Protein AF-A0A2H0DC55-F1 (afdb_monomer)

Mean predicted aligned error: 11.1 Å

Secondary structure (DSSP, 8-state):
------SSSSSTTSGGGSTT----------SS-STHHHHHHHHHHHHHHHHHHTS--HHHHTT---SSGGGT-SSTTSS--HHHHHHHHHH--TTT--BTTB----S--SHHHHHHHHHT-S--GGGTTGGG---GGG-TTPPEEEEEEEESSTTTTSPEEEEEEEE--HHHHHHHHHT-TT-S-EEE--SSS-EEEEEE-TTS-EEEEEESS-EEEE-S-HHHHHHH-EEEEEEEE-TTS-EE-TTT-TT-SEEEE--HHHHHHHHHHHHHHHHHHHHHTTSHHHHHT--EESSTTSEE-HHHHHTTSS----HHHHIIIIIS---GGGSSSHHHHHHHHHHHHHHTS--SS---S---S---SS--HHHHHHHHHTTGGGG-S-------

pLDDT: mean 76.42, std 20.93, range [23.09, 98.19]

Solvent-accessible surface area (backbone atoms only — not comparable to full-atom values): 21789 Å² total; per-residue (Å²): 133,82,87,86,91,82,84,83,77,73,72,76,70,66,67,78,74,63,62,33,66,71,69,85,80,86,89,91,84,92,74,93,82,52,63,50,52,45,9,43,51,53,47,26,53,51,48,25,51,27,66,66,72,74,50,79,55,78,85,48,66,86,27,37,69,41,64,55,78,78,32,51,49,97,52,68,63,68,68,33,11,20,13,18,14,15,40,41,36,52,63,42,25,69,72,84,57,19,21,58,92,33,69,72,73,56,86,62,72,64,74,63,37,59,51,47,51,63,49,52,54,82,79,38,67,55,45,16,44,64,38,43,26,41,50,56,54,70,20,77,86,46,61,44,78,46,77,48,76,34,45,79,40,92,63,93,82,41,68,70,49,76,46,66,32,66,40,62,18,22,65,49,50,44,42,41,60,50,54,23,67,55,70,44,60,48,74,42,48,89,85,56,73,66,48,75,47,80,34,32,32,89,87,69,50,77,48,75,49,75,31,20,53,34,42,26,37,29,38,46,29,47,65,52,26,67,75,64,15,43,32,27,45,44,34,26,21,42,92,84,70,46,78,42,28,44,93,76,36,78,74,33,66,34,66,32,34,47,52,70,74,58,34,43,22,50,48,29,19,51,52,9,30,42,47,32,50,47,55,35,19,57,34,26,35,27,14,30,53,22,69,58,34,93,48,93,93,37,41,67,38,62,62,60,72,46,61,60,76,70,59,71,88,40,23,67,30,38,23,13,42,78,49,54,70,84,72,40,79,76,36,100,49,36,66,58,41,51,41,50,53,37,19,52,63,14,21,26,42,56,62,100,42,64,77,70,42,87,40,42,92,73,92,43,55,69,74,50,73,53,45,54,51,51,52,62,71,68,43,59,73,76,82,44,76,50,40,67,80,74,90,124

Foldseek 3Di:
DDDDDPPDPPPVPPVLPFLAADDDWDDDDDDDDFLLQLLQVQLQLQVLVCVVVVHHPVVQVVASAHRDPLLCDPDALQNLHLSNLLSCLLAALQQQGWHLQRADCLVDDDPVVVLQSVQSNPDCSCRSVLQLADQPQQAQFAWDKDWDWGASDPDPPHDIDITIDTHHHLSVSLCCLFFVQQNGWDWDFPQAFWDWDWFAAPVRDIDIDIATGTWIKGDGGLVCCLPFVWIWGAWHQDPVRDTDGCVNPVCPRGITRDDPSSSSSSSRSSSSSSSNSLVSLLALCRNQVQDEDPDPPHNHPCCSVCAVVTGDDGSSRNCSHVNGDDDLVLDPDSSCLSNQLSNLLSLLEDDPDDRNHHRQNDRHYDDDPSSVVVSVVVVSCVVDHRDDPPPD

Structure (mmCIF, N/CA/C/O backbone):
data_AF-A0A2H0DC55-F1
#
_entry.id   AF-A0A2H0DC55-F1
#
loop_
_atom_site.group_PDB
_atom_site.id
_atom_site.type_symbol
_atom_site.label_atom_id
_atom_site.label_alt_id
_atom_site.label_comp_id
_atom_site.label_asym_id
_atom_site.label_entity_id
_atom_site.label_seq_id
_atom_site.pdbx_PDB_ins_code
_atom_site.Cartn_x
_atom_site.Cartn_y
_atom_site.Cartn_z
_atom_site.occupancy
_atom_site.B_iso_or_equiv
_atom_site.auth_seq_id
_atom_site.auth_comp_id
_atom_site.auth_asym_id
_atom_site.auth_atom_id
_atom_site.pdbx_PDB_model_num
ATOM 1 N N . MET A 1 1 ? 21.732 -53.221 17.002 1.00 36.47 1 MET A N 1
ATOM 2 C CA . MET A 1 1 ? 20.808 -53.731 15.971 1.00 36.47 1 MET A CA 1
ATOM 3 C C . MET A 1 1 ? 19.546 -52.889 16.093 1.00 36.47 1 MET A C 1
ATOM 5 O O . MET A 1 1 ? 18.604 -53.310 16.738 1.00 36.47 1 MET A O 1
ATOM 9 N N . GLU A 1 2 ? 19.526 -51.593 15.791 1.00 40.09 2 GLU A N 1
ATOM 10 C CA . GLU A 1 2 ? 20.033 -50.832 14.635 1.00 40.09 2 GLU A CA 1
ATOM 11 C C . GLU A 1 2 ? 19.690 -51.426 13.267 1.00 40.09 2 GLU A C 1
ATOM 13 O O . GLU A 1 2 ? 19.992 -52.593 13.020 1.00 40.09 2 GLU A O 1
ATOM 18 N N . LEU A 1 3 ? 19.151 -50.529 12.425 1.00 32.97 3 LEU A N 1
ATOM 19 C CA . LEU A 1 3 ? 18.613 -50.643 11.061 1.00 32.97 3 LEU A CA 1
ATOM 20 C C . LEU A 1 3 ? 17.127 -51.051 11.037 1.00 32.97 3 LEU A C 1
ATOM 22 O O . LEU A 1 3 ? 16.751 -52.071 11.592 1.00 32.97 3 LEU A O 1
ATOM 26 N N . ASP A 1 4 ? 16.207 -50.272 10.464 1.00 34.56 4 ASP A N 1
ATOM 27 C CA . ASP A 1 4 ? 16.322 -49.568 9.184 1.00 34.56 4 ASP A CA 1
ATOM 28 C C . ASP A 1 4 ? 15.333 -48.376 9.115 1.00 34.56 4 ASP A C 1
ATOM 30 O O . ASP A 1 4 ? 14.125 -48.557 9.256 1.00 34.56 4 ASP A O 1
ATOM 34 N N . LEU A 1 5 ? 15.836 -47.145 8.936 1.00 34.25 5 LEU A N 1
ATOM 35 C CA . LEU A 1 5 ? 15.017 -45.917 8.845 1.00 34.25 5 LEU A CA 1
ATOM 36 C C . LEU A 1 5 ? 15.630 -44.852 7.906 1.00 34.25 5 LEU A C 1
ATOM 38 O O . LEU A 1 5 ? 15.424 -43.657 8.095 1.00 34.25 5 LEU A O 1
ATOM 42 N N . GLN A 1 6 ? 16.398 -45.257 6.881 1.00 41.84 6 GLN A N 1
ATOM 43 C CA . GLN A 1 6 ? 17.171 -44.319 6.038 1.00 41.84 6 GLN A CA 1
ATOM 44 C C . GLN A 1 6 ? 16.816 -44.250 4.537 1.00 41.84 6 GLN A C 1
ATOM 46 O O . GLN A 1 6 ? 17.567 -43.645 3.772 1.00 41.84 6 GLN A O 1
ATOM 51 N N . LYS A 1 7 ? 15.685 -44.787 4.056 1.00 33.69 7 LYS A N 1
ATOM 52 C CA . LYS A 1 7 ? 15.426 -44.846 2.594 1.00 33.69 7 LYS A CA 1
ATOM 53 C C . LYS A 1 7 ? 14.426 -43.861 1.979 1.00 33.69 7 LYS A C 1
ATOM 55 O O . LYS A 1 7 ? 14.266 -43.887 0.762 1.00 33.69 7 LYS A O 1
ATOM 60 N N . THR A 1 8 ? 13.830 -42.934 2.725 1.00 36.28 8 THR A N 1
ATOM 61 C CA . THR A 1 8 ? 12.761 -42.066 2.177 1.00 36.28 8 THR A CA 1
ATOM 62 C C . THR A 1 8 ? 13.160 -40.637 1.787 1.00 36.28 8 THR A C 1
ATOM 64 O O . THR A 1 8 ? 12.321 -39.913 1.268 1.00 36.28 8 THR A O 1
ATOM 67 N N . THR A 1 9 ? 14.417 -40.206 1.935 1.00 40.12 9 THR A N 1
ATOM 68 C CA . THR A 1 9 ? 14.765 -38.769 1.823 1.00 40.12 9 THR A CA 1
ATOM 69 C C . THR A 1 9 ? 15.423 -38.303 0.514 1.00 40.12 9 THR A C 1
ATOM 71 O O . THR A 1 9 ? 15.611 -37.104 0.345 1.00 40.12 9 THR A O 1
ATOM 74 N N . LYS A 1 10 ? 15.752 -39.176 -0.455 1.00 37.09 10 LYS A N 1
ATOM 75 C CA . LYS A 1 10 ? 16.544 -38.767 -1.647 1.00 37.09 10 LYS A CA 1
ATOM 76 C C . LYS A 1 10 ? 15.786 -38.541 -2.966 1.00 37.09 10 LYS A C 1
ATOM 78 O O . LYS A 1 10 ? 16.356 -37.929 -3.862 1.00 37.09 10 LYS A O 1
ATOM 83 N N . LYS A 1 11 ? 14.532 -38.991 -3.121 1.00 34.34 11 LYS A N 1
ATOM 84 C CA . LYS A 1 11 ? 13.804 -38.898 -4.411 1.00 34.34 11 LYS A CA 1
ATOM 85 C C . LYS A 1 11 ? 13.048 -37.571 -4.609 1.00 34.34 11 LYS A C 1
ATOM 87 O O . LYS A 1 11 ? 12.996 -37.088 -5.730 1.00 34.34 11 LYS A O 1
ATOM 92 N N . GLY A 1 12 ? 12.570 -36.933 -3.535 1.00 35.19 12 GLY A N 1
ATOM 93 C CA . GLY A 1 12 ? 11.827 -35.659 -3.595 1.00 35.19 12 GLY A CA 1
ATOM 94 C C . GLY A 1 12 ? 12.664 -34.412 -3.919 1.00 35.19 12 GLY A C 1
ATOM 95 O O . GLY A 1 12 ? 12.110 -33.357 -4.188 1.00 35.19 12 GLY A O 1
ATOM 96 N N . ILE A 1 13 ? 13.996 -34.522 -3.931 1.00 33.50 13 ILE A N 1
ATOM 97 C CA . ILE A 1 13 ? 14.914 -33.384 -4.124 1.00 33.50 13 ILE A CA 1
ATOM 98 C C . ILE A 1 13 ? 15.139 -33.057 -5.620 1.00 33.50 13 ILE A C 1
ATOM 100 O O . ILE A 1 13 ? 15.539 -31.943 -5.952 1.00 33.50 13 ILE A O 1
ATOM 104 N N . ASN A 1 14 ? 14.882 -34.000 -6.540 1.00 28.48 14 ASN A N 1
ATOM 105 C CA . ASN A 1 14 ? 15.189 -33.837 -7.973 1.00 28.48 14 ASN A CA 1
ATOM 106 C C . ASN A 1 14 ? 14.024 -33.313 -8.836 1.00 28.48 14 ASN A C 1
ATOM 108 O O . ASN A 1 14 ? 14.295 -32.719 -9.878 1.00 28.48 14 ASN A O 1
ATOM 112 N N . ASP A 1 15 ? 12.767 -33.462 -8.408 1.00 30.91 15 ASP A N 1
ATOM 113 C CA . ASP A 1 15 ? 11.594 -32.986 -9.171 1.00 30.91 15 ASP A CA 1
ATOM 114 C C . ASP A 1 15 ? 11.327 -31.478 -8.964 1.00 30.91 15 ASP A C 1
ATOM 116 O O . ASP A 1 15 ? 10.781 -30.805 -9.835 1.00 30.91 15 ASP A O 1
ATOM 120 N N . MET A 1 16 ? 11.868 -30.916 -7.878 1.00 27.73 16 MET A N 1
ATOM 121 C CA . MET A 1 16 ? 11.872 -29.490 -7.520 1.00 27.73 16 MET A CA 1
ATOM 122 C C . MET A 1 16 ? 12.659 -28.597 -8.508 1.00 27.73 16 MET A C 1
ATOM 124 O O . MET A 1 16 ? 12.616 -27.378 -8.410 1.00 27.73 16 MET A O 1
ATOM 128 N N . LYS A 1 17 ? 13.404 -29.188 -9.457 1.00 24.72 17 LYS A N 1
ATOM 129 C CA . LYS A 1 17 ? 14.317 -28.471 -10.370 1.00 24.72 17 LYS A CA 1
ATOM 130 C C . LYS A 1 17 ? 13.741 -28.143 -11.753 1.00 24.72 17 LYS A C 1
ATOM 132 O O . LYS A 1 17 ? 14.421 -27.474 -12.520 1.00 24.72 17 LYS A O 1
ATOM 137 N N . ARG A 1 18 ? 12.559 -28.658 -12.123 1.00 27.30 18 ARG A N 1
ATOM 138 C CA . ARG A 1 18 ? 12.046 -28.582 -13.514 1.00 27.30 18 ARG A CA 1
ATOM 139 C C . ARG A 1 18 ? 10.816 -27.708 -13.714 1.00 27.30 18 ARG A C 1
ATOM 141 O O . ARG A 1 18 ? 10.541 -27.333 -14.846 1.00 27.30 18 ARG A O 1
ATOM 148 N N . ILE A 1 19 ? 10.113 -27.346 -12.648 1.00 33.62 19 ILE A N 1
ATOM 149 C CA . ILE A 1 19 ? 8.922 -26.497 -12.716 1.00 33.62 19 ILE A CA 1
ATOM 150 C C . ILE A 1 19 ? 9.397 -25.047 -12.681 1.00 33.62 19 ILE A C 1
ATOM 152 O O . ILE A 1 19 ? 8.969 -24.296 -11.831 1.00 33.62 19 ILE A O 1
ATOM 156 N N . VAL A 1 20 ? 10.310 -24.697 -13.602 1.00 28.73 20 VAL A N 1
ATOM 157 C CA . VAL A 1 20 ? 10.809 -23.350 -13.930 1.00 28.73 20 VAL A CA 1
ATOM 158 C C . VAL A 1 20 ? 10.751 -23.117 -15.459 1.00 28.73 20 VAL A C 1
ATOM 160 O O . VAL A 1 20 ? 11.405 -22.206 -15.896 1.00 28.73 20 VAL A O 1
ATOM 163 N N . LEU A 1 21 ? 10.010 -23.849 -16.327 1.00 26.50 21 LEU A N 1
ATOM 164 C CA . LEU A 1 21 ? 9.810 -23.378 -17.747 1.00 26.50 21 LEU A CA 1
ATOM 165 C C . LEU A 1 21 ? 8.400 -23.469 -18.492 1.00 26.50 21 LEU A C 1
ATOM 167 O O . LEU A 1 21 ? 7.907 -24.558 -18.740 1.00 26.50 21 LEU A O 1
ATOM 171 N N . LEU A 1 22 ? 7.865 -22.294 -18.899 1.00 35.12 22 LEU A N 1
ATOM 172 C CA . LEU A 1 22 ? 6.877 -21.748 -19.895 1.00 35.12 22 LEU A CA 1
ATOM 173 C C . LEU A 1 22 ? 5.327 -21.996 -19.817 1.00 35.12 22 LEU A C 1
ATOM 175 O O . LEU A 1 22 ? 4.953 -23.141 -19.639 1.00 35.12 22 LEU A O 1
ATOM 179 N N . PHE A 1 23 ? 4.348 -21.039 -19.811 1.00 36.69 23 PHE A N 1
ATOM 180 C CA . PHE A 1 23 ? 3.860 -19.842 -20.604 1.00 36.69 23 PHE A CA 1
ATOM 181 C C . PHE A 1 23 ? 2.740 -20.221 -21.619 1.00 36.69 23 PHE A C 1
ATOM 183 O O . PHE A 1 23 ? 3.051 -20.804 -22.648 1.00 36.69 23 PHE A O 1
ATOM 190 N N . VAL A 1 24 ? 1.471 -19.894 -21.283 1.00 38.22 24 VAL A N 1
ATOM 191 C CA . VAL A 1 24 ? 0.207 -19.500 -22.019 1.00 38.22 24 VAL A CA 1
ATOM 192 C C . VAL A 1 24 ? -0.041 -19.790 -23.518 1.00 38.22 24 VAL A C 1
ATOM 194 O O . VAL A 1 24 ? 0.892 -19.915 -24.301 1.00 38.22 24 VAL A O 1
ATOM 197 N N . VAL A 1 25 ? -1.344 -19.792 -23.917 1.00 31.94 25 VAL A N 1
ATOM 198 C CA . VAL A 1 25 ? -1.981 -18.913 -24.960 1.00 31.94 25 VAL A CA 1
ATOM 199 C C . VAL A 1 25 ? -3.515 -19.162 -25.207 1.00 31.94 25 VAL A C 1
ATOM 201 O O . VAL A 1 25 ? -3.923 -20.306 -25.385 1.00 31.94 25 VAL A O 1
ATOM 204 N N . PHE A 1 26 ? -4.295 -18.046 -25.285 1.00 25.19 26 PHE A N 1
ATOM 205 C CA . PHE A 1 26 ? -5.645 -17.702 -25.874 1.00 25.19 26 PHE A CA 1
ATOM 206 C C . PHE A 1 26 ? -7.014 -18.209 -25.300 1.00 25.19 26 PHE A C 1
ATOM 208 O O . PHE A 1 26 ? -7.244 -19.412 -25.243 1.00 25.19 26 PHE A O 1
ATOM 215 N N . VAL A 1 27 ? -8.002 -17.327 -24.964 1.00 27.02 27 VAL A N 1
ATOM 216 C CA . VAL A 1 27 ? -9.056 -16.627 -25.793 1.00 27.02 27 VAL A CA 1
ATOM 217 C C . VAL A 1 27 ? -10.006 -15.742 -24.914 1.00 27.02 27 VAL A C 1
ATOM 219 O O . VAL A 1 27 ? -10.334 -16.092 -23.786 1.00 27.02 27 VAL A O 1
ATOM 222 N N . SER A 1 28 ? -10.460 -14.625 -25.508 1.00 25.02 28 SER A N 1
ATOM 223 C CA . SER A 1 28 ? -11.286 -13.454 -25.123 1.00 25.02 28 SER A CA 1
ATOM 224 C C . SER A 1 28 ? -12.708 -13.633 -24.542 1.00 25.02 28 SER A C 1
ATOM 226 O O . SER A 1 28 ? -13.452 -14.456 -25.067 1.00 25.02 28 SER A O 1
ATOM 228 N N . ILE A 1 29 ? -13.135 -12.711 -23.644 1.00 26.48 29 ILE A N 1
ATOM 229 C CA . ILE A 1 29 ? -14.458 -12.013 -23.615 1.00 26.48 29 ILE A CA 1
ATOM 230 C C . ILE A 1 29 ? -14.297 -10.630 -22.925 1.00 26.48 29 ILE A C 1
ATOM 232 O O . ILE A 1 29 ? -13.943 -10.562 -21.753 1.00 26.48 29 ILE A O 1
ATOM 236 N N . CYS A 1 30 ? -14.583 -9.532 -23.638 1.00 28.30 30 CYS A N 1
ATOM 237 C CA . CYS A 1 30 ? -14.561 -8.144 -23.142 1.00 28.30 30 CYS A CA 1
ATOM 238 C C . CYS A 1 30 ? -15.730 -7.835 -22.193 1.00 28.30 30 CYS A C 1
ATOM 240 O O . CYS A 1 30 ? -16.826 -8.252 -22.528 1.00 28.30 30 CYS A O 1
ATOM 242 N N . PHE A 1 31 ? -15.505 -7.069 -21.109 1.00 23.09 31 PHE A N 1
ATOM 243 C CA . PHE A 1 31 ? -16.329 -5.988 -20.492 1.00 23.09 31 PHE A CA 1
ATOM 244 C C . PHE A 1 31 ? -15.628 -5.531 -19.181 1.00 23.09 31 PHE A C 1
ATOM 246 O O . PHE A 1 31 ? -14.871 -6.308 -18.609 1.00 23.09 31 PHE A O 1
ATOM 253 N N . PRO A 1 32 ? -15.958 -4.358 -18.613 1.00 28.17 32 PRO A N 1
ATOM 254 C CA . PRO A 1 32 ? -15.105 -3.157 -18.559 1.00 28.17 32 PRO A CA 1
ATOM 255 C C . PRO A 1 32 ? -13.706 -3.416 -17.942 1.00 28.17 32 PRO A C 1
ATOM 257 O O . PRO A 1 32 ? -13.500 -3.292 -16.739 1.00 28.17 32 PRO A O 1
ATOM 260 N N . TYR A 1 33 ? -12.749 -3.800 -18.789 1.00 35.97 33 TYR A N 1
ATOM 261 C CA . TYR A 1 33 ? -11.321 -3.957 -18.469 1.00 35.97 33 TYR A CA 1
ATOM 262 C C . TYR A 1 33 ? -10.771 -2.570 -18.097 1.00 35.97 33 TYR A C 1
ATOM 264 O O . TYR A 1 33 ? -10.992 -1.657 -18.884 1.00 35.97 33 TYR A O 1
ATOM 272 N N . LYS A 1 34 ? -10.167 -2.305 -16.929 1.00 52.75 34 LYS A N 1
ATOM 273 C CA . LYS A 1 34 ? -8.694 -2.361 -16.777 1.00 52.75 34 LYS A CA 1
ATOM 274 C C . LYS A 1 34 ? -8.162 -2.436 -15.326 1.00 52.75 34 LYS A C 1
ATOM 276 O O . LYS A 1 34 ? -7.056 -2.915 -15.145 1.00 52.75 34 LYS A O 1
ATOM 281 N N . GLN A 1 35 ? -8.948 -2.128 -14.285 1.00 56.03 35 GLN A N 1
ATOM 282 C CA . GLN A 1 35 ? -8.508 -2.224 -12.867 1.00 56.03 35 GLN A CA 1
ATOM 283 C C . GLN A 1 35 ? -8.487 -3.664 -12.301 1.00 56.03 35 GLN A C 1
ATOM 285 O O . GLN A 1 35 ? -7.913 -3.940 -11.247 1.00 56.03 35 GLN A O 1
ATOM 290 N N . SER A 1 36 ? -9.092 -4.642 -12.992 1.00 71.00 36 SER A N 1
ATOM 291 C CA . SER A 1 36 ? -9.083 -6.043 -12.534 1.00 71.00 36 SER A CA 1
ATOM 292 C C . SER A 1 36 ? -7.706 -6.699 -12.662 1.00 71.00 36 SER A C 1
ATOM 294 O O . SER A 1 36 ? -7.511 -7.797 -12.135 1.00 71.00 36 SER A O 1
ATOM 296 N N . MET A 1 37 ? -6.769 -6.050 -13.366 1.00 77.56 37 MET A N 1
ATOM 297 C CA . MET A 1 37 ? -5.392 -6.510 -13.508 1.00 77.56 37 MET A CA 1
ATOM 298 C C . MET A 1 37 ? -4.711 -6.642 -12.149 1.00 77.56 37 MET A C 1
ATOM 300 O O . MET A 1 37 ? -4.211 -7.719 -11.835 1.00 77.56 37 MET A O 1
ATOM 304 N N . HIS A 1 38 ? -4.744 -5.594 -11.327 1.00 83.69 38 HIS A N 1
ATOM 305 C CA . HIS A 1 38 ? -4.043 -5.601 -10.046 1.00 83.69 38 HIS A CA 1
ATOM 306 C C . HIS A 1 38 ? -4.594 -6.677 -9.109 1.00 83.69 38 HIS A C 1
ATOM 308 O O . HIS A 1 38 ? -3.868 -7.438 -8.473 1.00 83.69 38 HIS A O 1
ATOM 314 N N . GLN A 1 39 ? -5.918 -6.864 -9.125 1.00 87.06 39 GLN A N 1
ATOM 315 C CA . GLN A 1 39 ? -6.568 -7.965 -8.409 1.00 87.06 39 GLN A CA 1
ATOM 316 C C . GLN A 1 39 ? -6.082 -9.339 -8.886 1.00 87.06 39 GLN A C 1
ATOM 318 O O . GLN A 1 39 ? -5.914 -10.257 -8.079 1.00 87.06 39 GLN A O 1
ATOM 323 N N . TYR A 1 40 ? -5.894 -9.489 -10.199 1.00 85.12 40 TYR A N 1
ATOM 324 C CA . TYR A 1 40 ? -5.400 -10.713 -10.813 1.00 85.12 40 TYR A CA 1
ATOM 325 C C . TYR A 1 40 ? -3.944 -10.976 -10.417 1.00 85.12 40 TYR A C 1
ATOM 327 O O . TYR A 1 40 ? -3.664 -12.047 -9.880 1.00 85.12 40 TYR A O 1
ATOM 335 N N . ILE A 1 41 ? -3.042 -10.006 -10.600 1.00 84.12 41 ILE A N 1
ATOM 336 C CA . ILE A 1 41 ? -1.616 -10.150 -10.269 1.00 84.12 41 ILE A CA 1
ATOM 337 C C . ILE A 1 41 ? -1.445 -10.458 -8.780 1.00 84.12 41 ILE A C 1
ATOM 339 O O . ILE A 1 41 ? -0.750 -11.412 -8.433 1.00 84.12 41 ILE A O 1
ATOM 343 N N . THR A 1 42 ? -2.166 -9.760 -7.904 1.00 88.06 42 THR A N 1
ATOM 344 C CA . THR A 1 42 ? -2.196 -10.043 -6.465 1.00 88.06 42 THR A CA 1
ATOM 345 C C . THR A 1 42 ? -2.618 -11.492 -6.161 1.00 88.06 42 THR A C 1
ATOM 347 O O . THR A 1 42 ? -2.011 -12.166 -5.319 1.00 88.06 42 THR A O 1
ATOM 350 N N . ALA A 1 43 ? -3.647 -12.016 -6.839 1.00 89.31 43 ALA A N 1
ATOM 351 C CA . ALA A 1 43 ? -4.093 -13.397 -6.647 1.00 89.31 43 ALA A CA 1
ATOM 352 C C . ALA A 1 43 ? -3.070 -14.422 -7.172 1.00 89.31 43 ALA A C 1
ATOM 354 O O . ALA A 1 43 ? -2.836 -15.450 -6.526 1.00 89.31 43 ALA A O 1
ATOM 355 N N . GLU A 1 44 ? -2.434 -14.143 -8.310 1.00 86.81 44 GLU A N 1
ATOM 356 C CA . GLU A 1 44 ? -1.374 -14.979 -8.877 1.00 86.81 44 GLU A CA 1
ATOM 357 C C . GLU A 1 44 ? -0.095 -14.946 -8.029 1.00 86.81 44 GLU A C 1
ATOM 359 O O . GLU A 1 44 ? 0.519 -15.986 -7.801 1.00 86.81 44 GLU A O 1
ATOM 364 N N . ALA A 1 45 ? 0.266 -13.807 -7.438 1.00 85.81 45 ALA A N 1
ATOM 365 C CA . ALA A 1 45 ? 1.403 -13.703 -6.526 1.00 85.81 45 ALA A CA 1
ATOM 366 C C . ALA A 1 45 ? 1.244 -14.630 -5.306 1.00 85.81 45 ALA A C 1
ATOM 368 O O . ALA A 1 45 ? 2.192 -15.311 -4.902 1.00 85.81 45 ALA A O 1
ATOM 369 N N . TYR A 1 46 ? 0.031 -14.739 -4.748 1.00 89.31 46 TYR A N 1
ATOM 370 C CA . TYR A 1 46 ? -0.237 -15.699 -3.674 1.00 89.31 46 TYR A CA 1
ATOM 371 C C . TYR A 1 46 ? -0.110 -17.151 -4.139 1.00 89.31 46 TYR A C 1
ATOM 373 O O . TYR A 1 46 ? 0.499 -17.971 -3.449 1.00 89.31 46 TYR A O 1
ATOM 381 N N . LYS A 1 47 ? -0.675 -17.490 -5.301 1.00 88.19 47 LYS A N 1
ATOM 382 C CA . LYS A 1 47 ? -0.557 -18.842 -5.863 1.00 88.19 47 LYS A CA 1
ATOM 383 C C . LYS A 1 47 ? 0.909 -19.198 -6.138 1.00 88.19 47 LYS A C 1
ATOM 385 O O . LYS A 1 47 ? 1.315 -20.323 -5.862 1.00 88.19 47 LYS A O 1
ATOM 390 N N . LEU A 1 48 ? 1.726 -18.240 -6.580 1.00 85.81 48 LEU A N 1
ATOM 391 C CA . LEU A 1 48 ? 3.164 -18.422 -6.789 1.00 85.81 48 LEU A CA 1
ATOM 392 C C . LEU A 1 48 ? 3.879 -18.712 -5.463 1.00 85.81 48 LEU A C 1
ATOM 394 O O . LEU A 1 48 ? 4.668 -19.654 -5.370 1.00 85.81 48 LEU A O 1
ATOM 398 N N . LEU A 1 49 ? 3.549 -17.958 -4.410 1.00 85.31 49 LEU A N 1
ATOM 399 C CA . LEU A 1 49 ? 4.051 -18.205 -3.058 1.00 85.31 49 LEU A CA 1
ATOM 400 C C . LEU A 1 49 ? 3.619 -19.584 -2.534 1.00 85.31 49 LEU A C 1
ATOM 402 O O . LEU A 1 49 ? 4.435 -20.316 -1.977 1.00 85.31 49 LEU A O 1
ATOM 406 N N . LYS A 1 50 ? 2.361 -19.977 -2.750 1.00 87.94 50 LYS A N 1
ATOM 407 C CA . LYS A 1 50 ? 1.856 -21.315 -2.416 1.00 87.94 50 LYS A CA 1
ATOM 408 C C . LYS A 1 50 ? 2.644 -22.403 -3.144 1.00 87.94 50 LYS A C 1
ATOM 410 O O . LYS A 1 50 ? 3.064 -23.364 -2.503 1.00 87.94 50 LYS A O 1
ATOM 415 N N . ASN A 1 51 ? 2.865 -22.253 -4.450 1.00 85.31 51 ASN A N 1
ATOM 416 C CA . ASN A 1 51 ? 3.629 -23.205 -5.257 1.00 85.31 51 ASN A CA 1
ATOM 417 C C . ASN A 1 51 ? 5.063 -23.356 -4.733 1.00 85.31 51 ASN A C 1
ATOM 419 O O . ASN A 1 51 ? 5.566 -24.472 -4.618 1.00 85.31 51 ASN A O 1
ATOM 423 N N . GLN A 1 52 ? 5.685 -22.249 -4.324 1.00 83.38 52 GLN A N 1
ATOM 424 C CA . GLN A 1 52 ? 7.006 -22.252 -3.704 1.00 83.38 52 GLN A CA 1
ATOM 425 C C . GLN A 1 52 ? 7.038 -22.959 -2.341 1.00 83.38 52 GLN A C 1
ATOM 427 O O . GLN A 1 52 ? 7.986 -23.689 -2.050 1.00 83.38 52 GLN A O 1
ATOM 432 N N . LEU A 1 53 ? 6.048 -22.708 -1.481 1.00 86.19 53 LEU A N 1
ATOM 433 C CA . LEU A 1 53 ? 5.997 -23.259 -0.123 1.00 86.19 53 LEU A CA 1
ATOM 434 C C . LEU A 1 53 ? 5.504 -24.713 -0.091 1.00 86.19 53 LEU A C 1
ATOM 436 O O . LEU A 1 53 ? 5.830 -25.457 0.834 1.00 86.19 53 LEU A O 1
ATOM 440 N N . GLY A 1 54 ? 4.716 -25.121 -1.087 1.00 89.25 54 GLY A N 1
ATOM 441 C CA . GLY A 1 54 ? 4.079 -26.434 -1.170 1.00 89.25 54 GLY A CA 1
ATOM 442 C C . GLY A 1 54 ? 2.840 -26.599 -0.281 1.00 89.25 54 GLY A C 1
ATOM 443 O O . GLY A 1 54 ? 2.332 -27.713 -0.156 1.00 89.25 54 GLY A O 1
ATOM 444 N N . TYR A 1 55 ? 2.349 -25.529 0.352 1.00 90.50 55 TYR A N 1
ATOM 445 C CA . TYR A 1 55 ? 1.144 -25.540 1.185 1.00 90.50 55 TYR A CA 1
ATOM 446 C C . TYR A 1 55 ? 0.456 -24.167 1.220 1.00 90.50 55 TYR A C 1
ATOM 448 O O . TYR A 1 55 ? 1.083 -23.134 0.989 1.00 90.50 55 TYR A O 1
ATOM 456 N N . ASP A 1 56 ? -0.842 -24.160 1.536 1.00 91.69 56 ASP A N 1
ATOM 457 C CA . ASP A 1 56 ? -1.618 -22.934 1.743 1.00 91.69 56 ASP A CA 1
ATOM 458 C C . ASP A 1 56 ? -1.238 -22.255 3.061 1.00 91.69 56 ASP A C 1
ATOM 460 O O . ASP A 1 56 ? -1.199 -22.899 4.109 1.00 91.69 56 ASP A O 1
ATOM 464 N N . ILE A 1 57 ? -1.033 -20.937 3.037 1.00 88.50 57 ILE A N 1
ATOM 465 C CA . ILE A 1 57 ? -0.907 -20.129 4.258 1.00 88.50 57 ILE A CA 1
ATOM 466 C C . ILE A 1 57 ? -2.320 -19.944 4.839 1.00 88.50 57 ILE A C 1
ATOM 468 O O . ILE A 1 57 ? -3.076 -19.139 4.285 1.00 88.50 57 ILE A O 1
ATOM 472 N N . PRO A 1 58 ? -2.707 -20.627 5.940 1.00 88.00 58 PRO A N 1
ATOM 473 C CA . PRO A 1 58 ? -4.123 -20.751 6.310 1.00 88.00 58 PRO A CA 1
ATOM 474 C C . PRO A 1 58 ? -4.788 -19.419 6.657 1.00 88.00 58 PRO A C 1
ATOM 476 O O . PRO A 1 58 ? -5.954 -19.202 6.369 1.00 88.00 58 PRO A O 1
ATOM 479 N N . VAL A 1 59 ? -4.032 -18.495 7.248 1.00 84.69 59 VAL A N 1
ATOM 480 C CA . VAL A 1 59 ? -4.540 -17.162 7.608 1.00 84.69 59 VAL A CA 1
ATOM 481 C C . VAL A 1 59 ? -4.730 -16.241 6.402 1.00 84.69 59 VAL A C 1
ATOM 483 O O . VAL A 1 59 ? -5.476 -15.273 6.499 1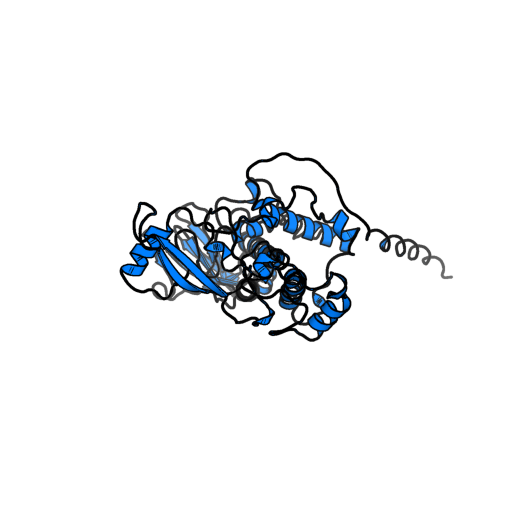.00 84.69 59 VAL A O 1
ATOM 486 N N . MET A 1 60 ? -4.052 -16.523 5.287 1.00 87.56 60 MET A N 1
ATOM 487 C CA . MET A 1 60 ? -4.008 -15.655 4.110 1.00 87.56 60 MET A CA 1
ATOM 488 C C . MET A 1 60 ? -4.872 -16.193 2.963 1.00 87.56 60 MET A C 1
ATOM 490 O O . MET A 1 60 ? -5.432 -15.394 2.220 1.00 87.56 60 MET A O 1
ATOM 494 N N . VAL A 1 61 ? -5.033 -17.520 2.842 1.00 90.06 61 VAL A N 1
ATOM 495 C CA . VAL A 1 61 ? -5.824 -18.156 1.768 1.00 90.06 61 VAL A CA 1
ATOM 496 C C . VAL A 1 61 ? -7.256 -17.617 1.719 1.00 90.06 61 VAL A C 1
ATOM 498 O O . VAL A 1 61 ? -7.757 -17.272 0.652 1.00 90.06 61 VAL A O 1
ATOM 501 N N . ASP A 1 62 ? -7.864 -17.412 2.888 1.00 90.94 62 ASP A N 1
ATOM 502 C CA . ASP A 1 62 ? -9.228 -16.893 3.028 1.00 90.94 62 ASP A CA 1
ATOM 503 C C . ASP A 1 62 ? -9.321 -15.371 2.828 1.00 90.94 62 ASP A C 1
ATOM 505 O O . ASP A 1 62 ? -10.399 -14.790 2.952 1.00 90.94 62 ASP A O 1
ATOM 509 N N . LYS A 1 63 ? -8.191 -14.702 2.573 1.00 93.12 63 LYS A N 1
ATOM 510 C CA . LYS A 1 63 ? -8.059 -13.239 2.536 1.00 93.12 63 LYS A CA 1
ATOM 511 C C . LYS A 1 63 ? -7.547 -12.711 1.201 1.00 93.12 63 LYS A C 1
ATOM 513 O O . LYS A 1 63 ? -7.558 -11.500 1.007 1.00 93.12 63 LYS A O 1
ATOM 518 N N . ILE A 1 64 ? -7.180 -13.581 0.260 1.00 91.88 64 ILE A N 1
ATOM 519 C CA . ILE A 1 64 ? -6.728 -13.165 -1.076 1.00 91.88 64 ILE A CA 1
ATOM 520 C C . ILE A 1 64 ? -7.828 -12.419 -1.826 1.00 91.88 64 ILE A C 1
ATOM 522 O O . ILE A 1 64 ? -7.599 -11.316 -2.310 1.00 91.88 64 ILE A O 1
ATOM 526 N N . GLY A 1 65 ? -9.035 -12.982 -1.860 1.00 90.38 65 GLY A N 1
ATOM 527 C CA . GLY A 1 65 ? -10.131 -12.466 -2.675 1.00 90.38 65 GLY A CA 1
ATOM 528 C C . GLY A 1 65 ? -10.071 -12.981 -4.115 1.00 90.38 65 GLY A C 1
ATOM 529 O O . GLY A 1 65 ? -9.634 -14.105 -4.353 1.00 90.38 65 GLY A O 1
ATOM 530 N N . GLY A 1 66 ? -10.543 -12.184 -5.072 1.00 87.12 66 GLY A N 1
ATOM 531 C CA . GLY A 1 66 ? -10.567 -12.538 -6.490 1.00 87.12 66 GLY A CA 1
ATOM 532 C C . GLY A 1 66 ? -10.848 -11.331 -7.383 1.00 87.12 66 GLY A C 1
ATOM 533 O O . GLY A 1 66 ? -10.841 -10.200 -6.914 1.00 87.12 66 GLY A O 1
ATOM 534 N N . THR A 1 67 ? -11.125 -11.579 -8.662 1.00 84.38 67 THR A N 1
ATOM 535 C CA . THR A 1 67 ? -11.244 -10.540 -9.706 1.00 84.38 67 THR A CA 1
ATOM 536 C C . THR A 1 67 ? -12.683 -10.183 -10.081 1.00 84.38 67 THR A C 1
ATOM 538 O O . THR A 1 67 ? -12.923 -9.304 -10.902 1.00 84.38 67 THR A O 1
ATOM 541 N N . SER A 1 68 ? -13.681 -10.881 -9.529 1.00 83.31 68 SER A N 1
ATOM 542 C CA . SER A 1 68 ? -15.084 -10.561 -9.811 1.00 83.31 68 SER A CA 1
ATOM 543 C C . SER A 1 68 ? -15.467 -9.208 -9.214 1.00 83.31 68 SER A C 1
ATOM 545 O O . SER A 1 68 ? -14.959 -8.848 -8.152 1.00 83.31 68 SER A O 1
ATOM 547 N N . THR A 1 69 ? -16.477 -8.548 -9.781 1.00 80.62 69 THR A N 1
ATOM 548 C CA . THR A 1 69 ? -16.990 -7.251 -9.300 1.00 80.62 69 THR A CA 1
ATOM 549 C C . THR A 1 69 ? -17.349 -7.217 -7.812 1.00 80.62 69 THR A C 1
ATOM 551 O O . THR A 1 69 ? -17.252 -6.178 -7.167 1.00 80.62 69 THR A O 1
ATOM 554 N N . TRP A 1 70 ? -17.697 -8.362 -7.219 1.00 85.50 70 TRP A N 1
ATOM 555 C CA . TRP A 1 70 ? -17.897 -8.489 -5.776 1.00 85.50 70 TRP A CA 1
ATOM 556 C C . TRP A 1 70 ? -16.668 -8.084 -4.944 1.00 85.50 70 TRP A C 1
ATOM 558 O O . TRP A 1 70 ? -16.819 -7.475 -3.885 1.00 85.50 70 TRP A O 1
ATOM 568 N N . TYR A 1 71 ? -15.461 -8.407 -5.410 1.00 86.25 71 TYR A N 1
ATOM 569 C CA . TYR A 1 71 ? -14.209 -8.151 -4.699 1.00 86.25 71 TYR A CA 1
ATOM 570 C C . TYR A 1 71 ? -13.705 -6.716 -4.852 1.00 86.25 71 TYR A C 1
ATOM 572 O O . TYR A 1 71 ? -12.777 -6.347 -4.146 1.00 86.25 71 TYR A O 1
ATOM 580 N N . ILE A 1 72 ? -14.321 -5.899 -5.707 1.00 84.94 72 ILE A N 1
ATOM 581 C CA . ILE A 1 72 ? -14.005 -4.470 -5.839 1.00 84.94 72 ILE A CA 1
ATOM 582 C C . ILE A 1 72 ? -14.437 -3.708 -4.579 1.00 84.94 72 ILE A C 1
ATOM 584 O O . ILE A 1 72 ? -13.654 -2.986 -3.967 1.00 84.94 72 ILE A O 1
ATOM 588 N N . GLY A 1 73 ? -15.686 -3.930 -4.153 1.00 81.81 73 GLY A N 1
ATOM 589 C CA . GLY A 1 73 ? -16.292 -3.199 -3.041 1.00 81.81 73 GLY A CA 1
ATOM 590 C C . GLY A 1 73 ? -16.686 -1.761 -3.383 1.00 81.81 73 GLY A C 1
ATOM 591 O O . GLY A 1 73 ? -16.080 -1.085 -4.205 1.00 81.81 73 GLY A O 1
ATOM 592 N N . ASP A 1 74 ? -17.719 -1.278 -2.705 1.00 82.88 74 ASP A N 1
ATOM 593 C CA . ASP A 1 74 ? -18.274 0.061 -2.919 1.00 82.88 74 ASP A CA 1
ATOM 594 C C . ASP A 1 74 ? -17.499 1.121 -2.121 1.00 82.88 74 ASP A C 1
ATOM 596 O O . ASP A 1 74 ? -17.551 2.314 -2.417 1.00 82.88 74 ASP A O 1
ATOM 600 N N . ARG A 1 75 ? -16.765 0.692 -1.088 1.00 84.50 75 ARG A N 1
ATOM 601 C CA . ARG A 1 75 ? -16.024 1.560 -0.167 1.00 84.50 75 ARG A CA 1
ATOM 602 C C . ARG A 1 75 ? -14.853 0.832 0.486 1.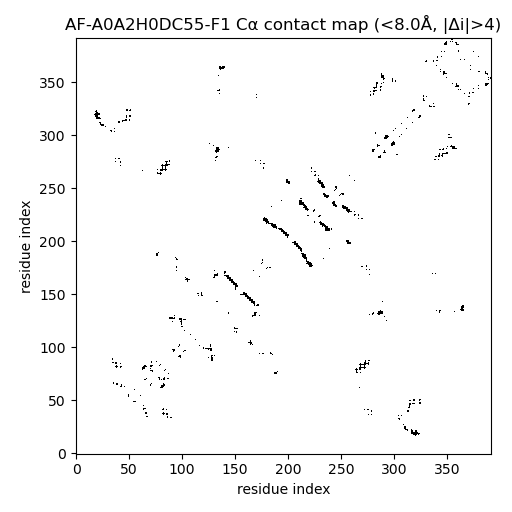00 84.50 75 ARG A C 1
ATOM 604 O O . ARG A 1 75 ? -14.833 -0.398 0.564 1.00 84.50 75 ARG A O 1
ATOM 611 N N . ASN A 1 76 ? -13.954 1.622 1.058 1.00 87.19 76 ASN A N 1
ATOM 612 C CA . ASN A 1 76 ? -12.833 1.144 1.858 1.00 87.19 76 ASN A CA 1
ATOM 613 C C . ASN A 1 76 ? -13.289 0.264 3.034 1.00 87.19 76 ASN A C 1
ATOM 615 O O . ASN A 1 76 ? -14.275 0.567 3.711 1.00 87.19 76 ASN A O 1
ATOM 619 N N . TRP A 1 77 ? -12.540 -0.809 3.286 1.00 90.62 77 TRP A N 1
ATOM 620 C CA . TRP A 1 77 ? -12.653 -1.741 4.418 1.00 90.62 77 TRP A CA 1
ATOM 621 C C . TRP A 1 77 ? -13.907 -2.627 4.425 1.00 90.62 77 TRP A C 1
ATOM 623 O O . TRP A 1 77 ? -14.179 -3.337 5.404 1.00 90.62 77 TRP A O 1
ATOM 633 N N . GLN A 1 78 ? -14.700 -2.592 3.350 1.00 89.50 78 GLN A N 1
ATOM 634 C CA . GLN A 1 78 ? -15.949 -3.345 3.239 1.00 89.50 78 GLN A CA 1
ATOM 635 C C . GLN A 1 78 ? -15.694 -4.831 2.994 1.00 89.50 78 GLN A C 1
ATOM 637 O O . GLN A 1 78 ? -16.350 -5.675 3.608 1.00 89.50 78 GLN A O 1
ATOM 642 N N . ARG A 1 79 ? -14.792 -5.152 2.061 1.00 90.50 79 ARG A N 1
ATOM 643 C CA . ARG A 1 79 ? -14.624 -6.519 1.550 1.00 90.50 79 ARG A CA 1
ATOM 644 C C . ARG A 1 79 ? -13.524 -7.270 2.278 1.00 90.50 79 ARG A C 1
ATOM 646 O O . ARG A 1 79 ? -13.683 -8.468 2.484 1.00 90.50 79 ARG A O 1
ATOM 653 N N . ARG A 1 80 ? -12.506 -6.559 2.775 1.00 90.94 80 ARG A N 1
ATOM 654 C CA . ARG A 1 80 ? -11.470 -7.081 3.679 1.00 90.94 80 ARG A CA 1
ATOM 655 C C . ARG A 1 80 ? -10.566 -8.127 3.020 1.00 90.94 80 ARG A C 1
ATOM 657 O O . ARG A 1 80 ? -10.098 -9.043 3.698 1.00 90.94 80 ARG A O 1
ATOM 664 N N . TYR A 1 81 ? -10.353 -8.001 1.710 1.00 93.81 81 TYR A N 1
ATOM 665 C CA . TYR A 1 81 ? -9.463 -8.862 0.933 1.00 93.81 81 TYR A CA 1
ATOM 666 C C . TYR A 1 81 ? -8.273 -8.079 0.386 1.00 93.81 81 TYR A C 1
ATOM 668 O O . TYR A 1 81 ? -8.365 -6.878 0.137 1.00 93.81 81 TYR A O 1
ATOM 676 N N . ILE A 1 82 ? -7.184 -8.792 0.121 1.00 94.56 82 ILE A N 1
ATOM 677 C CA . ILE A 1 82 ? -5.986 -8.239 -0.513 1.00 94.56 82 ILE A CA 1
ATOM 678 C C . ILE A 1 82 ? -6.317 -7.754 -1.931 1.00 94.56 82 ILE A C 1
ATOM 680 O O . ILE A 1 82 ? -6.055 -6.603 -2.255 1.00 94.56 82 ILE A O 1
ATOM 684 N N . ALA A 1 83 ? -7.022 -8.551 -2.738 1.00 91.81 83 ALA A N 1
ATOM 685 C CA . ALA A 1 83 ? -7.466 -8.135 -4.071 1.00 91.81 83 ALA A CA 1
ATOM 686 C C . ALA A 1 83 ? -8.417 -6.920 -4.045 1.00 91.81 83 ALA A C 1
ATOM 688 O O . ALA A 1 83 ? -8.453 -6.140 -4.991 1.00 91.81 83 ALA A O 1
ATOM 689 N N . THR A 1 84 ? -9.188 -6.721 -2.970 1.00 92.69 84 THR A N 1
ATOM 690 C CA . THR A 1 84 ? -9.982 -5.489 -2.804 1.00 92.69 84 THR A CA 1
ATOM 691 C C . THR A 1 84 ? -9.071 -4.291 -2.599 1.00 92.69 84 THR A C 1
ATOM 693 O O . THR A 1 84 ? -9.258 -3.264 -3.241 1.00 92.69 84 THR A O 1
ATOM 696 N N . GLY A 1 85 ? -8.082 -4.428 -1.715 1.00 92.44 85 GLY A N 1
ATOM 697 C CA . GLY A 1 85 ? -7.096 -3.387 -1.466 1.00 92.44 85 GLY A CA 1
ATOM 698 C C . GLY A 1 85 ? -6.367 -2.961 -2.733 1.00 92.44 85 GLY A C 1
ATOM 699 O O . GLY A 1 85 ? -6.246 -1.764 -2.960 1.00 92.44 85 GLY A O 1
ATOM 700 N N . ALA A 1 86 ? -5.963 -3.931 -3.559 1.00 90.62 86 ALA A N 1
ATOM 701 C CA . ALA A 1 86 ? -5.285 -3.663 -4.822 1.00 90.62 86 ALA A CA 1
ATOM 702 C C . ALA A 1 86 ? -6.133 -2.752 -5.723 1.00 90.62 86 ALA A C 1
ATOM 704 O O . ALA A 1 86 ? -5.734 -1.640 -6.019 1.00 90.62 86 ALA A O 1
ATOM 705 N N . TRP A 1 87 ? -7.383 -3.134 -6.002 1.00 87.75 87 TRP A N 1
ATOM 706 C CA . TRP A 1 87 ? -8.300 -2.286 -6.775 1.00 87.75 87 TRP A CA 1
ATOM 707 C C . TRP A 1 87 ? -8.520 -0.900 -6.150 1.00 87.75 87 TRP A C 1
ATOM 709 O O . TRP A 1 87 ? -8.555 0.117 -6.836 1.00 87.75 87 TRP A O 1
ATOM 719 N N . ARG A 1 88 ? -8.754 -0.832 -4.832 1.00 87.81 88 ARG A N 1
ATOM 720 C CA . ARG A 1 88 ? -9.110 0.435 -4.168 1.00 87.81 88 ARG A CA 1
ATOM 721 C C . ARG A 1 88 ? -7.955 1.437 -4.121 1.00 87.81 88 ARG A C 1
ATOM 723 O O . ARG A 1 88 ? -8.210 2.596 -3.789 1.00 87.81 88 ARG A O 1
ATOM 730 N N . GLU A 1 89 ? -6.729 1.018 -4.424 1.00 89.06 89 GLU A N 1
ATOM 731 C CA . GLU A 1 89 ? -5.564 1.899 -4.507 1.00 89.06 89 GLU A CA 1
ATOM 732 C C . GLU A 1 89 ? -5.632 2.876 -5.684 1.00 89.06 89 GLU A C 1
ATOM 734 O O . GLU A 1 89 ? -5.266 4.038 -5.507 1.00 89.06 89 GLU A O 1
ATOM 739 N N . ASP A 1 90 ? -6.218 2.456 -6.806 1.00 80.69 90 ASP A N 1
ATOM 740 C CA . ASP A 1 90 ? -6.548 3.331 -7.940 1.00 80.69 90 ASP A CA 1
ATOM 741 C C . ASP A 1 90 ? -7.744 4.244 -7.674 1.00 80.69 90 ASP A C 1
ATOM 743 O O . ASP A 1 90 ? -7.919 5.259 -8.342 1.00 80.69 90 ASP A O 1
ATOM 747 N N . VAL A 1 91 ? -8.607 3.886 -6.720 1.00 79.25 91 VAL A N 1
ATOM 748 C CA . VAL A 1 91 ? -9.878 4.591 -6.485 1.00 79.25 91 VAL A CA 1
ATOM 749 C C . VAL A 1 91 ? -9.737 5.693 -5.438 1.00 79.25 91 VAL A C 1
ATOM 751 O O . VAL A 1 91 ? -10.281 6.780 -5.620 1.00 79.25 91 VAL A O 1
ATOM 754 N N . ASP A 1 92 ? -9.025 5.434 -4.336 1.00 79.12 92 ASP A N 1
ATOM 755 C CA . ASP A 1 92 ? -8.806 6.439 -3.292 1.00 79.12 92 ASP A CA 1
ATOM 756 C C . ASP A 1 92 ? -7.373 6.405 -2.758 1.00 79.12 92 ASP A C 1
ATOM 758 O O . ASP A 1 92 ? -6.919 5.385 -2.223 1.00 79.12 92 ASP A O 1
ATOM 762 N N . ASP A 1 93 ? -6.709 7.563 -2.760 1.00 84.19 93 ASP A N 1
ATOM 763 C CA . ASP A 1 93 ? -5.464 7.761 -2.025 1.00 84.19 93 ASP A CA 1
ATOM 764 C C . ASP A 1 93 ? -5.774 8.063 -0.552 1.00 84.19 93 ASP A C 1
ATOM 766 O O . ASP A 1 93 ? -5.938 9.207 -0.126 1.00 84.19 93 ASP A O 1
ATOM 770 N N . ILE A 1 94 ? -5.836 7.011 0.262 1.00 87.12 94 ILE A N 1
ATOM 771 C CA . ILE A 1 94 ? -6.132 7.128 1.697 1.00 87.12 94 ILE A CA 1
ATOM 772 C C . ILE A 1 94 ? -4.962 7.665 2.538 1.00 87.12 94 ILE A C 1
ATOM 774 O O . ILE A 1 94 ? -5.136 7.925 3.729 1.00 87.12 94 ILE A O 1
ATOM 778 N N . VAL A 1 95 ? -3.768 7.802 1.953 1.00 89.81 95 VAL A N 1
ATOM 779 C CA . VAL A 1 95 ? -2.548 8.214 2.661 1.00 89.81 95 VAL A CA 1
ATOM 780 C C . VAL A 1 95 ? -2.378 9.726 2.598 1.00 89.81 95 VAL A C 1
ATOM 782 O O . VAL A 1 95 ? -2.066 10.358 3.612 1.00 89.81 95 VAL A O 1
ATOM 785 N N . PHE A 1 96 ? -2.577 10.301 1.415 1.00 83.62 96 PHE A N 1
ATOM 786 C CA . PHE A 1 96 ? -2.443 11.734 1.162 1.00 83.62 96 PHE A CA 1
ATOM 787 C C . PHE A 1 96 ? -3.791 12.433 0.973 1.00 83.62 96 PHE A C 1
ATOM 789 O O . PHE A 1 96 ? -3.848 13.661 1.003 1.00 83.62 96 PHE A O 1
ATOM 796 N N . GLY A 1 97 ? -4.881 11.666 0.884 1.00 75.00 97 GLY A N 1
ATOM 797 C CA . GLY A 1 97 ? -6.242 12.186 0.805 1.00 75.00 97 GLY A CA 1
ATOM 798 C C . GLY A 1 97 ? -6.627 12.675 -0.588 1.00 75.00 97 GLY A C 1
ATOM 799 O O . GLY A 1 97 ? -7.573 13.451 -0.695 1.00 75.00 97 GLY A O 1
ATOM 800 N N . TYR A 1 98 ? -5.902 12.257 -1.630 1.00 69.81 98 TYR A N 1
ATOM 801 C CA . TYR A 1 98 ? -6.219 12.623 -3.005 1.00 69.81 98 TYR A CA 1
ATOM 802 C C . TYR A 1 98 ? -7.365 11.762 -3.546 1.00 69.81 98 TYR A C 1
ATOM 804 O O . TYR A 1 98 ? -7.382 10.538 -3.402 1.00 69.81 98 TYR A O 1
ATOM 812 N N . ALA A 1 99 ? -8.346 12.419 -4.153 1.00 60.50 99 ALA A N 1
ATOM 813 C CA . ALA A 1 99 ? -9.514 11.787 -4.755 1.00 60.50 99 ALA A CA 1
ATOM 814 C C . ALA A 1 99 ? -10.053 12.660 -5.893 1.00 60.50 99 ALA A C 1
ATOM 816 O O . ALA A 1 99 ? -9.691 13.833 -6.007 1.00 60.50 99 ALA A O 1
ATOM 817 N N . SER A 1 100 ? -10.979 12.119 -6.687 1.00 52.97 100 SER A N 1
ATOM 818 C CA . SER A 1 100 ? -11.647 12.834 -7.789 1.00 52.97 100 SER A CA 1
ATOM 819 C C . SER A 1 100 ? -12.216 14.206 -7.388 1.00 52.97 100 SER A C 1
ATOM 821 O O . SER A 1 100 ? -12.214 15.138 -8.184 1.00 52.97 100 SER A O 1
ATOM 823 N N . ASN A 1 101 ? -12.649 14.359 -6.133 1.00 52.78 101 ASN A N 1
ATOM 824 C CA . ASN A 1 101 ? -13.178 15.598 -5.554 1.00 52.78 101 ASN A CA 1
ATOM 825 C C . ASN A 1 101 ? -12.221 16.304 -4.565 1.00 52.78 101 ASN A C 1
ATOM 827 O O . ASN A 1 101 ? -12.603 17.301 -3.948 1.00 52.78 101 ASN A O 1
ATOM 831 N N . CYS A 1 102 ? -11.001 15.793 -4.383 1.00 56.75 102 CYS A N 1
ATOM 832 C CA . CYS A 1 102 ? -9.989 16.327 -3.473 1.00 56.75 102 CYS A CA 1
ATOM 833 C C . CYS A 1 102 ? -8.606 16.274 -4.152 1.00 56.75 102 CYS A C 1
ATOM 835 O O . CYS A 1 102 ? -7.841 15.340 -3.921 1.00 56.75 102 CYS A O 1
ATOM 837 N N . PRO A 1 103 ? -8.287 17.234 -5.040 1.00 58.16 103 PRO A N 1
ATOM 838 C CA . PRO A 1 103 ? -7.042 17.221 -5.797 1.00 58.16 103 PRO A CA 1
ATOM 839 C C . PRO A 1 103 ? -5.829 17.558 -4.912 1.00 58.16 103 PRO A C 1
ATOM 841 O O . PRO A 1 103 ? -5.980 18.213 -3.872 1.00 58.16 103 PRO A O 1
ATOM 844 N N . PRO A 1 104 ? -4.609 17.170 -5.332 1.00 58.69 104 PRO A N 1
ATOM 845 C CA . PRO A 1 104 ? -3.385 17.498 -4.617 1.00 58.69 104 PRO A CA 1
ATOM 846 C C . PRO A 1 104 ? -3.160 19.014 -4.508 1.00 58.69 104 PRO A C 1
ATOM 848 O O . PRO A 1 104 ? -3.609 19.782 -5.366 1.00 58.69 104 PRO A O 1
ATOM 851 N N . PRO A 1 105 ? -2.447 19.481 -3.465 1.00 60.25 105 PRO A N 1
ATOM 852 C CA . PRO A 1 105 ? -2.168 20.897 -3.293 1.00 60.25 105 PRO A CA 1
ATOM 853 C C . PRO A 1 105 ? -1.323 21.423 -4.460 1.00 60.25 105 PRO A C 1
ATOM 855 O O . PRO A 1 105 ? -0.149 21.098 -4.599 1.00 60.25 105 PRO A O 1
ATOM 858 N N . THR A 1 106 ? -1.912 22.292 -5.282 1.00 53.28 106 THR A N 1
ATOM 859 C CA . THR A 1 106 ? -1.262 22.867 -6.473 1.00 53.28 106 THR A CA 1
ATOM 860 C C . THR A 1 106 ? -0.403 24.099 -6.175 1.00 53.28 106 THR A C 1
ATOM 862 O O . THR A 1 106 ? 0.135 24.720 -7.086 1.00 53.28 106 THR A O 1
ATOM 865 N N . GLY A 1 107 ? -0.304 24.511 -4.905 1.00 46.34 107 GLY A N 1
ATOM 866 C CA . GLY A 1 107 ? 0.347 25.767 -4.506 1.00 46.34 107 GLY A CA 1
ATOM 867 C C . GLY A 1 107 ? -0.429 27.034 -4.901 1.00 46.34 107 GLY A C 1
ATOM 868 O O . GLY A 1 107 ? 0.013 28.140 -4.593 1.00 46.34 107 GLY A O 1
ATOM 869 N N . ILE A 1 108 ? -1.596 26.896 -5.542 1.00 47.22 108 ILE A N 1
ATOM 870 C CA . ILE A 1 108 ? -2.494 27.997 -5.903 1.00 47.22 108 ILE A CA 1
ATOM 871 C C . ILE A 1 108 ? -3.457 28.233 -4.734 1.00 47.22 108 ILE A C 1
ATOM 873 O O . ILE A 1 108 ? -4.179 27.329 -4.324 1.00 47.22 108 ILE A O 1
ATOM 877 N N . LEU A 1 109 ? -3.463 29.447 -4.177 1.00 40.72 109 LEU A N 1
ATOM 878 C CA . LEU A 1 109 ? -4.317 29.838 -3.048 1.00 40.72 109 LEU A CA 1
ATOM 879 C C . LEU A 1 109 ? -5.483 30.730 -3.511 1.00 40.72 109 LEU A C 1
ATOM 881 O O . LEU A 1 109 ? -5.356 31.486 -4.474 1.00 40.72 109 LEU A O 1
ATOM 885 N N . GLY A 1 110 ? -6.599 30.699 -2.775 1.00 41.09 110 GLY A N 1
ATOM 886 C CA . GLY A 1 110 ? -7.718 31.641 -2.931 1.00 41.09 110 GLY A CA 1
ATOM 887 C C . GLY A 1 110 ? -8.775 31.240 -3.968 1.00 41.09 110 GLY A C 1
ATOM 888 O O . GLY A 1 110 ? -8.880 30.080 -4.352 1.00 41.09 110 GLY A O 1
ATOM 889 N N . GLU A 1 111 ? -9.590 32.202 -4.416 1.00 34.91 111 GLU A N 1
ATOM 890 C CA . GLU A 1 111 ? -10.728 31.976 -5.332 1.00 34.91 111 GLU A CA 1
ATOM 891 C C . GLU A 1 111 ? -10.319 31.328 -6.671 1.00 34.91 111 GLU A C 1
ATOM 893 O O . GLU A 1 111 ? -11.095 30.584 -7.268 1.00 34.91 111 GLU A O 1
ATOM 898 N N . THR A 1 112 ? -9.064 31.512 -7.092 1.00 43.09 112 THR A N 1
ATOM 899 C CA . THR A 1 112 ? -8.456 30.856 -8.259 1.00 43.09 112 THR A CA 1
ATOM 900 C C . THR A 1 112 ? -8.376 29.334 -8.104 1.00 43.09 112 THR A C 1
ATOM 902 O O . THR A 1 112 ? -8.585 28.623 -9.080 1.00 43.09 112 THR A O 1
ATOM 905 N N . PHE A 1 113 ? -8.140 28.821 -6.889 1.00 47.09 113 PHE A N 1
ATOM 906 C CA . PHE A 1 113 ? -8.118 27.382 -6.592 1.00 47.09 113 PHE A CA 1
ATOM 907 C C . PHE A 1 113 ? -9.515 26.762 -6.703 1.00 47.09 113 PHE A C 1
ATOM 909 O O . PHE A 1 113 ? -9.659 25.689 -7.274 1.00 47.09 113 PHE A O 1
ATOM 916 N N . ALA A 1 114 ? -10.557 27.464 -6.242 1.00 39.09 114 ALA A N 1
ATOM 917 C CA . ALA A 1 114 ? -11.948 27.013 -6.345 1.00 39.09 114 ALA A CA 1
ATOM 918 C C . ALA A 1 114 ? -12.461 26.988 -7.800 1.00 39.09 114 ALA A C 1
ATOM 920 O O . ALA A 1 114 ? -13.246 26.114 -8.168 1.00 39.09 114 ALA A O 1
ATOM 921 N N . ILE A 1 115 ? -11.998 27.924 -8.637 1.00 43.81 115 ILE A N 1
ATOM 922 C CA . ILE A 1 115 ? -12.270 27.939 -10.082 1.00 43.81 115 ILE A CA 1
ATOM 923 C C . ILE A 1 115 ? -11.507 26.807 -10.788 1.00 43.81 115 ILE A C 1
ATOM 925 O O . ILE A 1 115 ? -12.104 26.118 -11.612 1.00 43.81 115 ILE A O 1
ATOM 929 N N . LEU A 1 116 ? -10.239 26.565 -10.425 1.00 49.44 116 LEU A N 1
ATOM 930 C CA . LEU A 1 116 ? -9.442 25.442 -10.937 1.00 49.44 116 LEU A CA 1
ATOM 931 C C . LEU A 1 116 ? -10.096 24.095 -10.596 1.00 49.44 116 LEU A C 1
ATOM 933 O O . LEU A 1 116 ? -10.312 23.291 -11.488 1.00 49.44 116 LEU A O 1
ATOM 937 N N . LEU A 1 117 ? -10.497 23.896 -9.335 1.00 48.81 117 LEU A N 1
ATOM 938 C CA . LEU A 1 117 ? -11.216 22.710 -8.850 1.00 48.81 117 LEU A CA 1
ATOM 939 C C . LEU A 1 117 ? -12.500 22.447 -9.634 1.00 48.81 117 LEU A C 1
ATOM 941 O O . LEU A 1 117 ? -12.788 21.308 -9.970 1.00 48.81 117 LEU A O 1
ATOM 945 N N . LYS A 1 118 ? -13.263 23.501 -9.946 1.00 42.78 118 LYS A N 1
ATOM 946 C CA . LYS A 1 118 ? -14.505 23.395 -10.718 1.00 42.78 118 LYS A CA 1
ATOM 947 C C . LYS A 1 118 ? -14.257 23.107 -12.204 1.00 42.78 118 LYS A C 1
ATOM 949 O O . LYS A 1 118 ? -15.076 22.433 -12.814 1.00 42.78 118 LYS A O 1
ATOM 954 N N . ALA A 1 119 ? -13.152 23.600 -12.768 1.00 45.72 119 ALA A N 1
ATOM 955 C CA . ALA A 1 119 ? -12.705 23.299 -14.132 1.00 45.72 119 ALA A CA 1
ATOM 956 C C . ALA A 1 119 ? -12.037 21.915 -14.260 1.00 45.72 119 ALA A C 1
ATOM 958 O O . ALA A 1 119 ? -11.998 21.343 -15.341 1.00 45.72 119 ALA A O 1
ATOM 959 N N . MET A 1 120 ? -11.529 21.380 -13.150 1.00 49.41 120 MET A N 1
ATOM 960 C CA . MET A 1 120 ? -10.932 20.052 -12.997 1.00 49.41 120 MET A CA 1
ATOM 961 C C . MET A 1 120 ? -11.951 18.969 -12.587 1.00 49.41 120 MET A C 1
ATOM 963 O O . MET A 1 120 ? -11.567 17.844 -12.289 1.00 49.41 120 MET A O 1
ATOM 967 N N . ASN A 1 121 ? -13.242 19.301 -12.517 1.00 48.06 121 ASN A N 1
ATOM 968 C CA . ASN A 1 121 ? -14.281 18.451 -11.925 1.00 48.06 121 ASN A CA 1
ATOM 969 C C . ASN A 1 121 ? -14.971 17.507 -12.928 1.00 48.06 121 ASN A C 1
ATOM 971 O O . ASN A 1 121 ? -15.899 16.790 -12.553 1.00 48.06 121 ASN A O 1
ATOM 975 N N . ASP A 1 122 ? -14.555 17.510 -14.194 1.00 46.06 122 ASP A N 1
ATOM 976 C CA . ASP A 1 122 ? -15.136 16.647 -15.220 1.00 46.06 122 ASP A CA 1
ATOM 977 C C . ASP A 1 122 ? -14.393 15.292 -15.221 1.00 46.06 122 ASP A C 1
ATOM 979 O O . ASP A 1 122 ? -13.506 15.058 -16.025 1.00 46.06 122 ASP A O 1
ATOM 983 N N . ASN A 1 123 ? -14.764 14.397 -14.292 1.00 49.06 123 ASN A N 1
ATOM 984 C CA . ASN A 1 123 ? -14.417 12.957 -14.275 1.00 49.06 123 ASN A CA 1
ATOM 985 C C . ASN A 1 123 ? -12.933 12.564 -14.093 1.00 49.06 123 ASN A C 1
ATOM 987 O O . ASN A 1 123 ? -12.466 11.587 -14.675 1.00 49.06 123 ASN A O 1
ATOM 991 N N . ASN A 1 124 ? -12.193 13.264 -13.236 1.00 51.81 124 ASN A N 1
ATOM 992 C CA . ASN A 1 124 ? -10.761 13.020 -13.058 1.00 51.81 124 ASN A CA 1
ATOM 993 C C . ASN A 1 124 ? -10.446 11.846 -12.106 1.00 51.81 124 ASN A C 1
ATOM 995 O O . ASN A 1 124 ? -10.113 12.039 -10.936 1.00 51.81 124 ASN A O 1
ATOM 999 N N . GLU A 1 125 ? -10.522 10.622 -12.637 1.00 50.72 125 GLU A N 1
ATOM 1000 C CA . GLU A 1 125 ? -10.064 9.364 -12.007 1.00 50.72 125 GLU A CA 1
ATOM 1001 C C . GLU A 1 125 ? -8.542 9.334 -11.740 1.00 50.72 125 GLU A C 1
ATOM 1003 O O . GLU A 1 125 ? -8.060 8.470 -11.021 1.00 50.72 125 GLU A O 1
ATOM 1008 N N . TRP A 1 126 ? -7.774 10.293 -12.267 1.00 57.06 126 TRP A N 1
ATOM 1009 C CA . TRP A 1 126 ? -6.309 10.291 -12.188 1.00 57.06 126 TRP A CA 1
ATOM 1010 C C . TRP A 1 126 ? -5.726 10.825 -10.870 1.00 57.06 126 TRP A C 1
ATOM 1012 O O . TRP A 1 126 ? -4.553 10.600 -10.592 1.00 57.06 126 TRP A O 1
ATOM 1022 N N . TYR A 1 127 ? -6.489 11.534 -10.026 1.00 64.00 127 TYR A N 1
ATOM 1023 C CA . TYR A 1 127 ? -5.928 12.132 -8.799 1.00 64.00 127 TYR A CA 1
ATOM 1024 C C . TYR A 1 127 ? -5.464 11.111 -7.758 1.00 64.00 127 TYR A C 1
ATOM 1026 O O . TYR A 1 127 ? -4.533 11.389 -7.005 1.00 64.00 127 TYR A O 1
ATOM 1034 N N . SER A 1 128 ? -6.113 9.953 -7.689 1.00 65.12 128 SER A N 1
ATOM 1035 C CA . SER A 1 128 ? -5.739 8.856 -6.793 1.00 65.12 128 SER A CA 1
ATOM 1036 C C . SER A 1 128 ? -4.468 8.136 -7.251 1.00 65.12 128 SER A C 1
ATOM 1038 O O . SER A 1 128 ? -3.706 7.678 -6.397 1.00 65.12 128 SER A O 1
ATOM 1040 N N . SER A 1 129 ? -4.210 8.097 -8.564 1.00 73.00 129 SER A N 1
ATOM 1041 C CA . SER A 1 129 ? -3.060 7.414 -9.171 1.00 73.00 129 SER A CA 1
ATOM 1042 C C . SER A 1 129 ? -1.830 8.302 -9.373 1.00 73.00 129 SER A C 1
ATOM 1044 O O . SER A 1 129 ? -0.735 7.803 -9.615 1.00 73.00 129 SER A O 1
ATOM 1046 N N . VAL A 1 130 ? -1.929 9.625 -9.184 1.00 73.19 130 VAL A N 1
ATOM 1047 C CA . VAL A 1 130 ? -0.750 10.509 -9.288 1.00 73.19 130 VAL A CA 1
ATOM 1048 C C . VAL A 1 130 ? 0.391 10.126 -8.335 1.00 73.19 130 VAL A C 1
ATOM 1050 O O . VAL A 1 130 ? 1.554 10.424 -8.596 1.00 73.19 130 VAL A O 1
ATOM 1053 N N . THR A 1 131 ? 0.087 9.444 -7.233 1.00 83.50 131 THR A N 1
ATOM 1054 C CA . THR A 1 131 ? 1.073 8.989 -6.243 1.00 83.50 131 THR A CA 1
ATOM 1055 C C . THR A 1 131 ? 1.614 7.582 -6.520 1.00 83.50 131 THR A C 1
ATOM 1057 O O . THR A 1 131 ? 2.316 7.036 -5.671 1.00 83.50 131 THR A O 1
ATOM 1060 N N . HIS A 1 132 ? 1.316 6.995 -7.685 1.00 88.94 132 HIS A N 1
ATOM 1061 C CA . HIS A 1 132 ? 1.789 5.667 -8.121 1.00 88.94 132 HIS A CA 1
ATOM 1062 C C . HIS A 1 132 ? 3.127 5.715 -8.867 1.00 88.94 132 HIS A C 1
ATOM 1064 O O . HIS A 1 132 ? 3.796 4.702 -9.037 1.00 88.94 132 HIS A O 1
ATOM 1070 N N . PHE A 1 133 ? 3.593 6.914 -9.214 1.00 88.38 133 PHE A N 1
ATOM 1071 C CA . PHE A 1 133 ? 4.861 7.111 -9.907 1.00 88.38 133 PHE A CA 1
ATOM 1072 C C . PHE A 1 133 ? 6.045 7.193 -8.939 1.00 88.38 133 PHE A C 1
ATOM 1074 O O . PHE A 1 133 ? 5.970 7.822 -7.875 1.00 88.38 133 PHE A O 1
ATOM 1081 N N . TRP A 1 134 ? 7.182 6.622 -9.336 1.00 93.12 134 TRP A N 1
ATOM 1082 C CA . TRP A 1 134 ? 8.462 6.812 -8.655 1.00 93.12 134 TRP A CA 1
ATOM 1083 C C . TRP A 1 134 ? 9.618 6.596 -9.630 1.00 93.12 134 TRP A C 1
ATOM 1085 O O . TRP A 1 134 ? 9.783 5.505 -10.154 1.00 93.12 134 TRP A O 1
ATOM 1095 N N . TYR A 1 135 ? 10.445 7.619 -9.842 1.00 92.25 135 TYR A N 1
ATOM 1096 C CA . TYR A 1 135 ? 11.712 7.473 -10.558 1.00 92.25 135 TYR A CA 1
ATOM 1097 C C . TYR A 1 135 ? 12.835 7.305 -9.536 1.00 92.25 135 TYR A C 1
ATOM 1099 O O . TYR A 1 135 ? 13.296 8.283 -8.938 1.00 92.25 135 TYR A O 1
ATOM 1107 N N . ALA A 1 136 ? 13.230 6.056 -9.283 1.00 94.00 136 ALA A N 1
ATOM 1108 C CA . ALA A 1 136 ? 14.085 5.710 -8.148 1.00 94.00 136 ALA A CA 1
ATOM 1109 C C . ALA A 1 136 ? 15.486 6.351 -8.202 1.00 94.00 136 ALA A C 1
ATOM 1111 O O . ALA A 1 136 ? 16.082 6.621 -7.158 1.00 94.00 136 ALA A O 1
ATOM 1112 N N . ASP A 1 137 ? 15.976 6.678 -9.399 1.00 93.19 137 ASP A N 1
ATOM 1113 C CA . ASP A 1 137 ? 17.276 7.325 -9.618 1.00 93.19 137 ASP A CA 1
ATOM 1114 C C . ASP A 1 137 ? 17.380 8.738 -9.030 1.00 93.19 137 ASP A C 1
ATOM 1116 O O . ASP A 1 137 ? 18.477 9.216 -8.730 1.00 93.19 137 ASP A O 1
ATOM 1120 N N . GLU A 1 138 ? 16.246 9.408 -8.820 1.00 92.88 138 GLU A N 1
ATOM 1121 C CA . GLU A 1 138 ? 16.196 10.702 -8.133 1.00 92.88 138 GLU A CA 1
ATOM 1122 C C . GLU A 1 138 ? 16.110 10.573 -6.609 1.00 92.88 138 GLU A C 1
ATOM 1124 O O . GLU A 1 138 ? 16.197 11.578 -5.901 1.00 92.88 138 GLU A O 1
ATOM 1129 N N . GLY A 1 139 ? 15.992 9.351 -6.095 1.00 94.12 139 GLY A N 1
ATOM 1130 C CA . GLY A 1 139 ? 16.011 9.030 -4.677 1.00 94.12 139 GLY A CA 1
ATOM 1131 C C . GLY A 1 139 ? 14.635 8.953 -4.015 1.00 94.12 139 GLY A C 1
ATOM 1132 O O . GLY A 1 139 ? 13.636 9.525 -4.455 1.00 94.12 139 GLY A O 1
ATOM 1133 N N . ASP A 1 140 ? 14.605 8.248 -2.889 1.00 95.69 140 ASP A N 1
ATOM 1134 C CA . ASP A 1 140 ? 13.405 7.844 -2.145 1.00 95.69 140 ASP A CA 1
ATOM 1135 C C . ASP A 1 140 ? 12.502 9.004 -1.723 1.00 95.69 140 ASP A C 1
ATOM 1137 O O . ASP A 1 140 ? 11.282 8.870 -1.643 1.00 95.69 140 ASP A O 1
ATOM 1141 N N . ASN A 1 141 ? 13.106 10.150 -1.406 1.00 93.88 141 ASN A N 1
ATOM 1142 C CA . ASN A 1 141 ? 12.407 11.296 -0.828 1.00 93.88 141 ASN A CA 1
ATOM 1143 C C . ASN A 1 141 ? 12.034 12.366 -1.856 1.00 93.88 141 ASN A C 1
ATOM 1145 O O . ASN A 1 141 ? 11.475 13.400 -1.476 1.00 93.88 141 ASN A O 1
ATOM 1149 N N . THR A 1 142 ? 12.345 12.141 -3.131 1.00 92.12 142 THR A N 1
ATOM 1150 C CA . THR A 1 142 ? 12.094 13.126 -4.177 1.00 92.12 142 THR A CA 1
ATOM 1151 C C . THR A 1 142 ? 10.615 13.166 -4.525 1.00 92.12 142 THR A C 1
ATOM 1153 O O . THR A 1 142 ? 9.984 12.140 -4.780 1.00 92.12 142 THR A O 1
ATOM 1156 N N . LEU A 1 143 ? 10.054 14.375 -4.501 1.00 89.88 143 LEU A N 1
ATOM 1157 C CA . LEU A 1 143 ? 8.676 14.613 -4.913 1.00 89.88 143 LEU A CA 1
ATOM 1158 C C . LEU A 1 143 ? 8.564 14.491 -6.431 1.00 89.88 143 LEU A C 1
ATOM 1160 O O . LEU A 1 143 ? 9.415 14.988 -7.168 1.00 89.88 143 LEU A O 1
ATOM 1164 N N . VAL A 1 144 ? 7.473 13.891 -6.889 1.00 83.00 144 VAL A N 1
ATOM 1165 C CA . VAL A 1 144 ? 7.138 13.829 -8.308 1.00 83.00 144 VAL A CA 1
ATOM 1166 C C . VAL A 1 144 ? 6.590 15.185 -8.734 1.00 83.00 144 VAL A C 1
ATOM 1168 O O . VAL A 1 144 ? 5.688 15.730 -8.098 1.00 83.00 144 VAL A O 1
ATOM 1171 N N . SER A 1 145 ? 7.148 15.742 -9.806 1.00 76.50 145 SER A N 1
ATOM 1172 C CA . SER A 1 145 ? 6.639 16.960 -10.432 1.00 76.50 145 SER A CA 1
ATOM 1173 C C . SER A 1 145 ? 5.641 16.586 -11.518 1.00 76.50 145 SER A C 1
ATOM 1175 O O . SER A 1 145 ? 6.011 15.929 -12.486 1.00 76.50 145 SER A O 1
ATOM 1177 N N . MET A 1 146 ? 4.407 17.064 -11.398 1.00 71.25 146 MET A N 1
ATOM 1178 C CA . MET A 1 146 ? 3.356 16.855 -12.390 1.00 71.25 146 MET A CA 1
ATOM 1179 C C . MET A 1 146 ? 2.822 18.176 -12.922 1.00 71.25 146 MET A C 1
ATOM 1181 O O . MET A 1 146 ? 2.835 19.192 -12.229 1.00 71.25 146 MET A O 1
ATOM 1185 N N . ASN A 1 147 ? 2.329 18.152 -14.157 1.00 64.56 147 ASN A N 1
ATOM 1186 C CA . ASN A 1 147 ? 1.683 19.295 -14.787 1.00 64.56 147 ASN A CA 1
ATOM 1187 C C . ASN A 1 147 ? 0.213 18.964 -15.037 1.00 64.56 147 ASN A C 1
ATOM 1189 O O . ASN A 1 147 ? -0.089 17.946 -15.648 1.00 64.56 147 ASN A O 1
ATOM 1193 N N . ALA A 1 148 ? -0.687 19.842 -14.605 1.00 59.22 148 ALA A N 1
ATOM 1194 C CA . ALA A 1 148 ? -2.101 19.780 -14.957 1.00 59.22 148 ALA A CA 1
ATOM 1195 C C . ALA A 1 148 ? -2.454 20.961 -15.858 1.00 59.22 148 ALA A C 1
ATOM 1197 O O . ALA A 1 148 ? -2.077 22.100 -15.573 1.00 59.22 148 ALA A O 1
ATOM 1198 N N . ALA A 1 149 ? -3.195 20.687 -16.925 1.00 55.72 149 ALA A N 1
ATOM 1199 C CA . ALA A 1 149 ? -3.792 21.691 -17.790 1.00 55.72 149 ALA A CA 1
ATOM 1200 C C . ALA A 1 149 ? -5.293 21.780 -17.485 1.00 55.72 149 ALA A C 1
ATOM 1202 O O . ALA A 1 149 ? -5.969 20.761 -17.400 1.00 55.72 149 ALA A O 1
ATOM 1203 N N . SER A 1 150 ? -5.822 22.990 -17.308 1.00 52.81 150 SER A N 1
ATOM 1204 C CA . SER A 1 150 ? -7.260 23.213 -17.104 1.00 52.81 150 SER A CA 1
ATOM 1205 C C . SER A 1 150 ? -7.777 24.323 -18.014 1.00 52.81 150 SER A C 1
ATOM 1207 O O . SER A 1 150 ? -7.108 25.340 -18.223 1.00 52.81 150 SER A O 1
ATOM 1209 N N . HIS A 1 151 ? -8.979 24.137 -18.561 1.00 52.81 151 HIS A N 1
ATOM 1210 C CA . HIS A 1 151 ? -9.668 25.170 -19.331 1.00 52.81 151 HIS A CA 1
ATOM 1211 C C . HIS A 1 151 ? -10.395 26.115 -18.374 1.00 52.81 151 HIS A C 1
ATOM 1213 O O . HIS A 1 151 ? -11.280 25.696 -17.635 1.00 52.81 151 HIS A O 1
ATOM 1219 N N . MET A 1 152 ? -10.063 27.409 -18.400 1.00 47.88 152 MET A N 1
ATOM 1220 C CA . MET A 1 152 ? -10.652 28.375 -17.459 1.00 47.88 152 MET A CA 1
ATOM 1221 C C . MET A 1 152 ? -12.177 28.554 -17.599 1.00 47.88 152 MET A C 1
ATOM 1223 O O . MET A 1 152 ? -12.809 29.033 -16.659 1.00 47.88 152 MET A O 1
ATOM 1227 N N . PHE A 1 153 ? -12.774 28.202 -18.745 1.00 49.34 153 PHE A N 1
ATOM 1228 C CA . PHE A 1 153 ? -14.203 28.392 -19.023 1.00 49.34 153 PHE A CA 1
ATOM 1229 C C . PHE A 1 153 ? -14.733 27.325 -19.997 1.00 49.34 153 PHE A C 1
ATOM 1231 O O . PHE A 1 153 ? -14.061 27.063 -20.996 1.00 49.34 153 PHE A O 1
ATOM 1238 N N . PRO A 1 154 ? -15.944 26.769 -19.790 1.00 44.62 154 PRO A N 1
ATOM 1239 C CA . PRO A 1 154 ? -16.684 26.091 -20.852 1.00 44.62 154 PRO A CA 1
ATOM 1240 C C . PRO A 1 154 ? -17.177 27.118 -21.893 1.00 44.62 154 PRO A C 1
ATOM 1242 O O . PRO A 1 154 ? -17.654 28.186 -21.494 1.00 44.62 154 PRO A O 1
ATOM 1245 N N . PRO A 1 155 ? -17.155 26.818 -23.207 1.00 49.81 155 PRO A N 1
ATOM 1246 C CA . PRO A 1 155 ? -16.635 25.608 -23.848 1.00 49.81 155 PRO A CA 1
ATOM 1247 C C . PRO A 1 155 ? -15.104 25.652 -24.026 1.00 49.81 155 PRO A C 1
ATOM 1249 O O . PRO A 1 155 ? -14.496 26.713 -23.906 1.00 49.81 155 PRO A O 1
ATOM 1252 N N . SER A 1 156 ? -14.519 24.496 -24.365 1.00 52.91 156 SER A N 1
ATOM 1253 C CA . SER A 1 156 ? -13.094 24.122 -24.548 1.00 52.91 156 SER A CA 1
ATOM 1254 C C . SER A 1 156 ? -12.208 25.013 -25.450 1.00 52.91 156 SER A C 1
ATOM 1256 O O . SER A 1 156 ? -11.105 24.635 -25.829 1.00 52.91 156 SER A O 1
ATOM 1258 N N . SER A 1 157 ? -12.646 26.228 -25.773 1.00 55.62 157 SER A N 1
ATOM 1259 C CA . SER A 1 157 ? -11.921 27.263 -26.518 1.00 55.62 157 SER A CA 1
ATOM 1260 C C . SER A 1 157 ? -11.263 28.338 -25.634 1.00 55.62 157 SER A C 1
ATOM 1262 O O . SER A 1 157 ? -10.708 29.303 -26.159 1.00 55.62 157 SER A O 1
ATOM 1264 N N . GLY A 1 158 ? -11.370 28.235 -24.305 1.00 55.62 158 GLY A N 1
ATOM 1265 C CA . GLY A 1 158 ? -10.758 29.180 -23.362 1.00 55.62 158 GLY A CA 1
ATOM 1266 C C . GLY A 1 158 ? -9.243 28.982 -23.174 1.00 55.62 158 GLY A C 1
ATOM 1267 O O . GLY A 1 158 ? -8.721 27.914 -23.501 1.00 55.62 158 GLY A O 1
ATOM 1268 N N . PRO A 1 159 ? -8.527 29.984 -22.622 1.00 54.56 159 PRO A N 1
ATOM 1269 C CA . PRO A 1 159 ? -7.105 29.861 -22.309 1.00 54.56 159 PRO A CA 1
ATOM 1270 C C . PRO A 1 159 ? -6.852 28.682 -21.360 1.00 54.56 159 PRO A C 1
ATOM 1272 O O . PRO A 1 159 ? -7.580 28.491 -20.381 1.00 54.56 159 PRO A O 1
ATOM 1275 N N . ILE A 1 160 ? -5.817 27.902 -21.675 1.00 58.69 160 ILE A N 1
ATOM 1276 C CA . ILE A 1 160 ? -5.352 26.779 -20.861 1.00 58.69 160 ILE A CA 1
ATOM 1277 C C . ILE A 1 160 ? -4.445 27.333 -19.765 1.00 58.69 160 ILE A C 1
ATOM 1279 O O . ILE A 1 160 ? -3.431 27.971 -20.054 1.00 58.69 160 ILE A O 1
ATOM 1283 N N . LEU A 1 161 ? -4.798 27.076 -18.509 1.00 55.44 161 LEU A N 1
ATOM 1284 C CA . LEU A 1 161 ? -3.889 27.259 -17.385 1.00 55.44 161 LEU A CA 1
ATOM 1285 C C . LEU A 1 161 ? -3.140 25.957 -17.148 1.00 55.44 161 LEU A C 1
ATOM 1287 O O . LEU A 1 161 ? -3.750 24.946 -16.802 1.00 55.44 161 LEU A O 1
ATOM 1291 N N . THR A 1 162 ? -1.822 26.004 -17.301 1.00 59.62 162 THR A N 1
ATOM 1292 C CA . THR A 1 162 ? -0.924 24.931 -16.876 1.00 59.62 162 THR A CA 1
ATOM 1293 C C . THR A 1 162 ? -0.401 25.233 -15.477 1.00 59.62 162 THR A C 1
ATOM 1295 O O . THR A 1 162 ? 0.222 26.275 -15.263 1.00 59.62 162 THR A O 1
ATOM 1298 N N . SER A 1 163 ? -0.630 24.326 -14.533 1.00 55.19 163 SER A N 1
ATOM 1299 C CA . SER A 1 163 ? -0.070 24.386 -13.183 1.00 55.19 163 SER A CA 1
ATOM 1300 C C . SER A 1 163 ? 0.854 23.201 -12.943 1.00 55.19 163 SER A C 1
ATOM 1302 O O . SER A 1 163 ? 0.449 22.060 -13.168 1.00 55.19 163 SER A O 1
ATOM 1304 N N . THR A 1 164 ? 2.056 23.469 -12.439 1.00 66.19 164 THR A N 1
ATOM 1305 C CA . THR A 1 164 ? 2.962 22.438 -11.926 1.00 66.19 164 THR A CA 1
ATOM 1306 C C . THR A 1 164 ? 2.710 22.240 -10.439 1.00 66.19 164 THR A C 1
ATOM 1308 O O . THR A 1 164 ? 2.607 23.215 -9.693 1.00 66.19 164 THR A O 1
ATOM 1311 N N . PHE A 1 165 ? 2.627 20.993 -9.999 1.00 67.88 165 PHE A N 1
ATOM 1312 C CA . PHE A 1 165 ? 2.451 20.632 -8.599 1.00 67.88 165 PHE A CA 1
ATOM 1313 C C . PHE A 1 165 ? 3.384 19.479 -8.229 1.00 67.88 165 PHE A C 1
ATOM 1315 O O . PHE A 1 165 ? 3.828 18.717 -9.087 1.00 67.88 165 PHE A O 1
ATOM 1322 N N . PHE A 1 166 ? 3.715 19.396 -6.942 1.00 79.38 166 PHE A N 1
ATOM 1323 C CA . PHE A 1 166 ? 4.666 18.428 -6.409 1.00 79.38 166 PHE A CA 1
ATOM 1324 C C . PHE A 1 166 ? 3.958 17.509 -5.429 1.00 79.38 166 PHE A C 1
ATOM 1326 O O . PHE A 1 166 ? 3.307 17.976 -4.493 1.00 79.38 166 PHE A O 1
ATOM 1333 N N . ILE A 1 167 ? 4.107 16.209 -5.634 1.00 81.94 167 ILE A N 1
ATOM 1334 C CA . ILE A 1 167 ? 3.402 15.178 -4.874 1.00 81.94 167 ILE A CA 1
ATOM 1335 C C . ILE A 1 167 ? 4.367 14.113 -4.387 1.00 81.94 167 ILE A C 1
ATOM 1337 O O . ILE A 1 167 ? 5.489 13.982 -4.874 1.00 81.94 167 ILE A O 1
ATOM 1341 N N . GLN A 1 168 ? 3.923 13.359 -3.393 1.00 90.56 168 GLN A N 1
ATOM 1342 C CA . GLN A 1 168 ? 4.685 12.238 -2.879 1.00 90.56 168 GLN A CA 1
ATOM 1343 C C . GLN A 1 168 ? 4.715 11.096 -3.898 1.00 90.56 168 GLN A C 1
ATOM 1345 O O . GLN A 1 168 ? 3.754 10.895 -4.636 1.00 90.56 168 GLN A O 1
ATOM 1350 N N . ASN A 1 169 ? 5.828 10.368 -3.926 1.00 92.75 169 ASN A N 1
ATOM 1351 C CA . ASN A 1 169 ? 6.032 9.243 -4.835 1.00 92.75 169 ASN A CA 1
ATOM 1352 C C . ASN A 1 169 ? 5.480 7.919 -4.260 1.00 92.75 169 ASN A C 1
ATOM 1354 O O . ASN A 1 169 ? 5.159 7.821 -3.067 1.00 92.75 169 ASN A O 1
ATOM 1358 N N . ALA A 1 170 ? 5.434 6.882 -5.098 1.00 94.44 170 ALA A N 1
ATOM 1359 C CA . ALA A 1 170 ? 4.941 5.556 -4.721 1.00 94.44 170 ALA A CA 1
ATOM 1360 C C . ALA A 1 170 ? 5.710 4.926 -3.556 1.00 94.44 170 ALA A C 1
ATOM 1362 O O . ALA A 1 170 ? 5.106 4.327 -2.663 1.00 94.44 170 ALA A O 1
ATOM 1363 N N . TYR A 1 171 ? 7.034 5.103 -3.500 1.00 96.50 171 TYR A N 1
ATOM 1364 C CA . TYR A 1 171 ? 7.841 4.568 -2.405 1.00 96.50 171 TYR A CA 1
ATOM 1365 C C . TYR A 1 171 ? 7.541 5.255 -1.062 1.00 96.50 171 TYR A C 1
ATOM 1367 O O . TYR A 1 171 ? 7.449 4.598 -0.021 1.00 96.50 171 TYR A O 1
ATOM 1375 N N . GLN A 1 172 ? 7.292 6.566 -1.060 1.00 95.44 172 GLN A N 1
ATOM 1376 C CA . GLN A 1 172 ? 6.833 7.292 0.126 1.00 95.44 172 GLN A CA 1
ATOM 1377 C C . GLN A 1 172 ? 5.450 6.804 0.575 1.00 95.44 172 GLN A C 1
ATOM 1379 O O . GLN A 1 172 ? 5.206 6.667 1.779 1.00 95.44 172 GLN A O 1
ATOM 1384 N N . LYS A 1 173 ? 4.555 6.504 -0.374 1.00 95.12 173 LYS A N 1
ATOM 1385 C CA . LYS A 1 173 ? 3.209 5.990 -0.096 1.00 95.12 173 LYS A CA 1
ATOM 1386 C C . LYS A 1 173 ? 3.237 4.580 0.493 1.00 95.12 173 LYS A C 1
ATOM 1388 O O . LYS A 1 173 ? 2.710 4.368 1.587 1.00 95.12 173 LYS A O 1
ATOM 1393 N N . ILE A 1 174 ? 3.924 3.636 -0.155 1.00 95.81 174 ILE A N 1
ATOM 1394 C CA . ILE A 1 174 ? 4.040 2.254 0.334 1.00 95.81 174 ILE A CA 1
ATOM 1395 C C . ILE A 1 174 ? 4.771 2.195 1.684 1.00 95.81 174 ILE A C 1
ATOM 1397 O O . ILE A 1 174 ? 4.387 1.430 2.571 1.00 95.81 174 ILE A O 1
ATOM 1401 N N . SER A 1 175 ? 5.760 3.072 1.899 1.00 95.56 175 SER A N 1
ATOM 1402 C CA . SER A 1 175 ? 6.445 3.218 3.187 1.00 95.56 175 SER A CA 1
ATOM 1403 C C . SER A 1 175 ? 5.507 3.723 4.281 1.00 95.56 175 SER A C 1
ATOM 1405 O O . SER A 1 175 ? 5.579 3.237 5.409 1.00 95.56 175 SER A O 1
ATOM 1407 N N . LYS A 1 176 ? 4.586 4.646 3.971 1.00 95.38 176 LYS A N 1
ATOM 1408 C CA . LYS A 1 176 ? 3.538 5.064 4.913 1.00 95.38 176 LYS A CA 1
ATOM 1409 C C . LYS A 1 176 ? 2.541 3.946 5.207 1.00 95.38 176 LYS A C 1
ATOM 1411 O O . LYS A 1 176 ? 2.090 3.853 6.342 1.00 95.38 176 LYS A O 1
ATOM 1416 N N . PHE A 1 177 ? 2.234 3.061 4.260 1.00 96.00 177 PHE A N 1
ATOM 1417 C CA . PHE A 1 177 ? 1.432 1.875 4.572 1.00 96.00 177 PHE A CA 1
ATOM 1418 C C . PHE A 1 177 ? 2.166 0.908 5.510 1.00 96.00 177 PHE A C 1
ATOM 1420 O O . PHE A 1 177 ? 1.600 0.477 6.520 1.00 96.00 177 PHE A O 1
ATOM 1427 N N . ALA A 1 178 ? 3.430 0.596 5.223 1.00 95.06 178 ALA A N 1
ATOM 1428 C CA . ALA A 1 178 ? 4.218 -0.354 6.004 1.00 95.06 178 ALA A CA 1
ATOM 1429 C C . ALA A 1 178 ? 4.586 0.175 7.402 1.00 95.06 178 ALA A C 1
ATOM 1431 O O . ALA A 1 178 ? 4.461 -0.546 8.397 1.00 95.06 178 ALA A O 1
ATOM 1432 N N . TYR A 1 179 ? 5.008 1.439 7.470 1.00 95.75 179 TYR A N 1
ATOM 1433 C CA . TYR A 1 179 ? 5.602 2.114 8.628 1.00 95.75 179 TYR A CA 1
ATOM 1434 C C . TYR A 1 179 ? 4.914 3.457 8.889 1.00 95.75 179 TYR A C 1
ATOM 1436 O O . TYR A 1 179 ? 5.553 4.508 8.970 1.00 95.75 179 TYR A O 1
ATOM 1444 N N . ALA A 1 180 ? 3.589 3.415 9.017 1.00 94.69 180 ALA A N 1
ATOM 1445 C CA . ALA A 1 180 ? 2.744 4.588 9.192 1.00 94.69 180 ALA A CA 1
ATOM 1446 C C . ALA A 1 180 ? 3.244 5.557 10.266 1.00 94.69 180 ALA A C 1
ATOM 1448 O O . ALA A 1 180 ? 3.131 6.762 10.066 1.00 94.69 180 ALA A O 1
ATOM 1449 N N . ASN A 1 181 ? 3.784 5.067 11.388 1.00 96.19 181 ASN A N 1
ATOM 1450 C CA . ASN A 1 181 ? 4.187 5.872 12.547 1.00 96.19 181 ASN A CA 1
ATOM 1451 C C . ASN A 1 181 ? 3.100 6.883 12.949 1.00 96.19 181 ASN A C 1
ATOM 1453 O O . ASN A 1 181 ? 3.398 8.012 13.336 1.00 96.19 181 ASN A O 1
ATOM 1457 N N . ARG A 1 182 ? 1.827 6.480 12.808 1.00 94.38 182 ARG A N 1
ATOM 1458 C CA . ARG A 1 182 ? 0.646 7.332 13.003 1.00 94.38 182 ARG A CA 1
ATOM 1459 C C . ARG A 1 182 ? 0.609 8.581 12.104 1.00 94.38 182 ARG A C 1
ATOM 1461 O O . ARG A 1 182 ? 0.056 9.609 12.471 1.00 94.38 182 ARG A O 1
ATOM 1468 N N . GLY A 1 183 ? 1.204 8.493 10.917 1.00 89.19 183 GLY A N 1
ATOM 1469 C CA . GLY A 1 183 ? 1.372 9.582 9.952 1.00 89.19 183 GLY A CA 1
ATOM 1470 C C . GLY A 1 183 ? 0.221 9.767 8.958 1.00 89.19 183 GLY A C 1
ATOM 1471 O O . GLY A 1 183 ? 0.328 10.628 8.081 1.00 89.19 183 GLY A O 1
ATOM 1472 N N . PHE A 1 184 ? -0.841 8.961 9.059 1.00 91.94 184 PHE A N 1
ATOM 1473 C CA . PHE A 1 184 ? -2.123 9.161 8.375 1.00 91.94 184 PHE A CA 1
ATOM 1474 C C . PHE A 1 184 ? -3.257 8.458 9.140 1.00 91.94 184 PHE A C 1
ATOM 1476 O O . PHE A 1 184 ? -3.011 7.507 9.886 1.00 91.94 184 PHE A O 1
ATOM 1483 N N . THR A 1 185 ? -4.496 8.921 8.948 1.00 93.31 185 THR A N 1
ATOM 1484 C CA . THR A 1 185 ? -5.689 8.378 9.613 1.00 93.31 185 THR A CA 1
ATOM 1485 C C . THR A 1 185 ? -6.527 7.554 8.639 1.00 93.31 185 THR A C 1
ATOM 1487 O O . THR A 1 185 ? -7.075 8.088 7.677 1.00 93.31 185 THR A O 1
ATOM 1490 N N . ILE A 1 186 ? -6.736 6.278 8.953 1.00 93.25 186 ILE A N 1
ATOM 1491 C CA . ILE A 1 186 ? -7.740 5.443 8.294 1.00 93.25 186 ILE A CA 1
ATOM 1492 C C . ILE A 1 186 ? -9.128 5.927 8.706 1.00 93.25 186 ILE A C 1
ATOM 1494 O O . ILE A 1 186 ? -9.446 5.973 9.894 1.00 93.25 186 ILE A O 1
ATOM 1498 N N . LYS A 1 187 ? -9.976 6.245 7.727 1.00 91.25 187 LYS A N 1
ATOM 1499 C CA . LYS A 1 187 ? -11.399 6.525 7.943 1.00 91.25 187 LYS A CA 1
ATOM 1500 C C . LYS A 1 187 ? -12.204 5.272 7.619 1.00 91.25 187 LYS A C 1
ATOM 1502 O O . LYS A 1 187 ? -12.313 4.881 6.458 1.00 91.25 187 LYS A O 1
ATOM 1507 N N . TYR A 1 188 ? -12.737 4.627 8.649 1.00 92.38 188 TYR A N 1
ATOM 1508 C CA . TYR A 1 188 ? -13.607 3.465 8.510 1.00 92.38 188 TYR A CA 1
ATOM 1509 C C . TYR A 1 188 ? -15.075 3.871 8.483 1.00 92.38 188 TYR A C 1
ATOM 1511 O O . TYR A 1 188 ? -15.490 4.676 9.309 1.00 92.38 188 TYR A O 1
ATOM 1519 N N . THR A 1 189 ? -15.863 3.256 7.602 1.00 89.00 189 THR A N 1
ATOM 1520 C CA . THR A 1 189 ? -17.327 3.330 7.608 1.00 89.00 189 THR A CA 1
ATOM 1521 C C . THR A 1 189 ? -17.923 2.012 7.124 1.00 89.00 189 THR A C 1
ATOM 1523 O O . THR A 1 189 ? -17.381 1.359 6.232 1.00 89.00 189 THR A O 1
ATOM 1526 N N . ASP A 1 190 ? -19.062 1.620 7.686 1.00 84.69 190 ASP A N 1
ATOM 1527 C CA . ASP A 1 190 ? -19.889 0.529 7.168 1.00 84.69 190 ASP A CA 1
ATOM 1528 C C . ASP A 1 190 ? -21.095 1.063 6.358 1.00 84.69 190 ASP A C 1
ATOM 1530 O O . ASP A 1 190 ? -22.008 0.304 6.027 1.00 84.69 190 ASP A O 1
ATOM 1534 N N . GLY A 1 191 ? -21.095 2.366 6.039 1.00 82.81 191 GLY A N 1
ATOM 1535 C CA . GLY A 1 191 ? -22.140 3.119 5.333 1.00 82.81 191 GLY A CA 1
ATOM 1536 C C . GLY A 1 191 ? -23.510 3.152 5.987 1.00 82.81 191 GLY A C 1
ATOM 1537 O O . GLY A 1 191 ? -24.451 3.628 5.356 1.00 82.81 191 GLY A O 1
ATOM 1538 N N . ASN A 1 192 ? -23.633 2.658 7.214 1.00 86.00 192 ASN A N 1
ATOM 1539 C CA . ASN A 1 192 ? -24.766 2.964 8.065 1.00 86.00 192 ASN A CA 1
ATOM 1540 C C . ASN A 1 192 ? -24.390 4.107 9.005 1.00 86.00 192 ASN A C 1
ATOM 1542 O O . ASN A 1 192 ? -23.213 4.417 9.190 1.00 86.00 192 ASN A O 1
ATOM 1546 N N . HIS A 1 193 ? -25.410 4.694 9.619 1.00 88.88 193 HIS A N 1
ATOM 1547 C CA . HIS A 1 193 ? -25.250 5.801 10.546 1.00 88.88 193 HIS A CA 1
ATOM 1548 C C . HIS A 1 193 ? -25.541 5.326 11.968 1.00 88.88 193 HIS A C 1
ATOM 1550 O O . HIS A 1 193 ? -26.549 4.657 12.202 1.00 88.88 193 HIS A O 1
ATOM 1556 N N . GLY A 1 194 ? -24.708 5.731 12.920 1.00 90.38 194 GLY A N 1
ATOM 1557 C CA . GLY A 1 194 ? -24.929 5.484 14.341 1.00 90.38 194 GLY A CA 1
ATOM 1558 C C . GLY A 1 194 ? -24.508 4.083 14.774 1.00 90.38 194 GLY A C 1
ATOM 1559 O O . GLY A 1 194 ? -25.230 3.103 14.622 1.00 90.38 194 GLY A O 1
ATOM 1560 N N . HIS A 1 195 ? -23.349 4.025 15.412 1.00 92.56 195 HIS A N 1
ATOM 1561 C CA . HIS A 1 195 ? -22.653 2.818 15.819 1.00 92.56 195 HIS A CA 1
ATOM 1562 C C . HIS A 1 195 ? -22.175 2.935 17.252 1.00 92.56 195 HIS A C 1
ATOM 1564 O O . HIS A 1 195 ? -21.865 4.024 17.733 1.00 92.56 195 HIS A O 1
ATOM 1570 N N . SER A 1 196 ? -22.023 1.787 17.900 1.00 93.44 196 SER A N 1
ATOM 1571 C CA . SER A 1 196 ? -21.243 1.645 19.123 1.00 93.44 196 SER A CA 1
ATOM 1572 C C . SER A 1 196 ? -20.314 0.456 18.948 1.00 93.44 196 SER A C 1
ATOM 1574 O O . SER A 1 196 ? -20.747 -0.634 18.576 1.00 93.44 196 SER A O 1
ATOM 1576 N N . SER A 1 197 ? -19.022 0.674 19.158 1.00 93.56 197 SER A N 1
ATOM 1577 C CA . SER A 1 197 ? -17.999 -0.352 18.977 1.00 93.56 197 SER A CA 1
ATOM 1578 C C . SER A 1 197 ? -17.147 -0.476 20.227 1.00 93.56 197 SER A C 1
ATOM 1580 O O . SER A 1 197 ? -16.700 0.527 20.784 1.00 93.56 197 SER A O 1
ATOM 1582 N N . ASP A 1 198 ? -16.923 -1.716 20.645 1.00 94.81 198 ASP A N 1
ATOM 1583 C CA . ASP A 1 198 ? -16.110 -2.047 21.806 1.00 94.81 198 ASP A CA 1
ATOM 1584 C C . ASP A 1 198 ? -14.653 -2.269 21.402 1.00 94.81 198 ASP A C 1
ATOM 1586 O O . ASP A 1 198 ? -14.348 -3.030 20.479 1.00 94.81 198 ASP A O 1
ATOM 1590 N N . PHE A 1 199 ? -13.748 -1.626 22.135 1.00 95.81 199 PHE A N 1
ATOM 1591 C CA . PHE A 1 199 ? -12.308 -1.737 21.947 1.00 95.81 199 PHE A CA 1
ATOM 1592 C C . PHE A 1 199 ? -11.628 -2.145 23.248 1.00 95.81 199 PHE A C 1
ATOM 1594 O O . PHE A 1 199 ? -11.917 -1.600 24.313 1.00 95.81 199 PHE A O 1
ATOM 1601 N N . TYR A 1 200 ? -10.685 -3.080 23.163 1.00 96.56 200 TYR A N 1
ATOM 1602 C CA . TYR A 1 200 ? -9.862 -3.453 24.308 1.00 96.56 200 TYR A CA 1
ATOM 1603 C C . TYR A 1 200 ? -8.778 -2.401 24.532 1.00 96.56 200 TYR A C 1
ATOM 1605 O O . TYR A 1 200 ? -8.069 -2.022 23.604 1.00 96.56 200 TYR A O 1
ATOM 1613 N N . LEU A 1 201 ? -8.618 -1.950 25.768 1.00 96.75 201 LEU A N 1
ATOM 1614 C CA . LEU A 1 201 ? -7.527 -1.081 26.190 1.00 96.75 201 LEU A CA 1
ATOM 1615 C C . LEU A 1 201 ? -6.284 -1.915 26.548 1.00 96.75 201 LEU A C 1
ATOM 1617 O O . LEU A 1 201 ? -6.408 -3.107 26.843 1.00 96.75 201 LEU A O 1
ATOM 1621 N N . PRO A 1 202 ? -5.076 -1.319 26.594 1.00 95.00 202 PRO A N 1
ATOM 1622 C CA . PRO A 1 202 ? -3.849 -2.040 26.950 1.00 95.00 202 PRO A CA 1
ATOM 1623 C C . PRO A 1 202 ? -3.893 -2.733 28.321 1.00 95.00 202 PRO A C 1
ATOM 1625 O O . PRO A 1 202 ? -3.207 -3.727 28.531 1.00 95.00 202 PRO A O 1
ATOM 1628 N N . ASN A 1 203 ? -4.714 -2.230 29.248 1.00 94.38 203 ASN A N 1
ATOM 1629 C CA . ASN A 1 203 ? -4.930 -2.823 30.571 1.00 94.38 203 ASN A CA 1
ATOM 1630 C C . ASN A 1 203 ? -5.972 -3.966 30.581 1.00 94.38 203 ASN A C 1
ATOM 1632 O O . ASN A 1 203 ? -6.311 -4.462 31.652 1.00 94.38 203 ASN A O 1
ATOM 1636 N N . GLY A 1 204 ? -6.513 -4.352 29.421 1.00 93.00 204 GLY A N 1
ATOM 1637 C CA . GLY A 1 204 ? -7.512 -5.412 29.258 1.00 93.00 204 GLY A CA 1
ATOM 1638 C C . GLY A 1 204 ? -8.969 -4.984 29.476 1.00 93.00 204 GLY A C 1
ATOM 1639 O O . GLY A 1 204 ? -9.871 -5.771 29.197 1.00 93.00 204 GLY A O 1
ATOM 1640 N N . SER A 1 205 ? -9.226 -3.757 29.941 1.00 96.06 205 SER A N 1
ATOM 1641 C CA . SER A 1 205 ? -10.595 -3.230 30.050 1.00 96.06 205 SER A CA 1
ATOM 1642 C C . SER A 1 205 ? -11.184 -2.883 28.679 1.00 96.06 205 SER A C 1
ATOM 1644 O O . SER A 1 205 ? -10.452 -2.731 27.704 1.00 96.06 205 SER A O 1
ATOM 1646 N N . ILE A 1 206 ? -12.510 -2.774 28.595 1.00 96.06 206 ILE A N 1
ATOM 1647 C CA . ILE A 1 206 ? -13.221 -2.448 27.354 1.00 96.06 206 ILE A CA 1
ATOM 1648 C C . ILE A 1 206 ? -13.655 -0.982 27.392 1.00 96.06 206 ILE A C 1
ATOM 1650 O O . ILE A 1 206 ? -14.202 -0.516 28.392 1.00 96.06 206 ILE A O 1
ATOM 1654 N N . LYS A 1 207 ? -13.438 -0.268 26.286 1.00 94.81 207 LYS A N 1
ATOM 1655 C CA . LYS A 1 207 ? -13.989 1.062 26.025 1.00 94.81 207 LYS A CA 1
ATOM 1656 C C . LYS A 1 207 ? -14.949 0.976 24.845 1.00 94.81 207 LYS A C 1
ATOM 1658 O O . LYS A 1 207 ? -14.540 0.635 23.737 1.00 94.81 207 LYS A O 1
ATOM 1663 N N . THR A 1 208 ? -16.202 1.338 25.079 1.00 95.31 208 THR A N 1
ATOM 1664 C CA . THR A 1 208 ? -17.188 1.532 24.015 1.00 95.31 208 THR A CA 1
ATOM 1665 C C . THR A 1 208 ? -17.049 2.939 23.449 1.00 95.31 208 THR A C 1
ATOM 1667 O O . THR A 1 208 ? -17.013 3.916 24.203 1.00 95.31 208 THR A O 1
ATOM 1670 N N . ILE A 1 209 ? -16.978 3.050 22.127 1.00 92.88 209 ILE A N 1
ATOM 1671 C CA . ILE A 1 209 ? -16.962 4.323 21.405 1.00 92.88 209 ILE A CA 1
ATOM 1672 C C . ILE A 1 209 ? -18.182 4.366 20.498 1.00 92.88 209 ILE A C 1
ATOM 1674 O O . ILE A 1 209 ? -18.373 3.471 19.671 1.00 92.88 209 ILE A O 1
ATOM 1678 N N . SER A 1 210 ? -18.989 5.414 20.652 1.00 93.88 210 SER A N 1
ATOM 1679 C CA . SER A 1 210 ? -20.117 5.686 19.767 1.00 93.88 210 SER A CA 1
ATOM 1680 C C . SER A 1 210 ? -19.717 6.670 18.677 1.00 93.88 210 SER A C 1
ATOM 1682 O O . SER A 1 210 ? -19.102 7.693 18.966 1.00 93.88 210 SER A O 1
ATOM 1684 N N . TRP A 1 211 ? -20.070 6.360 17.435 1.00 94.19 211 TRP A N 1
ATOM 1685 C CA . TRP A 1 211 ? -19.713 7.133 16.246 1.00 94.19 211 TRP A CA 1
ATOM 1686 C C . TRP A 1 211 ? -20.854 7.076 15.229 1.00 94.19 211 TRP A C 1
ATOM 1688 O O . TRP A 1 211 ? -21.612 6.116 15.224 1.00 94.19 211 TRP A O 1
ATOM 1698 N N . PHE A 1 212 ? -21.036 8.106 14.405 1.00 91.25 212 PHE A N 1
ATOM 1699 C CA . PHE A 1 212 ? -22.157 8.182 13.466 1.00 91.25 212 PHE A CA 1
ATOM 1700 C C . PHE A 1 212 ? -21.761 7.686 12.074 1.00 91.25 212 PHE A C 1
ATOM 1702 O O . PHE A 1 212 ? -22.255 6.639 11.678 1.00 91.25 212 PHE A O 1
ATOM 1709 N N . ASP A 1 213 ? -20.817 8.347 11.395 1.00 89.31 213 ASP A N 1
ATOM 1710 C CA . ASP A 1 213 ? -20.509 8.038 9.983 1.00 89.31 213 ASP A CA 1
ATOM 1711 C C . ASP A 1 213 ? -19.172 7.353 9.766 1.00 89.31 213 ASP A C 1
ATOM 1713 O O . ASP A 1 213 ? -19.075 6.361 9.040 1.00 89.31 213 ASP A O 1
ATOM 1717 N N . GLN A 1 214 ? -18.116 7.912 10.361 1.00 92.94 214 GLN A N 1
ATOM 1718 C CA . GLN A 1 214 ? -16.769 7.384 10.209 1.00 92.94 214 GLN A CA 1
ATOM 1719 C C . GLN A 1 214 ? -16.030 7.341 11.535 1.00 92.94 214 GLN A C 1
ATOM 1721 O O . GLN A 1 214 ? -16.172 8.239 12.368 1.00 92.94 214 GLN A O 1
ATOM 1726 N N . LEU A 1 215 ? -15.180 6.328 11.670 1.00 95.19 215 LEU A N 1
ATOM 1727 C CA . LEU A 1 215 ? -14.251 6.140 12.774 1.00 95.19 215 LEU A CA 1
ATOM 1728 C C . LEU A 1 215 ? -12.811 6.288 12.269 1.00 95.19 215 LEU A C 1
ATOM 1730 O O . LEU A 1 215 ? -12.425 5.678 11.275 1.00 95.19 215 LEU A O 1
ATOM 1734 N N . GLY A 1 216 ? -12.020 7.112 12.950 1.00 95.81 216 GLY A N 1
ATOM 1735 C CA . GLY A 1 216 ? -10.621 7.393 12.641 1.00 95.81 216 GLY A CA 1
ATOM 1736 C C . GLY A 1 216 ? -9.677 6.486 13.404 1.00 95.81 216 GLY A C 1
ATOM 1737 O O . GLY A 1 216 ? -9.708 6.471 14.637 1.00 95.81 216 GLY A O 1
ATOM 1738 N N . ILE A 1 217 ? -8.813 5.785 12.677 1.00 96.75 217 ILE A N 1
ATOM 1739 C CA . ILE A 1 217 ? -7.869 4.818 13.232 1.00 96.75 217 ILE A CA 1
ATOM 1740 C C . ILE A 1 217 ? -6.457 5.113 12.725 1.00 96.75 217 ILE A C 1
ATOM 1742 O O . ILE A 1 217 ? -6.249 5.355 11.540 1.00 96.75 217 ILE A O 1
ATOM 1746 N N . GLU A 1 218 ? -5.477 5.063 13.620 1.00 97.56 218 GLU A N 1
ATOM 1747 C CA . GLU A 1 218 ? -4.049 5.161 13.301 1.00 97.56 218 GLU A CA 1
ATOM 1748 C C . GLU A 1 218 ? -3.292 3.937 13.820 1.00 97.56 218 GLU A C 1
ATOM 1750 O O . GLU A 1 218 ? -3.701 3.298 14.791 1.00 97.56 218 GLU A O 1
ATOM 1755 N N . TYR A 1 219 ? -2.151 3.630 13.207 1.00 97.69 219 TYR A N 1
ATOM 1756 C CA . TYR A 1 219 ? -1.266 2.531 13.597 1.00 97.69 219 TYR A CA 1
ATOM 1757 C C . TYR A 1 219 ? 0.208 2.921 13.382 1.00 97.69 219 TYR A C 1
ATOM 1759 O O . TYR A 1 219 ? 0.492 3.903 12.695 1.00 97.69 219 TYR A O 1
ATOM 1767 N N . ASN A 1 220 ? 1.159 2.192 13.987 1.00 96.88 220 ASN A N 1
ATOM 1768 C CA . ASN A 1 220 ? 2.594 2.462 13.785 1.00 96.88 220 ASN A CA 1
ATOM 1769 C C . ASN A 1 220 ? 3.172 1.701 12.594 1.00 96.88 220 ASN A C 1
ATOM 1771 O O . ASN A 1 220 ? 3.820 2.295 11.742 1.00 96.88 220 ASN A O 1
ATOM 1775 N N . SER A 1 221 ? 2.968 0.387 12.535 1.00 96.56 221 SER A N 1
ATOM 1776 C CA . SER A 1 221 ? 3.394 -0.434 11.403 1.00 96.56 221 SER A CA 1
ATOM 1777 C C . SER A 1 221 ? 2.363 -1.508 11.104 1.00 96.56 221 SER A C 1
ATOM 1779 O O . SER A 1 221 ? 1.649 -1.970 12.000 1.00 96.56 221 SER A O 1
ATOM 1781 N N . LEU A 1 222 ? 2.285 -1.919 9.839 1.00 95.94 222 LEU A N 1
ATOM 1782 C CA . LEU A 1 222 ? 1.346 -2.955 9.414 1.00 95.94 222 LEU A CA 1
ATOM 1783 C C . LEU A 1 222 ? 1.630 -4.287 10.128 1.00 95.94 222 LEU A C 1
ATOM 1785 O O . LEU A 1 222 ? 0.706 -5.005 10.509 1.00 95.94 222 LEU A O 1
ATOM 1789 N N . SER A 1 223 ? 2.908 -4.585 10.383 1.00 93.75 223 SER A N 1
ATOM 1790 C CA . SER A 1 223 ? 3.333 -5.781 11.114 1.00 93.75 223 SER A CA 1
ATOM 1791 C C . SER A 1 223 ? 2.929 -5.754 12.593 1.00 93.75 223 SER A C 1
ATOM 1793 O O . SER A 1 223 ? 2.456 -6.770 13.109 1.00 93.75 223 SER A O 1
ATOM 1795 N N . GLU A 1 224 ? 3.050 -4.612 13.283 1.00 95.88 224 GLU A N 1
ATOM 1796 C CA . GLU A 1 224 ? 2.584 -4.457 14.670 1.00 95.88 224 GLU A CA 1
ATOM 1797 C C . GLU A 1 224 ? 1.056 -4.575 14.732 1.00 95.88 224 GLU A C 1
ATOM 1799 O O . GLU A 1 224 ? 0.526 -5.305 15.576 1.00 95.88 224 GLU A O 1
ATOM 1804 N N . LEU A 1 225 ? 0.348 -3.925 13.801 1.00 96.62 225 LEU A N 1
ATOM 1805 C CA . LEU A 1 225 ? -1.107 -3.994 13.698 1.00 96.62 225 LEU A CA 1
ATOM 1806 C C . LEU A 1 225 ? -1.581 -5.438 13.492 1.00 96.62 225 LEU A C 1
ATOM 1808 O O . LEU A 1 225 ? -2.481 -5.892 14.198 1.00 96.62 225 LEU A O 1
ATOM 1812 N N . TYR A 1 226 ? -0.952 -6.184 12.583 1.00 94.81 226 TYR A N 1
ATOM 1813 C CA . TYR A 1 226 ? -1.286 -7.583 12.313 1.00 94.81 226 TYR A CA 1
ATOM 1814 C C . TYR A 1 226 ? -1.010 -8.513 13.503 1.00 94.81 226 TYR A C 1
ATOM 1816 O O . TYR A 1 226 ? -1.842 -9.350 13.854 1.00 94.81 226 TYR A O 1
ATOM 1824 N N . THR A 1 227 ? 0.144 -8.368 14.154 1.00 94.06 227 THR A N 1
ATOM 1825 C CA . THR A 1 227 ? 0.567 -9.299 15.214 1.00 94.06 227 THR A CA 1
ATOM 1826 C C . THR A 1 227 ? -0.082 -9.007 16.563 1.00 94.06 227 THR A C 1
ATOM 1828 O O . THR A 1 227 ? -0.405 -9.934 17.303 1.00 94.06 227 THR A O 1
ATOM 1831 N N . THR A 1 228 ? -0.307 -7.733 16.889 1.00 94.62 228 THR A N 1
ATOM 1832 C CA . THR A 1 228 ? -0.784 -7.316 18.219 1.00 94.62 228 THR A CA 1
ATOM 1833 C C . THR A 1 228 ? -2.184 -6.708 18.205 1.00 94.62 228 THR A C 1
ATOM 1835 O O . THR A 1 228 ? -2.824 -6.627 19.252 1.00 94.62 228 THR A O 1
ATOM 1838 N N . GLY A 1 229 ? -2.674 -6.250 17.048 1.00 96.19 229 GLY A N 1
ATOM 1839 C CA . GLY A 1 229 ? -3.884 -5.429 16.958 1.00 96.19 229 GLY A CA 1
ATOM 1840 C C . GLY A 1 229 ? -3.715 -4.014 17.520 1.00 96.19 229 GLY A C 1
ATOM 1841 O O . GLY A 1 229 ? -4.711 -3.317 17.685 1.00 96.19 229 GLY A O 1
ATOM 1842 N N . ARG A 1 230 ? -2.499 -3.583 17.873 1.00 97.50 230 ARG A N 1
ATOM 1843 C CA . ARG A 1 230 ? -2.259 -2.261 18.458 1.00 97.50 230 ARG A CA 1
ATOM 1844 C C . ARG A 1 230 ? -2.576 -1.151 17.457 1.00 97.50 230 ARG A C 1
ATOM 1846 O O . ARG A 1 230 ? -2.045 -1.134 16.352 1.00 97.50 230 ARG A O 1
ATOM 1853 N N . ALA A 1 231 ? -3.440 -0.234 17.876 1.00 98.19 231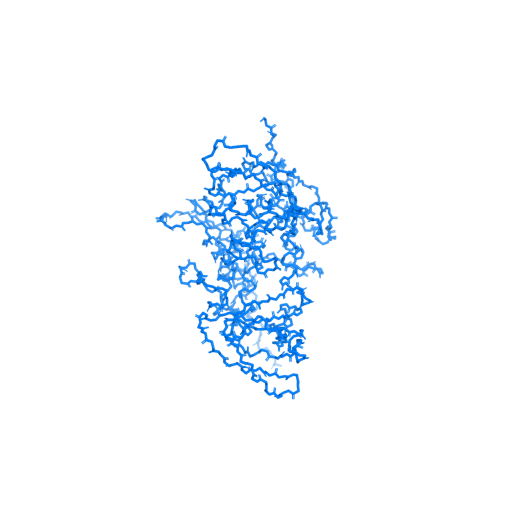 ALA A N 1
ATOM 1854 C CA . ALA A 1 231 ? -3.886 0.912 17.093 1.00 98.19 231 ALA A CA 1
ATOM 1855 C C . ALA A 1 231 ? -4.326 2.052 18.025 1.00 98.19 231 ALA A C 1
ATOM 1857 O O . ALA A 1 231 ? -4.377 1.882 19.245 1.00 98.19 231 ALA A O 1
ATOM 1858 N N . TRP A 1 232 ? -4.680 3.196 17.445 1.00 98.19 232 TRP A N 1
ATOM 1859 C CA . TRP A 1 232 ? -5.253 4.335 18.151 1.00 98.19 232 TRP A CA 1
ATOM 1860 C C . TRP A 1 232 ? -6.555 4.749 17.503 1.00 98.19 232 TRP A C 1
ATOM 1862 O O . TRP A 1 232 ? -6.608 4.925 16.288 1.00 98.19 232 TRP A O 1
ATOM 1872 N N . ILE A 1 233 ? -7.581 4.968 18.318 1.00 97.75 233 ILE A N 1
ATOM 1873 C CA . ILE A 1 233 ? -8.765 5.689 17.865 1.00 97.75 233 ILE A CA 1
ATOM 1874 C C . ILE A 1 233 ? -8.472 7.173 18.036 1.00 97.75 233 ILE A C 1
ATOM 1876 O O . ILE A 1 233 ? -8.145 7.615 19.139 1.00 97.75 233 ILE A O 1
ATOM 1880 N N . VAL A 1 234 ? -8.545 7.932 16.946 1.00 97.50 234 VAL A N 1
ATOM 1881 C CA . VAL A 1 234 ? -8.094 9.337 16.913 1.00 97.50 234 VAL A CA 1
ATOM 1882 C C . VAL A 1 234 ? -9.212 10.337 16.671 1.00 97.50 234 VAL A C 1
ATOM 1884 O O . VAL A 1 234 ? -9.048 11.532 16.913 1.00 97.50 234 VAL A O 1
ATOM 1887 N N . GLY A 1 235 ? -10.364 9.848 16.229 1.00 96.62 235 GLY A N 1
ATOM 1888 C CA . GLY A 1 235 ? -11.555 10.658 16.078 1.00 96.62 235 GLY A CA 1
ATOM 1889 C C . GLY A 1 235 ? -12.707 9.904 15.454 1.00 96.62 235 GLY A C 1
ATOM 1890 O O . GLY A 1 235 ? -12.570 8.741 15.084 1.00 96.62 235 GLY A O 1
ATOM 1891 N N . TYR A 1 236 ? -13.847 10.567 15.364 1.00 95.69 236 TYR A N 1
ATOM 1892 C CA . TYR A 1 236 ? -15.054 10.047 14.735 1.00 95.69 236 TYR A CA 1
ATOM 1893 C C . TYR A 1 236 ? -16.006 11.186 14.375 1.00 95.69 236 TYR A C 1
ATOM 1895 O O . TYR A 1 236 ? -15.913 12.270 14.945 1.00 95.69 236 TYR A O 1
ATOM 1903 N N . TYR A 1 237 ? -16.942 10.942 13.461 1.00 94.50 237 TYR A N 1
ATOM 1904 C CA . TYR A 1 237 ? -18.068 11.857 13.249 1.00 94.50 237 TYR A CA 1
ATOM 1905 C C . TYR A 1 237 ? -19.174 11.613 14.276 1.00 94.50 237 TYR A C 1
ATOM 1907 O O . TYR A 1 237 ? -19.539 10.462 14.521 1.00 94.50 237 TYR A O 1
ATOM 1915 N N . ASP A 1 238 ? -19.697 12.678 14.882 1.00 92.19 238 ASP A N 1
ATOM 1916 C CA . ASP A 1 238 ? -20.894 12.621 15.728 1.00 92.19 238 ASP A CA 1
ATOM 1917 C C . ASP A 1 238 ? -22.193 12.706 14.900 1.00 92.19 238 ASP A C 1
ATOM 1919 O O . ASP A 1 238 ? -22.166 12.831 13.676 1.00 92.19 238 ASP A O 1
ATOM 1923 N N . SER A 1 239 ? -23.353 12.654 15.564 1.00 91.44 239 SER A N 1
ATOM 1924 C CA . SER A 1 239 ? -24.667 12.737 14.903 1.00 91.44 239 SER A CA 1
ATOM 1925 C C . SER A 1 239 ? -24.957 14.083 14.231 1.00 91.44 239 SER A C 1
ATOM 1927 O O . SER A 1 239 ? -25.949 14.202 13.519 1.00 91.44 239 SER A O 1
ATOM 1929 N N . ASN A 1 240 ? -24.136 15.104 14.483 1.00 91.69 240 ASN A N 1
ATOM 1930 C CA . ASN A 1 240 ? -24.239 16.418 13.856 1.00 91.69 240 ASN A CA 1
ATOM 1931 C C . ASN A 1 240 ? -23.287 16.553 12.656 1.00 91.69 240 ASN A C 1
ATOM 1933 O O . ASN A 1 240 ? -23.200 17.631 12.069 1.00 91.69 240 ASN A O 1
ATOM 1937 N N . GLY A 1 241 ? -22.549 15.492 12.305 1.00 88.56 241 GLY A N 1
ATOM 1938 C CA . GLY A 1 241 ? -21.524 15.527 11.264 1.00 88.56 241 GLY A CA 1
ATOM 1939 C C . GLY A 1 241 ? -20.255 16.276 11.682 1.00 88.56 241 GLY A C 1
ATOM 1940 O O . GLY A 1 241 ? -19.438 16.626 10.830 1.00 88.56 241 GLY A O 1
ATOM 1941 N N . GLN A 1 242 ? -20.046 16.531 12.979 1.00 93.12 242 GLN A N 1
ATOM 1942 C CA . GLN A 1 242 ? -18.825 17.152 13.482 1.00 93.12 242 GLN A CA 1
ATOM 1943 C C . GLN A 1 242 ? -17.741 16.092 13.701 1.00 93.12 242 GLN A C 1
ATOM 1945 O O . GLN A 1 242 ? -17.958 15.091 14.383 1.00 93.12 242 GLN A O 1
ATOM 1950 N N . TRP A 1 243 ? -16.545 16.323 13.150 1.00 93.94 243 TRP A N 1
ATOM 1951 C CA . TRP A 1 243 ? -15.380 15.481 13.426 1.00 93.94 243 TRP A CA 1
ATOM 1952 C C . TRP A 1 243 ? -14.866 15.736 14.847 1.00 93.94 243 TRP A C 1
ATOM 1954 O O . TRP A 1 243 ? -14.235 16.759 15.120 1.00 93.94 243 TRP A O 1
ATOM 1964 N N . ILE A 1 244 ? -15.123 14.794 15.749 1.00 95.62 244 ILE A N 1
ATOM 1965 C CA . ILE A 1 244 ? -14.623 14.790 17.120 1.00 95.62 244 ILE A CA 1
ATOM 1966 C C . ILE A 1 244 ? -13.199 14.238 17.116 1.00 95.62 244 ILE A C 1
ATOM 1968 O O . ILE A 1 244 ? -12.968 13.104 16.713 1.00 95.62 244 ILE A O 1
ATOM 1972 N N . ASN A 1 245 ? -12.239 15.039 17.571 1.00 95.06 245 ASN A N 1
ATOM 1973 C CA . ASN A 1 245 ? -10.824 14.681 17.708 1.00 95.06 245 ASN A CA 1
ATOM 1974 C C . ASN A 1 245 ? -10.287 15.130 19.079 1.00 95.06 245 ASN A C 1
ATOM 1976 O O . ASN A 1 245 ? -11.059 15.580 19.925 1.00 95.06 245 ASN A O 1
ATOM 1980 N N . SER A 1 246 ? -8.969 15.071 19.284 1.00 94.88 246 SER A N 1
ATOM 1981 C CA . SER A 1 246 ? -8.303 15.462 20.539 1.00 94.88 246 SER A CA 1
ATOM 1982 C C . SER A 1 246 ? -8.590 16.895 21.009 1.00 94.88 246 SER A C 1
ATOM 1984 O O . SER A 1 246 ? -8.476 17.177 22.198 1.00 94.88 246 SER A O 1
ATOM 1986 N N . ASN A 1 247 ? -8.971 17.810 20.108 1.00 95.06 247 ASN A N 1
ATOM 1987 C CA . ASN A 1 247 ? -9.305 19.190 20.479 1.00 95.06 247 ASN A CA 1
ATOM 1988 C C . ASN A 1 247 ? -10.687 19.295 21.138 1.00 95.06 247 ASN A C 1
ATOM 1990 O O . ASN A 1 247 ? -10.929 20.217 21.912 1.00 95.06 247 ASN A O 1
ATOM 1994 N N . LEU A 1 248 ? -11.598 18.377 20.805 1.00 94.44 248 LEU A N 1
ATOM 1995 C CA . LEU A 1 248 ? -12.985 18.367 21.282 1.00 94.44 248 LEU A CA 1
ATOM 1996 C C . LEU A 1 248 ? -13.225 17.293 22.345 1.00 94.44 248 LEU A C 1
ATOM 1998 O O . LEU A 1 248 ? -14.088 17.457 23.203 1.00 94.44 248 LEU A O 1
ATOM 2002 N N . ASN A 1 249 ? -12.455 16.208 22.305 1.00 93.56 249 ASN A N 1
ATOM 2003 C CA . ASN A 1 249 ? -12.481 15.142 23.288 1.00 93.56 249 ASN A CA 1
ATOM 2004 C C . ASN A 1 249 ? -11.043 14.825 23.744 1.00 93.56 249 ASN A C 1
ATOM 2006 O O . ASN A 1 249 ? -10.307 14.171 23.002 1.00 93.56 249 ASN A O 1
ATOM 2010 N N . PRO A 1 250 ? -10.645 15.236 24.964 1.00 94.06 250 PRO A N 1
ATOM 2011 C CA . PRO A 1 250 ? -9.285 15.041 25.468 1.00 94.06 250 PRO A CA 1
ATOM 2012 C C . PRO A 1 250 ? -8.939 13.575 25.772 1.00 94.06 250 PRO A C 1
ATOM 2014 O O . PRO A 1 250 ? -7.787 13.281 26.080 1.00 94.06 250 PRO A O 1
ATOM 2017 N N . GLU A 1 251 ? -9.898 12.644 25.698 1.00 92.62 251 GLU A N 1
ATOM 2018 C CA . GLU A 1 251 ? -9.610 11.205 25.776 1.00 92.62 251 GLU A CA 1
ATOM 2019 C C . GLU A 1 251 ? -8.951 10.660 24.494 1.00 92.62 251 GLU A C 1
ATOM 2021 O O . GLU A 1 251 ? -8.414 9.553 24.508 1.00 92.62 251 GLU A O 1
ATOM 2026 N N . LEU A 1 252 ? -8.998 11.409 23.385 1.00 95.25 252 LEU A N 1
ATOM 2027 C CA . LEU A 1 252 ? -8.384 11.038 22.112 1.00 95.25 252 LEU A CA 1
ATOM 2028 C C . LEU A 1 252 ? -6.984 11.667 21.960 1.00 95.25 252 LEU A C 1
ATOM 2030 O O . LEU A 1 252 ? -6.781 12.812 22.365 1.00 95.25 252 LEU A O 1
ATOM 2034 N N . PRO A 1 253 ? -6.033 10.985 21.295 1.00 96.69 253 PRO A N 1
ATOM 2035 C CA . PRO A 1 253 ? -6.136 9.629 20.759 1.00 96.69 253 PRO A CA 1
ATOM 2036 C C . PRO A 1 253 ? -6.053 8.568 21.868 1.00 96.69 253 PRO A C 1
ATOM 2038 O O . PRO A 1 253 ? -5.215 8.664 22.762 1.00 96.69 253 PRO A O 1
ATOM 2041 N N . ILE A 1 254 ? -6.867 7.516 21.773 1.00 96.69 254 ILE A N 1
ATOM 2042 C CA . ILE A 1 254 ? -6.872 6.409 22.740 1.00 96.69 254 ILE A CA 1
ATOM 2043 C C . ILE A 1 254 ? -6.203 5.169 22.148 1.00 96.69 254 ILE A C 1
ATOM 2045 O O . ILE A 1 254 ? -6.593 4.701 21.080 1.00 96.69 254 ILE A O 1
ATOM 2049 N N . GLU A 1 255 ? -5.191 4.632 22.839 1.00 97.81 255 GLU A N 1
ATOM 2050 C CA . GLU A 1 255 ? -4.558 3.367 22.447 1.00 97.81 255 GLU A CA 1
ATOM 2051 C C . GLU A 1 255 ? -5.521 2.198 22.693 1.00 97.81 255 GLU A C 1
ATOM 2053 O O . GLU A 1 255 ? -6.083 2.060 23.781 1.00 97.81 255 GLU A O 1
ATOM 2058 N N . VAL A 1 256 ? -5.663 1.326 21.696 1.00 97.69 256 VAL A N 1
ATOM 2059 C CA . VAL A 1 256 ? -6.537 0.152 21.730 1.00 97.69 256 VAL A CA 1
ATOM 2060 C C . VAL A 1 256 ? -5.830 -1.105 21.208 1.00 97.69 256 VAL A C 1
ATOM 2062 O O . VAL A 1 256 ? -4.724 -1.067 20.657 1.00 97.69 256 VAL A O 1
ATOM 2065 N N . ARG A 1 257 ? -6.473 -2.257 21.402 1.00 97.38 257 ARG A N 1
ATOM 2066 C CA . ARG A 1 257 ? -6.185 -3.536 20.752 1.00 97.38 257 ARG A CA 1
ATOM 2067 C C . ARG A 1 257 ? -7.408 -3.936 19.933 1.00 97.38 257 ARG A C 1
ATOM 2069 O O . ARG A 1 257 ? -8.466 -4.246 20.483 1.00 97.38 257 ARG A O 1
ATOM 2076 N N . LEU A 1 258 ? -7.265 -3.897 18.614 1.00 95.69 258 LEU A N 1
ATOM 2077 C CA . LEU A 1 258 ? -8.298 -4.290 17.669 1.00 95.69 258 LEU A CA 1
ATOM 2078 C C . LEU A 1 258 ? -8.511 -5.806 17.715 1.00 95.69 258 LEU A C 1
ATOM 2080 O O . LEU A 1 258 ? -7.564 -6.591 17.624 1.00 95.69 258 LEU A O 1
ATOM 2084 N N . GLY A 1 259 ? -9.778 -6.210 17.817 1.00 92.25 259 GLY A N 1
ATOM 2085 C CA . GLY A 1 259 ? -10.179 -7.603 17.632 1.00 92.25 259 GLY A CA 1
ATOM 2086 C C . GLY A 1 259 ? -9.927 -8.086 16.199 1.00 92.25 259 GLY A C 1
ATOM 2087 O O . GLY A 1 259 ? -9.730 -7.284 15.284 1.00 92.25 259 GLY A O 1
ATOM 2088 N N . SER A 1 260 ? -9.972 -9.406 15.991 1.00 88.44 260 SER A N 1
ATOM 2089 C CA . SER A 1 260 ? -9.668 -10.035 14.694 1.00 88.44 260 SER A CA 1
ATOM 2090 C C . SER A 1 260 ? -10.486 -9.463 13.534 1.00 88.44 260 SER A C 1
ATOM 2092 O O . SER A 1 260 ? -9.921 -9.206 12.481 1.00 88.44 260 SER A O 1
ATOM 2094 N N . GLY A 1 261 ? -11.779 -9.182 13.728 1.00 88.06 261 GLY A N 1
ATOM 2095 C CA . GLY A 1 261 ? -12.632 -8.627 12.670 1.00 88.06 261 GLY A CA 1
ATOM 2096 C C . GLY A 1 261 ? -12.193 -7.244 12.172 1.00 88.06 261 GLY A C 1
ATOM 2097 O O . GLY A 1 261 ? -12.174 -7.012 10.966 1.00 88.06 261 GLY A O 1
ATOM 2098 N N . TRP A 1 262 ? -11.810 -6.349 13.089 1.00 90.81 262 TRP A N 1
ATOM 2099 C CA . TRP A 1 262 ? -11.280 -5.020 12.760 1.00 90.81 262 TRP A CA 1
ATOM 2100 C C . TRP A 1 262 ? -9.894 -5.116 12.132 1.00 90.81 262 TRP A C 1
ATOM 2102 O O . TRP A 1 262 ? -9.620 -4.497 11.110 1.00 90.81 262 TRP A O 1
ATOM 2112 N N . ARG A 1 263 ? -9.024 -5.925 12.737 1.00 91.44 263 ARG A N 1
ATOM 2113 C CA . ARG A 1 263 ? -7.654 -6.113 12.269 1.00 91.44 263 ARG A CA 1
ATOM 2114 C C . ARG A 1 263 ? -7.610 -6.684 10.856 1.00 91.44 263 ARG A C 1
ATOM 2116 O O . ARG A 1 263 ? -6.880 -6.157 10.028 1.00 91.44 263 ARG A O 1
ATOM 2123 N N . ASP A 1 264 ? -8.413 -7.708 10.577 1.00 86.56 264 ASP A N 1
ATOM 2124 C CA . ASP A 1 264 ? -8.509 -8.309 9.247 1.00 86.56 264 ASP A CA 1
ATOM 2125 C C . ASP A 1 264 ? -8.988 -7.289 8.208 1.00 86.56 264 ASP A C 1
ATOM 2127 O O . ASP A 1 264 ? -8.477 -7.273 7.094 1.00 86.56 264 ASP A O 1
ATOM 2131 N N . ALA A 1 265 ? -9.939 -6.418 8.566 1.00 86.19 265 ALA A N 1
ATOM 2132 C CA . ALA A 1 265 ? -10.444 -5.410 7.638 1.00 86.19 265 ALA A CA 1
ATOM 2133 C C . ALA A 1 265 ? -9.336 -4.486 7.123 1.00 86.19 265 ALA A C 1
ATOM 2135 O O . ALA A 1 265 ? -9.255 -4.238 5.924 1.00 86.19 265 ALA A O 1
ATOM 2136 N N . PHE A 1 266 ? -8.470 -4.018 8.022 1.00 94.25 266 PHE A N 1
ATOM 2137 C CA . PHE A 1 266 ? -7.418 -3.073 7.665 1.00 94.25 266 PHE A CA 1
ATOM 2138 C C . PHE A 1 266 ? -6.181 -3.760 7.108 1.00 94.25 266 PHE A C 1
ATOM 2140 O O . PHE A 1 266 ? -5.671 -3.339 6.078 1.00 94.25 266 PHE A O 1
ATOM 2147 N N . VAL A 1 267 ? -5.695 -4.820 7.758 1.00 95.25 267 VAL A N 1
ATOM 2148 C CA . VAL A 1 267 ? -4.405 -5.417 7.394 1.00 95.25 267 VAL A CA 1
ATOM 2149 C C . VAL A 1 267 ? -4.420 -5.955 5.969 1.00 95.25 267 VAL A C 1
ATOM 2151 O O . VAL A 1 267 ? -3.484 -5.695 5.217 1.00 95.25 267 VAL A O 1
ATOM 2154 N N . TRP A 1 268 ? -5.469 -6.688 5.593 1.00 94.62 268 TRP A N 1
ATOM 2155 C CA . TRP A 1 268 ? -5.509 -7.355 4.294 1.00 94.62 268 TRP A CA 1
ATOM 2156 C C . TRP A 1 268 ? -5.733 -6.370 3.151 1.00 94.62 268 TRP A C 1
ATOM 2158 O O . TRP A 1 268 ? -5.040 -6.460 2.145 1.00 94.62 268 TRP A O 1
ATOM 2168 N N . GLU A 1 269 ? -6.611 -5.379 3.317 1.00 94.81 269 GLU A N 1
ATOM 2169 C CA . GLU A 1 269 ? -6.774 -4.338 2.296 1.00 94.81 269 GLU A CA 1
ATOM 2170 C C . GLU A 1 269 ? -5.545 -3.419 2.195 1.00 94.81 269 GLU A C 1
ATOM 2172 O O . GLU A 1 269 ? -5.144 -3.085 1.087 1.00 94.81 269 GLU A O 1
ATOM 2177 N N . ILE A 1 270 ? -4.881 -3.055 3.302 1.00 96.19 270 ILE A N 1
ATOM 2178 C CA . ILE A 1 270 ? -3.623 -2.284 3.231 1.00 96.19 270 ILE A CA 1
ATOM 2179 C C . ILE A 1 270 ? -2.535 -3.093 2.519 1.00 96.19 270 ILE A C 1
ATOM 2181 O O . ILE A 1 270 ? -1.822 -2.547 1.684 1.00 96.19 270 ILE A O 1
ATOM 2185 N N . LEU A 1 271 ? -2.419 -4.393 2.801 1.00 95.50 271 LEU A N 1
ATOM 2186 C CA . LEU A 1 271 ? -1.477 -5.258 2.090 1.00 95.50 271 LEU A CA 1
ATOM 2187 C C . LEU A 1 271 ? -1.788 -5.320 0.585 1.00 95.50 271 LEU A C 1
ATOM 2189 O O . LEU A 1 271 ? -0.867 -5.347 -0.225 1.00 95.50 271 LEU A O 1
ATOM 2193 N N . GLY A 1 272 ? -3.068 -5.294 0.211 1.00 93.81 272 GLY A N 1
ATOM 2194 C CA . GLY A 1 272 ? -3.502 -5.179 -1.181 1.00 93.81 272 GLY A CA 1
ATOM 2195 C C . GLY A 1 272 ? -3.055 -3.887 -1.846 1.00 93.81 272 GLY A C 1
ATOM 2196 O O . GLY A 1 272 ? -2.459 -3.923 -2.913 1.00 93.81 272 GLY A O 1
ATOM 2197 N N . ARG A 1 273 ? -3.256 -2.755 -1.170 1.00 94.38 273 ARG A N 1
ATOM 2198 C CA . ARG A 1 273 ? -2.800 -1.435 -1.631 1.00 94.38 273 ARG A CA 1
ATOM 2199 C C . ARG A 1 273 ? -1.282 -1.358 -1.787 1.00 94.38 273 ARG A C 1
ATOM 2201 O O . ARG A 1 273 ? -0.770 -0.778 -2.733 1.00 94.38 273 ARG A O 1
ATOM 2208 N N . MET A 1 274 ? -0.542 -1.988 -0.875 1.00 96.56 274 MET A N 1
ATOM 2209 C CA . MET A 1 274 ? 0.910 -2.126 -1.011 1.00 96.56 274 MET A CA 1
ATOM 2210 C C . MET A 1 274 ? 1.306 -3.023 -2.189 1.00 96.56 274 MET A C 1
ATOM 2212 O O . MET A 1 274 ? 2.323 -2.761 -2.821 1.00 96.56 274 MET A O 1
ATOM 2216 N N . SER A 1 275 ? 0.531 -4.077 -2.462 1.00 93.38 275 SER A N 1
ATOM 2217 C CA . SER A 1 275 ? 0.778 -4.974 -3.597 1.00 93.38 275 SER A CA 1
ATOM 2218 C C . SER A 1 275 ? 0.584 -4.223 -4.909 1.00 93.38 275 SER A C 1
ATOM 2220 O O . SER A 1 275 ? 1.492 -4.237 -5.725 1.00 93.38 275 SER A O 1
ATOM 2222 N N . HIS A 1 276 ? -0.508 -3.464 -5.037 1.00 92.56 276 HIS A N 1
ATOM 2223 C CA . HIS A 1 276 ? -0.761 -2.558 -6.162 1.00 92.56 276 HIS A CA 1
ATOM 2224 C C . HIS A 1 276 ? 0.433 -1.647 -6.460 1.00 92.56 276 HIS A C 1
ATOM 2226 O O . HIS A 1 276 ? 1.004 -1.718 -7.538 1.00 92.56 276 HIS A O 1
ATOM 2232 N N . LEU A 1 277 ? 0.899 -0.877 -5.470 1.00 93.69 277 LEU A N 1
ATOM 2233 C CA . LEU A 1 277 ? 2.027 0.044 -5.672 1.00 93.69 277 LEU A CA 1
ATOM 2234 C C . LEU A 1 277 ? 3.323 -0.666 -6.091 1.00 93.69 277 LEU A C 1
ATOM 2236 O O . LEU A 1 277 ? 4.152 -0.076 -6.776 1.00 93.69 277 LEU A O 1
ATOM 2240 N N . LEU A 1 278 ? 3.532 -1.911 -5.653 1.00 93.31 278 LEU A N 1
ATOM 2241 C CA . LEU A 1 278 ? 4.671 -2.715 -6.091 1.00 93.31 278 LEU A CA 1
ATOM 2242 C C . LEU A 1 278 ? 4.486 -3.235 -7.523 1.00 93.31 278 LEU A C 1
ATOM 2244 O O . LEU A 1 278 ? 5.455 -3.292 -8.277 1.00 93.31 278 LEU A O 1
ATOM 2248 N N . GLU A 1 279 ? 3.264 -3.613 -7.893 1.00 88.88 279 GLU A N 1
ATOM 2249 C CA . GLU A 1 279 ? 2.910 -4.015 -9.253 1.00 88.88 279 GLU A CA 1
ATOM 2250 C C . GLU A 1 279 ? 3.129 -2.855 -10.235 1.00 88.88 279 GLU A C 1
ATOM 2252 O O . GLU A 1 279 ? 3.751 -3.069 -11.276 1.00 88.88 279 GLU A O 1
ATOM 2257 N N . ASP A 1 280 ? 2.766 -1.625 -9.867 1.00 88.00 280 ASP A N 1
ATOM 2258 C CA . ASP A 1 280 ? 3.026 -0.422 -10.671 1.00 88.00 280 ASP A CA 1
ATOM 2259 C C . ASP A 1 280 ? 4.517 -0.221 -10.943 1.00 88.00 280 ASP A C 1
ATOM 2261 O O . ASP A 1 280 ? 4.906 0.152 -12.045 1.00 88.00 280 ASP A O 1
ATOM 2265 N N . MET A 1 281 ? 5.401 -0.553 -9.995 1.00 91.12 281 MET A N 1
ATOM 2266 C CA . MET A 1 281 ? 6.850 -0.454 -10.230 1.00 91.12 281 MET A CA 1
ATOM 2267 C C . MET A 1 281 ? 7.352 -1.387 -11.333 1.00 91.12 281 MET A C 1
ATOM 2269 O O . MET A 1 281 ? 8.468 -1.198 -11.808 1.00 91.12 281 MET A O 1
ATOM 2273 N N . SER A 1 282 ? 6.567 -2.385 -11.748 1.00 85.88 282 SER A N 1
ATOM 2274 C CA . SER A 1 282 ? 6.891 -3.245 -12.894 1.00 85.88 282 SER A CA 1
ATOM 2275 C C . SER A 1 282 ? 6.490 -2.643 -14.242 1.00 85.88 282 SER A C 1
ATOM 2277 O O . SER A 1 282 ? 6.853 -3.177 -15.291 1.00 85.88 282 SER A O 1
ATOM 2279 N N . VAL A 1 283 ? 5.770 -1.521 -14.227 1.00 83.44 283 VAL A N 1
ATOM 2280 C CA . VAL A 1 283 ? 5.252 -0.850 -15.413 1.00 83.44 283 VAL A CA 1
ATOM 2281 C C . VAL A 1 283 ? 6.156 0.336 -15.762 1.00 83.44 283 VAL A C 1
ATOM 2283 O O . VAL A 1 283 ? 6.314 1.258 -14.956 1.00 83.44 283 VAL A O 1
ATOM 2286 N N . PRO A 1 284 ? 6.722 0.385 -16.983 1.00 83.44 284 PRO A N 1
ATOM 2287 C CA . PRO A 1 284 ? 7.638 1.453 -17.379 1.00 83.44 284 PRO A CA 1
ATOM 2288 C C . PRO A 1 284 ? 7.079 2.869 -17.201 1.00 83.44 284 PRO A C 1
ATOM 2290 O O . PRO A 1 284 ? 7.825 3.784 -16.875 1.00 83.44 284 PRO A O 1
ATOM 2293 N N . ALA A 1 285 ? 5.769 3.065 -17.367 1.00 80.12 285 ALA A N 1
ATOM 2294 C CA . ALA A 1 285 ? 5.152 4.381 -17.221 1.00 80.12 285 ALA A CA 1
ATOM 2295 C C . ALA A 1 285 ? 5.187 4.915 -15.790 1.00 80.12 285 ALA A C 1
ATOM 2297 O O . ALA A 1 285 ? 5.502 6.085 -15.572 1.00 80.12 285 ALA A O 1
ATOM 2298 N N . HIS A 1 286 ? 4.968 4.042 -14.812 1.00 86.25 286 HIS A N 1
ATOM 2299 C CA . HIS A 1 286 ? 5.056 4.373 -13.394 1.00 86.25 286 HIS A CA 1
ATOM 2300 C C . HIS A 1 286 ? 6.511 4.596 -12.947 1.00 86.25 286 HIS A C 1
ATOM 2302 O O . HIS A 1 286 ? 6.787 5.506 -12.159 1.00 86.25 286 HIS A O 1
ATOM 2308 N N . ALA A 1 287 ? 7.460 3.844 -13.522 1.00 88.44 287 ALA A N 1
ATOM 2309 C CA . ALA A 1 287 ? 8.894 4.021 -13.279 1.00 88.44 287 ALA A CA 1
ATOM 2310 C C . ALA A 1 287 ? 9.478 5.289 -13.934 1.00 88.44 287 ALA A C 1
ATOM 2312 O O . ALA A 1 287 ? 10.369 5.916 -13.368 1.00 88.44 287 ALA A O 1
ATOM 2313 N N . ASN A 1 288 ? 8.961 5.702 -15.096 1.00 83.94 288 ASN A N 1
ATOM 2314 C CA . ASN A 1 288 ? 9.477 6.839 -15.872 1.00 83.94 288 ASN A CA 1
ATOM 2315 C C . ASN A 1 288 ? 8.723 8.156 -15.627 1.00 83.94 288 ASN A C 1
ATOM 2317 O O . ASN A 1 288 ? 9.134 9.197 -16.136 1.00 83.94 288 ASN A O 1
ATOM 2321 N N . ILE A 1 289 ? 7.677 8.135 -14.791 1.00 80.94 289 ILE A N 1
ATOM 2322 C CA . ILE A 1 289 ? 6.803 9.290 -14.526 1.00 80.94 289 ILE A CA 1
ATOM 2323 C C . ILE A 1 289 ? 6.107 9.754 -15.808 1.00 80.94 289 ILE A C 1
ATOM 2325 O O . ILE A 1 289 ? 6.081 10.941 -16.112 1.00 80.94 289 ILE A O 1
ATOM 2329 N N . ASP A 1 290 ? 5.539 8.813 -16.555 1.00 76.19 290 ASP A N 1
ATOM 2330 C CA . ASP A 1 290 ? 4.828 9.084 -17.800 1.00 76.19 290 ASP A CA 1
ATOM 2331 C C . ASP A 1 290 ? 3.312 8.961 -17.539 1.00 76.19 290 ASP A C 1
ATOM 2333 O O . ASP A 1 290 ? 2.792 7.841 -17.515 1.00 76.19 290 ASP A O 1
ATOM 2337 N N . PRO A 1 291 ? 2.575 10.069 -17.295 1.00 69.06 291 PRO A N 1
ATOM 2338 C CA . PRO A 1 291 ? 1.152 10.017 -16.986 1.00 69.06 291 PRO A CA 1
ATOM 2339 C C . PRO A 1 291 ? 0.347 9.476 -18.165 1.00 69.06 291 PRO A C 1
ATOM 2341 O O . PRO A 1 291 ? 0.508 9.913 -19.308 1.00 69.06 291 PRO A O 1
ATOM 2344 N N . HIS A 1 292 ? -0.554 8.552 -17.863 1.00 62.62 292 HIS A N 1
ATOM 2345 C CA . HIS A 1 292 ? -1.366 7.831 -18.831 1.00 62.62 292 HIS A CA 1
ATOM 2346 C C . HIS A 1 292 ? -2.791 7.650 -18.296 1.00 62.62 292 HIS A C 1
ATOM 2348 O O . HIS A 1 292 ? -3.045 7.802 -17.102 1.00 62.62 292 HIS A O 1
ATOM 2354 N N . GLY A 1 293 ? -3.745 7.401 -19.192 1.00 62.19 293 GLY A N 1
ATOM 2355 C CA . GLY A 1 293 ? -5.147 7.215 -18.829 1.00 62.19 293 GLY A CA 1
ATOM 2356 C C . GLY A 1 293 ? -6.065 7.066 -20.040 1.00 62.19 293 GLY A C 1
ATOM 2357 O O . GLY A 1 293 ? -5.611 6.926 -21.173 1.00 62.19 293 GLY A O 1
ATOM 2358 N N . ASN A 1 294 ? -7.379 7.083 -19.804 1.00 54.78 294 ASN A N 1
ATOM 2359 C CA . ASN A 1 294 ? -8.398 7.011 -20.864 1.00 54.78 294 ASN A CA 1
ATOM 2360 C C . ASN A 1 294 ? -8.927 8.397 -21.297 1.00 54.78 294 ASN A C 1
ATOM 2362 O O . ASN A 1 294 ? -9.918 8.462 -22.022 1.00 54.78 294 ASN A O 1
ATOM 2366 N N . ASP A 1 295 ? -8.300 9.485 -20.842 1.00 53.88 295 ASP A N 1
ATOM 2367 C CA . ASP A 1 295 ? -8.613 10.856 -21.263 1.00 53.88 295 ASP A CA 1
ATOM 2368 C C . ASP A 1 295 ? -7.878 11.186 -22.572 1.00 53.88 295 ASP A C 1
ATOM 2370 O O . ASP A 1 295 ? -6.701 10.857 -22.710 1.00 53.88 295 ASP A O 1
ATOM 2374 N N . ASP A 1 296 ? -8.543 11.859 -23.515 1.00 49.25 296 ASP A N 1
ATOM 2375 C CA . ASP A 1 296 ? -7.961 12.275 -24.803 1.00 49.25 296 ASP A CA 1
ATOM 2376 C C . ASP A 1 296 ? -6.746 13.218 -24.644 1.00 49.25 296 ASP A C 1
ATOM 2378 O O . ASP A 1 296 ? -5.941 13.363 -25.568 1.00 49.25 296 ASP A O 1
ATOM 2382 N N . ALA A 1 297 ? -6.613 13.884 -23.492 1.00 46.91 297 ALA A N 1
ATOM 2383 C CA . ALA A 1 297 ? -5.478 14.732 -23.135 1.00 46.91 297 ALA A CA 1
ATOM 2384 C C . ALA A 1 297 ? -4.305 13.963 -22.500 1.00 46.91 297 ALA A C 1
ATOM 2386 O O . ALA A 1 297 ? -3.225 14.536 -22.332 1.00 46.91 297 ALA A O 1
ATOM 2387 N N . LEU A 1 298 ? -4.503 12.694 -22.139 1.00 54.78 298 LEU A N 1
ATOM 2388 C CA . LEU A 1 298 ? -3.477 11.805 -21.604 1.00 54.78 298 LEU A CA 1
ATOM 2389 C C . LEU A 1 298 ? -3.064 10.788 -22.662 1.00 54.78 298 LEU A C 1
ATOM 2391 O O . LEU A 1 298 ? -3.770 10.524 -23.636 1.00 54.78 298 LEU A O 1
ATOM 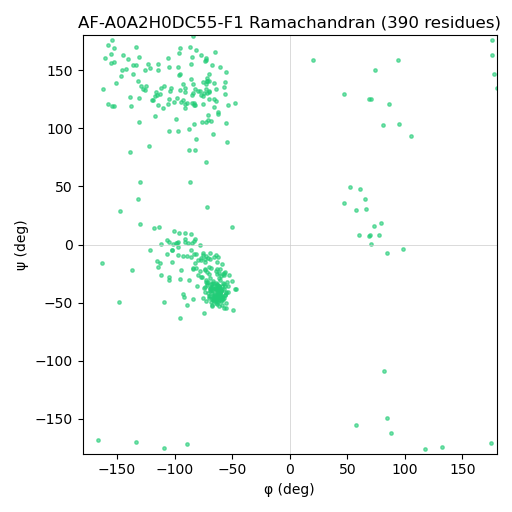2395 N N . ILE A 1 299 ? -1.887 10.196 -22.479 1.00 58.34 299 ILE A N 1
ATOM 2396 C CA . ILE A 1 299 ? -1.505 9.091 -23.345 1.00 58.34 299 ILE A CA 1
ATOM 2397 C C . ILE A 1 299 ? -2.347 7.890 -22.982 1.00 58.34 299 ILE A C 1
ATOM 2399 O O . ILE A 1 299 ? -2.476 7.522 -21.814 1.00 58.34 299 ILE A O 1
ATOM 2403 N N . GLN A 1 300 ? -2.932 7.302 -24.020 1.00 57.56 300 GLN A N 1
ATOM 2404 C CA . GLN A 1 300 ? -3.717 6.103 -23.870 1.00 57.56 300 GLN A CA 1
ATOM 2405 C C . GLN A 1 300 ? -2.855 5.039 -23.201 1.00 57.56 300 GLN A C 1
ATOM 2407 O O . GLN A 1 300 ? -1.736 4.763 -23.630 1.00 57.56 300 GLN A O 1
ATOM 2412 N N . ASP A 1 301 ? -3.396 4.439 -22.157 1.00 62.69 301 ASP A N 1
ATOM 2413 C CA . ASP A 1 301 ? -2.677 3.455 -21.370 1.00 62.69 301 ASP A CA 1
ATOM 2414 C C . ASP A 1 301 ? -2.522 2.116 -22.106 1.00 62.69 301 ASP A C 1
ATOM 2416 O O . ASP A 1 301 ? -3.185 1.135 -21.816 1.00 62.69 301 ASP A O 1
ATOM 2420 N N . TYR A 1 302 ? -1.693 2.048 -23.143 1.00 59.31 302 TYR A N 1
ATOM 2421 C CA . TYR A 1 302 ? -1.568 0.832 -23.947 1.00 59.31 302 TYR A CA 1
ATOM 2422 C C . TYR A 1 302 ? -1.073 -0.377 -23.146 1.00 59.31 302 TYR A C 1
ATOM 2424 O O . TYR A 1 302 ? -1.335 -1.507 -23.547 1.00 59.31 302 TYR A O 1
ATOM 2432 N N . TYR A 1 303 ? -0.351 -0.179 -22.043 1.00 58.84 303 TYR A N 1
ATOM 2433 C CA . TYR A 1 303 ? 0.064 -1.311 -21.232 1.00 58.84 303 TYR A CA 1
ATOM 2434 C C . TYR A 1 303 ? -1.129 -1.851 -20.453 1.00 58.84 303 TYR A C 1
ATOM 2436 O O . TYR A 1 303 ? -1.509 -2.984 -20.714 1.00 58.84 303 TYR A O 1
ATOM 2444 N N . GLU A 1 304 ? -1.795 -1.067 -19.604 1.00 58.66 304 GLU A N 1
ATOM 2445 C CA . GLU A 1 304 ? -2.920 -1.581 -18.811 1.00 58.66 304 GLU A CA 1
ATOM 2446 C C . GLU A 1 304 ? -4.138 -1.900 -19.685 1.00 58.66 304 GLU A C 1
ATOM 2448 O O . GLU A 1 304 ? -4.889 -2.836 -19.405 1.00 58.66 304 GLU A O 1
ATOM 2453 N N . ASN A 1 305 ? -4.294 -1.194 -20.811 1.00 58.00 305 ASN A N 1
ATOM 2454 C CA . ASN A 1 305 ? -5.390 -1.410 -21.750 1.00 58.00 305 ASN A CA 1
ATOM 2455 C C . ASN A 1 305 ? -5.287 -2.702 -22.542 1.00 58.00 305 ASN A C 1
ATOM 2457 O O . ASN A 1 305 ? -6.331 -3.242 -22.902 1.00 58.00 305 ASN A O 1
ATOM 2461 N N . TYR A 1 306 ? -4.064 -3.142 -22.835 1.00 57.12 306 TYR A N 1
ATOM 2462 C CA . TYR A 1 306 ? -3.801 -4.348 -23.615 1.00 57.12 306 TYR A CA 1
ATOM 2463 C C . TYR A 1 306 ? -3.165 -5.449 -22.754 1.00 57.12 306 TYR A C 1
ATOM 2465 O O . TYR A 1 306 ? -2.891 -6.551 -23.245 1.00 57.12 306 TYR A O 1
ATOM 2473 N N . PHE A 1 307 ? -2.940 -5.190 -21.460 1.00 52.31 307 PHE A N 1
ATOM 2474 C CA . PHE A 1 307 ? -2.529 -6.203 -20.506 1.00 52.31 307 PHE A CA 1
ATOM 2475 C C . PHE A 1 307 ? -3.638 -7.243 -20.421 1.00 52.31 307 PHE A C 1
ATOM 2477 O O . PHE A 1 307 ? -4.759 -6.977 -19.981 1.00 52.31 307 PHE A O 1
ATOM 2484 N N . GLY A 1 308 ? -3.310 -8.451 -20.868 1.00 45.66 308 GLY A N 1
ATOM 2485 C CA . GLY A 1 308 ? -4.274 -9.532 -20.974 1.00 45.66 308 GLY A CA 1
ATOM 2486 C C . GLY A 1 308 ? -4.877 -9.780 -22.350 1.00 45.66 308 GLY A C 1
ATOM 2487 O O . GLY A 1 308 ? -5.590 -10.770 -22.508 1.00 45.66 308 GLY A O 1
ATOM 2488 N N . ASP A 1 309 ? -4.555 -8.967 -23.361 1.00 44.66 309 ASP A N 1
ATOM 2489 C CA . ASP A 1 309 ? -5.074 -9.173 -24.719 1.00 44.66 309 ASP A CA 1
ATOM 2490 C C . ASP A 1 309 ? -4.444 -10.386 -25.417 1.00 44.66 309 ASP A C 1
ATOM 2492 O O . ASP A 1 309 ? -5.056 -10.980 -26.304 1.00 44.66 309 ASP A O 1
ATOM 2496 N N . ASN A 1 310 ? -3.239 -10.799 -25.000 1.00 42.69 310 ASN A N 1
ATOM 2497 C CA . ASN A 1 310 ? -2.512 -11.917 -25.615 1.00 42.69 310 ASN A CA 1
ATOM 2498 C C . ASN A 1 310 ? -1.853 -12.881 -24.611 1.00 42.69 310 ASN A C 1
ATOM 2500 O O . ASN A 1 310 ? -1.573 -14.028 -24.970 1.00 42.69 310 ASN A O 1
ATOM 2504 N N . PHE A 1 311 ? -1.590 -12.446 -23.370 1.00 46.00 311 PHE A N 1
ATOM 2505 C CA . PHE A 1 311 ? -0.823 -13.218 -22.395 1.00 46.00 311 PHE A CA 1
ATOM 2506 C C . PHE A 1 311 ? -1.032 -12.724 -20.944 1.00 46.00 311 PHE A C 1
ATOM 2508 O O . PHE A 1 311 ? -0.922 -11.526 -20.702 1.00 46.00 311 PHE A O 1
ATOM 2515 N N . TYR A 1 312 ? -1.259 -13.634 -19.984 1.00 60.97 312 TYR A N 1
ATOM 2516 C CA . TYR A 1 312 ? -1.223 -13.333 -18.544 1.00 60.97 312 TYR A CA 1
ATOM 2517 C C . TYR A 1 312 ? -0.150 -14.171 -17.852 1.00 60.97 312 TYR A C 1
ATOM 2519 O O . TYR A 1 312 ? -0.188 -15.401 -17.916 1.00 60.97 312 TYR A O 1
ATOM 2527 N N . TRP A 1 313 ? 0.784 -13.520 -17.156 1.00 67.44 313 TRP A N 1
ATOM 2528 C CA . TRP A 1 313 ? 1.707 -14.234 -16.275 1.00 67.44 313 TRP A CA 1
ATOM 2529 C C . TRP A 1 313 ? 0.860 -14.758 -15.119 1.00 67.44 313 TRP A C 1
ATOM 2531 O O . TRP A 1 313 ? 0.374 -13.979 -14.306 1.00 67.44 313 TRP A O 1
ATOM 2541 N N . ASP A 1 314 ? 0.605 -16.062 -15.097 1.00 77.75 314 ASP A N 1
ATOM 2542 C CA . ASP A 1 314 ? -0.006 -16.727 -13.951 1.00 77.75 314 ASP A CA 1
ATOM 2543 C C . ASP A 1 314 ? 1.074 -17.333 -13.048 1.00 77.75 314 ASP A C 1
ATOM 2545 O O . ASP A 1 314 ? 2.268 -17.381 -13.380 1.00 77.75 314 ASP A O 1
ATOM 2549 N N . ALA A 1 315 ? 0.657 -17.759 -11.865 1.00 79.00 315 ALA A N 1
ATOM 2550 C CA . ALA A 1 315 ? 1.535 -18.335 -10.866 1.00 79.00 315 ALA A CA 1
ATOM 2551 C C . ALA A 1 315 ? 2.238 -19.600 -11.339 1.00 79.00 315 ALA A C 1
ATOM 2553 O O . ALA A 1 315 ? 3.421 -19.792 -11.058 1.00 79.00 315 ALA A O 1
ATOM 2554 N N . ASP A 1 316 ? 1.509 -20.468 -12.034 1.00 80.75 316 ASP A N 1
ATOM 2555 C CA . ASP A 1 316 ? 2.021 -21.754 -12.481 1.00 80.75 316 ASP A CA 1
ATOM 2556 C C . ASP A 1 316 ? 3.072 -21.530 -13.559 1.00 80.75 316 ASP A C 1
ATOM 2558 O O . ASP A 1 316 ? 4.162 -22.084 -13.476 1.00 80.75 316 ASP A O 1
ATOM 2562 N N . ASN A 1 317 ? 2.793 -20.644 -14.508 1.00 78.38 317 ASN A N 1
ATOM 2563 C CA . ASN A 1 317 ? 3.680 -20.214 -15.569 1.00 78.38 317 ASN A CA 1
ATOM 2564 C C . ASN A 1 317 ? 4.903 -19.490 -15.012 1.00 78.38 317 ASN A C 1
ATOM 2566 O O . ASN A 1 317 ? 5.998 -19.845 -15.406 1.00 78.38 317 ASN A O 1
ATOM 2570 N N . THR A 1 318 ? 4.773 -18.550 -14.078 1.00 79.19 318 THR A N 1
ATOM 2571 C CA . THR A 1 318 ? 5.928 -17.856 -13.471 1.00 79.19 318 THR A CA 1
ATOM 2572 C C . THR A 1 318 ? 6.816 -18.808 -12.678 1.00 79.19 318 THR A C 1
ATOM 2574 O O . THR A 1 318 ? 8.040 -18.829 -12.865 1.00 79.19 318 THR A O 1
ATOM 2577 N N . PHE A 1 319 ? 6.190 -19.618 -11.809 1.00 78.12 319 PHE A N 1
ATOM 2578 C CA . PHE A 1 319 ? 6.877 -20.626 -11.005 1.00 78.12 319 PHE A CA 1
ATOM 2579 C C . PHE A 1 319 ? 7.647 -21.527 -11.943 1.00 78.12 319 PHE A C 1
ATOM 2581 O O . PHE A 1 319 ? 8.874 -21.579 -11.875 1.00 78.12 319 PHE A O 1
ATOM 2588 N N . SER A 1 320 ? 6.896 -22.070 -12.902 1.00 80.38 320 SER A N 1
ATOM 2589 C CA . SER A 1 320 ? 7.379 -22.779 -14.049 1.00 80.38 320 SER A CA 1
ATOM 2590 C C . SER A 1 320 ? 8.030 -21.914 -15.089 1.00 80.38 320 SER A C 1
ATOM 2592 O O . SER A 1 320 ? 7.927 -22.351 -16.184 1.00 80.38 320 SER A O 1
ATOM 2594 N N . GLN A 1 321 ? 8.734 -20.797 -14.886 1.00 77.88 321 GLN A N 1
ATOM 2595 C CA . GLN A 1 321 ? 9.466 -20.111 -15.991 1.00 77.88 321 GLN A CA 1
ATOM 2596 C C . GLN A 1 321 ? 10.723 -19.400 -15.629 1.00 77.88 321 GLN A C 1
ATOM 2598 O O . GLN A 1 321 ? 11.735 -19.432 -16.329 1.00 77.88 321 GLN A O 1
ATOM 2603 N N . VAL A 1 322 ? 10.538 -18.621 -14.589 1.00 71.81 322 VAL A N 1
ATOM 2604 C CA . VAL A 1 322 ? 11.461 -17.581 -14.203 1.00 71.81 322 VAL A CA 1
ATOM 2605 C C . VAL A 1 322 ? 12.109 -18.000 -12.893 1.00 71.81 322 VAL A C 1
ATOM 2607 O O . VAL A 1 322 ? 13.269 -17.692 -12.648 1.00 71.81 322 VAL A O 1
ATOM 2610 N N . GLY A 1 323 ? 11.407 -18.831 -12.119 1.00 63.25 323 GLY A N 1
ATOM 2611 C CA . GLY A 1 323 ? 11.942 -19.526 -10.969 1.00 63.25 323 GLY A CA 1
ATOM 2612 C C . GLY A 1 323 ? 11.448 -18.880 -9.699 1.00 63.25 323 GLY A C 1
ATOM 2613 O O . GLY A 1 323 ? 12.079 -17.967 -9.180 1.00 63.25 323 GLY A O 1
ATOM 2614 N N . GLY A 1 324 ? 10.345 -19.420 -9.179 1.00 65.75 324 GLY A N 1
ATOM 2615 C CA . GLY A 1 324 ? 9.845 -19.068 -7.855 1.00 65.75 324 GLY A CA 1
ATOM 2616 C C . GLY A 1 324 ? 9.553 -17.581 -7.669 1.00 65.75 324 GLY A C 1
ATOM 2617 O O . GLY A 1 324 ? 9.280 -16.849 -8.615 1.00 65.75 324 GLY A O 1
ATOM 2618 N N . PHE A 1 325 ? 9.594 -17.151 -6.412 1.00 71.88 325 PHE A N 1
ATOM 2619 C CA . PHE A 1 325 ? 9.492 -15.744 -6.041 1.00 71.88 325 PHE A CA 1
ATOM 2620 C C . PHE A 1 325 ? 10.884 -15.147 -5.817 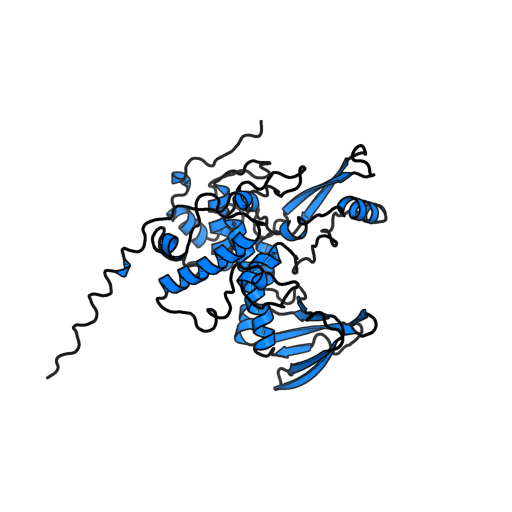1.00 71.88 325 PHE A C 1
ATOM 2622 O O . PHE A 1 325 ? 11.817 -15.834 -5.390 1.00 71.88 325 PHE A O 1
ATOM 2629 N N . VAL A 1 326 ? 11.002 -13.840 -6.034 1.00 76.31 326 VAL A N 1
ATOM 2630 C CA . VAL A 1 326 ? 12.184 -13.075 -5.633 1.00 76.31 326 VAL A CA 1
ATOM 2631 C C . VAL A 1 326 ? 12.265 -13.076 -4.108 1.00 76.31 326 VAL A C 1
ATOM 2633 O O . VAL A 1 326 ? 11.364 -12.563 -3.455 1.00 76.31 326 VAL A O 1
ATOM 2636 N N . ASN A 1 327 ? 13.329 -13.640 -3.527 1.00 79.50 327 ASN A N 1
ATOM 2637 C CA . ASN A 1 327 ? 13.512 -13.652 -2.074 1.00 79.50 327 ASN A CA 1
ATOM 2638 C C . ASN A 1 327 ? 13.836 -12.235 -1.565 1.00 79.50 327 ASN A C 1
ATOM 2640 O O . ASN A 1 327 ? 14.973 -11.789 -1.729 1.00 79.50 327 ASN A O 1
ATOM 2644 N N . PRO A 1 328 ? 12.908 -11.533 -0.888 1.00 78.88 328 PRO A N 1
ATOM 2645 C CA . PRO A 1 328 ? 13.130 -10.144 -0.510 1.00 78.88 328 PRO A CA 1
ATOM 2646 C C . PRO A 1 328 ? 14.014 -10.034 0.745 1.00 78.88 328 PRO A C 1
ATOM 2648 O O . PRO A 1 328 ? 14.555 -8.974 1.041 1.00 78.88 328 PRO A O 1
ATOM 2651 N N . TYR A 1 329 ? 14.222 -11.140 1.472 1.00 80.94 329 TYR A N 1
ATOM 2652 C CA . TYR A 1 329 ? 15.031 -11.192 2.695 1.00 80.94 329 TYR A CA 1
ATOM 2653 C C . TYR A 1 329 ? 16.535 -11.309 2.439 1.00 80.94 329 TYR A C 1
ATOM 2655 O O . TYR A 1 329 ? 17.311 -11.461 3.380 1.00 80.94 329 TYR A O 1
ATOM 2663 N N . GLN A 1 330 ? 16.959 -11.247 1.175 1.00 82.44 330 GLN A N 1
ATOM 2664 C CA . GLN A 1 330 ? 18.368 -11.055 0.837 1.00 82.44 330 GLN A CA 1
ATOM 2665 C C . GLN A 1 330 ? 18.833 -9.604 1.045 1.00 82.44 330 GLN A C 1
ATOM 2667 O O . GLN A 1 330 ? 20.028 -9.346 0.963 1.00 82.44 330 GLN A O 1
ATOM 2672 N N . SER A 1 331 ? 17.907 -8.683 1.343 1.00 90.12 331 SER A N 1
ATOM 2673 C CA . SER A 1 331 ? 18.185 -7.301 1.736 1.00 90.12 331 SER A CA 1
ATOM 2674 C C . SER A 1 331 ? 17.757 -7.033 3.180 1.00 90.12 331 SER A C 1
ATOM 2676 O O . SER A 1 331 ? 16.791 -7.610 3.687 1.00 90.12 331 SER A O 1
ATOM 2678 N N . SER A 1 332 ? 18.461 -6.110 3.839 1.00 88.75 332 SER A N 1
ATOM 2679 C CA . SER A 1 332 ? 18.091 -5.587 5.162 1.00 88.75 332 SER A CA 1
ATOM 2680 C C . SER A 1 332 ? 16.813 -4.737 5.135 1.00 88.75 332 SER A C 1
ATOM 2682 O O . SER A 1 332 ? 16.148 -4.604 6.164 1.00 88.75 332 SER A O 1
ATOM 2684 N N . ASN A 1 333 ? 16.436 -4.221 3.959 1.00 91.88 333 ASN A N 1
ATOM 2685 C CA . ASN A 1 333 ? 15.170 -3.541 3.709 1.00 91.88 333 ASN A CA 1
ATOM 2686 C C . ASN A 1 333 ? 14.400 -4.257 2.580 1.00 91.88 333 ASN A C 1
ATOM 2688 O O . ASN A 1 333 ? 14.489 -3.854 1.420 1.00 91.88 333 ASN A O 1
ATOM 2692 N N . PRO A 1 334 ? 13.632 -5.317 2.901 1.00 90.75 334 PRO A N 1
ATOM 2693 C CA . PRO A 1 334 ? 12.908 -6.114 1.909 1.00 90.75 334 PRO A CA 1
ATOM 2694 C C . PRO A 1 334 ? 11.926 -5.310 1.047 1.00 90.75 334 PRO A C 1
ATOM 2696 O O . PRO A 1 334 ? 11.722 -5.641 -0.117 1.00 90.75 334 PRO A O 1
ATOM 2699 N N . LEU A 1 335 ? 11.312 -4.261 1.608 1.00 91.00 335 LEU A N 1
ATOM 2700 C CA . LEU A 1 335 ? 10.337 -3.436 0.894 1.00 91.00 335 LEU A CA 1
ATOM 2701 C C . LEU A 1 335 ? 11.017 -2.543 -0.146 1.00 91.00 335 LEU A C 1
ATOM 2703 O O . LEU A 1 335 ? 10.589 -2.525 -1.297 1.00 91.00 335 LEU A O 1
ATOM 2707 N N . HIS A 1 336 ? 12.085 -1.843 0.248 1.00 95.06 336 HIS A N 1
ATOM 2708 C CA . HIS A 1 336 ? 12.881 -1.058 -0.697 1.00 95.06 336 HIS A CA 1
ATOM 2709 C C . HIS A 1 336 ? 13.507 -1.957 -1.759 1.00 95.06 336 HIS A C 1
ATOM 2711 O O . HIS A 1 336 ? 13.424 -1.633 -2.934 1.00 95.06 336 HIS A O 1
ATOM 2717 N N . PHE A 1 337 ? 14.000 -3.138 -1.373 1.00 94.12 337 PHE A N 1
ATOM 2718 C CA . PHE A 1 337 ? 14.556 -4.104 -2.315 1.00 94.12 337 PHE A CA 1
ATOM 2719 C C . PHE A 1 337 ? 13.568 -4.459 -3.423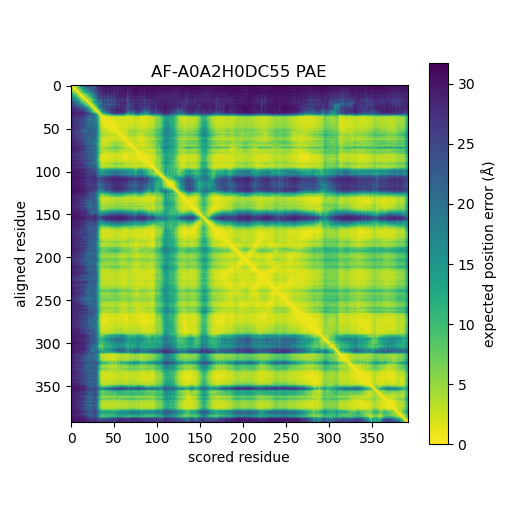 1.00 94.12 337 PHE A C 1
ATOM 2721 O O . PHE A 1 337 ? 13.911 -4.383 -4.601 1.00 94.12 337 PHE A O 1
ATOM 2728 N N . LEU A 1 338 ? 12.333 -4.813 -3.060 1.00 92.56 338 LEU A N 1
ATOM 2729 C CA . LEU A 1 338 ? 11.298 -5.145 -4.036 1.00 92.56 338 LEU A CA 1
ATOM 2730 C C . LEU A 1 338 ? 10.931 -3.939 -4.905 1.00 92.56 338 LEU A C 1
ATOM 2732 O O . LEU A 1 338 ? 10.957 -4.057 -6.126 1.00 92.56 338 LEU A O 1
ATOM 2736 N N . MET A 1 339 ? 10.641 -2.786 -4.296 1.00 94.25 339 MET A N 1
ATOM 2737 C CA . MET A 1 339 ? 10.243 -1.578 -5.027 1.00 94.25 339 MET A CA 1
ATOM 2738 C C . MET A 1 339 ? 11.351 -1.109 -5.976 1.00 94.25 339 MET A C 1
ATOM 2740 O O . MET A 1 339 ? 11.107 -0.944 -7.166 1.00 94.25 339 MET A O 1
ATOM 2744 N N . TYR A 1 340 ? 12.574 -0.935 -5.469 1.00 95.00 340 TYR A N 1
ATOM 2745 C CA . TYR A 1 340 ? 13.709 -0.394 -6.213 1.00 95.00 340 TYR A CA 1
ATOM 2746 C C . TYR A 1 340 ? 14.130 -1.327 -7.347 1.00 95.00 340 TYR A C 1
ATOM 2748 O O . TYR A 1 340 ? 14.279 -0.889 -8.482 1.00 95.00 340 TYR A O 1
ATOM 2756 N N . THR A 1 341 ? 14.296 -2.628 -7.083 1.00 92.06 341 THR A N 1
ATOM 2757 C CA . THR A 1 341 ? 14.770 -3.547 -8.133 1.00 92.06 341 THR A CA 1
ATOM 2758 C C . THR A 1 341 ? 13.734 -3.752 -9.234 1.00 92.06 341 THR A C 1
ATOM 2760 O O . THR A 1 341 ? 14.103 -3.782 -10.406 1.00 92.06 341 THR A O 1
ATOM 2763 N N . THR A 1 342 ? 12.446 -3.811 -8.880 1.00 92.00 342 THR A N 1
ATOM 2764 C CA . THR A 1 342 ? 11.352 -3.882 -9.860 1.00 92.00 342 THR A CA 1
ATOM 2765 C C . THR A 1 342 ? 11.304 -2.604 -10.702 1.00 92.00 342 THR A C 1
ATOM 2767 O O . THR A 1 342 ? 11.282 -2.685 -11.928 1.00 92.00 342 THR A O 1
ATOM 2770 N N . ASN A 1 343 ? 11.409 -1.438 -10.056 1.00 92.88 343 ASN A N 1
ATOM 2771 C CA . ASN A 1 343 ? 11.438 -0.135 -10.719 1.00 92.88 343 ASN A CA 1
ATOM 2772 C C . ASN A 1 343 ? 12.591 -0.008 -11.724 1.00 92.88 343 ASN A C 1
ATOM 2774 O O . ASN A 1 343 ? 12.371 0.387 -12.863 1.00 92.88 343 ASN A O 1
ATOM 2778 N N . GLN A 1 344 ? 13.806 -0.401 -11.336 1.00 90.75 344 GLN A N 1
ATOM 2779 C CA . GLN A 1 344 ? 14.987 -0.339 -12.204 1.00 90.75 344 GLN A CA 1
ATOM 2780 C C . GLN A 1 344 ? 14.872 -1.281 -13.409 1.00 90.75 344 GLN A C 1
ATOM 2782 O O . GLN A 1 344 ? 15.263 -0.927 -14.519 1.00 90.75 344 GLN A O 1
ATOM 2787 N N . MET A 1 345 ? 14.282 -2.468 -13.225 1.00 87.81 345 MET A N 1
ATOM 2788 C CA . MET A 1 345 ? 13.980 -3.362 -14.347 1.00 87.81 345 MET A CA 1
ATOM 2789 C C . MET A 1 345 ? 12.958 -2.746 -15.312 1.00 87.81 345 MET A C 1
ATOM 2791 O O . MET A 1 345 ? 13.097 -2.916 -16.521 1.00 87.81 345 MET A O 1
ATOM 2795 N N . ALA A 1 346 ? 11.951 -2.032 -14.803 1.00 87.50 346 ALA A N 1
ATOM 2796 C CA . ALA A 1 346 ? 10.956 -1.353 -15.630 1.00 87.50 346 ALA A CA 1
ATOM 2797 C C . ALA A 1 346 ? 11.518 -0.100 -16.325 1.00 87.50 346 ALA A C 1
ATOM 2799 O O . ALA A 1 346 ? 11.199 0.133 -17.490 1.00 87.50 346 ALA A O 1
ATOM 2800 N N . ASN A 1 347 ? 12.398 0.660 -15.659 1.00 88.06 347 ASN A N 1
ATOM 2801 C CA . ASN A 1 347 ? 13.043 1.858 -16.208 1.00 88.06 347 ASN A CA 1
ATOM 2802 C C . ASN A 1 347 ? 13.873 1.572 -17.466 1.00 88.06 347 ASN A C 1
ATOM 2804 O O . ASN A 1 347 ? 14.005 2.443 -18.324 1.00 88.06 347 ASN A O 1
ATOM 2808 N N . HIS A 1 348 ? 14.391 0.349 -17.610 1.00 86.25 348 HIS A N 1
ATOM 2809 C CA . HIS A 1 348 ? 15.071 -0.097 -18.826 1.00 86.25 348 HIS A CA 1
ATOM 2810 C C . HIS A 1 348 ? 14.214 0.107 -20.091 1.00 86.25 348 HIS A C 1
ATOM 2812 O O . HIS A 1 348 ? 14.728 0.429 -21.169 1.00 86.25 348 HIS A O 1
ATOM 2818 N N . PHE A 1 349 ? 12.898 -0.083 -19.962 1.00 84.00 349 PHE A N 1
ATOM 2819 C CA . PHE A 1 349 ? 11.956 -0.043 -21.070 1.00 84.00 349 PHE A CA 1
ATOM 2820 C C . PHE A 1 349 ? 11.294 1.338 -21.199 1.00 84.00 349 PHE A C 1
ATOM 2822 O O . PHE A 1 349 ? 11.017 2.031 -20.222 1.00 84.00 349 PHE A O 1
ATOM 2829 N N . ALA A 1 350 ? 11.017 1.736 -22.438 1.00 77.56 350 ALA A N 1
ATOM 2830 C CA . ALA A 1 350 ? 10.274 2.941 -22.767 1.00 77.56 350 ALA A CA 1
ATOM 2831 C C . ALA A 1 350 ? 8.770 2.678 -22.749 1.00 77.56 350 ALA A C 1
ATOM 2833 O O . ALA A 1 350 ? 8.291 1.574 -23.008 1.00 77.56 350 ALA A O 1
ATOM 2834 N N . THR A 1 351 ? 8.025 3.749 -22.517 1.00 72.88 351 THR A N 1
ATOM 2835 C CA . THR A 1 351 ? 6.585 3.835 -22.766 1.00 72.88 351 THR A CA 1
ATOM 2836 C C . THR A 1 351 ? 6.298 4.308 -24.195 1.00 72.88 351 THR A C 1
ATOM 2838 O O . THR A 1 351 ? 7.199 4.440 -25.022 1.00 72.88 351 THR A O 1
ATOM 2841 N N . GLN A 1 352 ? 5.035 4.600 -24.507 1.00 65.50 352 GLN A N 1
ATOM 2842 C CA . GLN A 1 352 ? 4.660 5.276 -25.755 1.00 65.50 352 GLN A CA 1
ATOM 2843 C C . GLN A 1 352 ? 4.740 6.820 -25.654 1.00 65.50 352 GLN A C 1
ATOM 2845 O O . GLN A 1 352 ? 4.326 7.515 -26.580 1.00 65.50 352 GLN A O 1
ATOM 2850 N N . GLY A 1 353 ? 5.301 7.350 -24.557 1.00 54.31 353 GLY A N 1
ATOM 2851 C CA . GLY A 1 353 ? 5.482 8.775 -24.253 1.00 54.31 353 GLY A CA 1
ATOM 2852 C C . GLY A 1 353 ? 4.707 9.216 -22.995 1.00 54.31 353 GLY A C 1
ATOM 2853 O O . GLY A 1 353 ? 4.043 8.378 -22.386 1.00 54.31 353 GLY A O 1
ATOM 2854 N N . PRO A 1 354 ? 4.713 10.526 -22.647 1.00 55.22 354 PRO A N 1
ATOM 2855 C CA . PRO A 1 354 ? 5.761 11.491 -22.963 1.00 55.22 354 PRO A CA 1
ATOM 2856 C C . PRO A 1 354 ? 6.916 11.168 -22.020 1.00 55.22 354 PRO A C 1
ATOM 2858 O O . PRO A 1 354 ? 6.708 11.198 -20.823 1.00 55.22 354 PRO A O 1
ATOM 2861 N N . HIS A 1 355 ? 8.106 10.851 -22.524 1.00 66.56 355 HIS A N 1
ATOM 2862 C CA . HIS A 1 355 ? 9.213 10.427 -21.659 1.00 66.56 355 HIS A CA 1
ATOM 2863 C C . HIS A 1 355 ? 9.683 11.573 -20.758 1.00 66.56 355 HIS A C 1
ATOM 2865 O O . HIS A 1 355 ? 10.493 12.404 -21.178 1.00 66.56 355 HIS A O 1
ATOM 2871 N N . TYR A 1 356 ? 9.175 11.641 -19.527 1.00 71.88 356 TYR A N 1
ATOM 2872 C CA . TYR A 1 356 ? 9.574 12.681 -18.577 1.00 71.88 356 TYR A CA 1
ATOM 2873 C C . TYR A 1 356 ? 10.941 12.390 -17.973 1.00 71.88 356 TYR A C 1
ATOM 2875 O O . TYR A 1 356 ? 11.662 13.322 -17.599 1.00 71.88 356 TYR A O 1
ATOM 2883 N N . LYS A 1 357 ? 11.304 11.107 -17.894 1.00 82.06 357 LYS A N 1
ATOM 2884 C CA . LYS A 1 357 ? 12.586 10.634 -17.382 1.00 82.06 357 LYS A CA 1
ATOM 2885 C C . LYS A 1 357 ? 13.298 9.734 -18.391 1.00 82.06 357 LYS A C 1
ATOM 2887 O O . LYS A 1 357 ? 12.647 9.068 -19.196 1.00 82.06 357 LYS A O 1
ATOM 2892 N N . PRO A 1 358 ? 14.642 9.720 -18.381 1.00 80.56 358 PRO A N 1
ATOM 2893 C CA . PRO A 1 358 ? 15.396 8.840 -19.254 1.00 80.56 358 PRO A CA 1
ATOM 2894 C C . PRO A 1 358 ? 15.298 7.381 -18.787 1.00 80.56 358 PRO A C 1
ATOM 2896 O O . PRO A 1 358 ? 15.437 7.077 -17.601 1.00 80.56 358 PRO A O 1
ATOM 2899 N N . CYS A 1 359 ? 15.126 6.481 -19.751 1.00 85.25 359 CYS A N 1
ATOM 2900 C CA . CYS A 1 359 ? 15.330 5.046 -19.572 1.00 85.25 359 CYS A CA 1
ATOM 2901 C C . CYS A 1 359 ? 16.830 4.756 -19.504 1.00 85.25 359 CYS A C 1
ATOM 2903 O O . CYS A 1 359 ? 17.585 5.240 -20.359 1.00 85.25 359 CYS A O 1
ATOM 2905 N N . ASN A 1 360 ? 17.287 4.000 -18.507 1.00 84.75 360 ASN A N 1
ATOM 2906 C CA . ASN A 1 360 ? 18.706 3.709 -18.353 1.00 84.75 360 ASN A CA 1
ATOM 2907 C C . ASN A 1 360 ? 18.994 2.438 -17.532 1.00 84.75 360 ASN A C 1
ATOM 2909 O O . ASN A 1 360 ? 18.094 1.856 -16.947 1.00 84.75 360 ASN A O 1
ATOM 2913 N N . ASP A 1 361 ? 20.269 2.029 -17.513 1.00 84.38 361 ASP A N 1
ATOM 2914 C CA . ASP A 1 361 ? 20.765 0.864 -16.755 1.00 84.38 361 ASP A CA 1
ATOM 2915 C C . ASP A 1 361 ? 21.728 1.270 -15.624 1.00 84.38 361 ASP A C 1
ATOM 2917 O O . ASP A 1 361 ? 22.508 0.451 -15.131 1.00 84.38 361 ASP A O 1
ATOM 2921 N N . ASN A 1 362 ? 21.757 2.553 -15.253 1.00 87.00 362 ASN A N 1
ATOM 2922 C CA . ASN A 1 362 ? 22.585 3.028 -14.154 1.00 87.00 362 ASN A CA 1
ATOM 2923 C C . ASN A 1 362 ? 21.731 3.134 -12.895 1.00 87.00 362 ASN A C 1
ATOM 2925 O O . ASN A 1 362 ? 20.735 3.839 -12.870 1.00 87.00 362 ASN A O 1
ATOM 2929 N N . PHE A 1 363 ? 22.173 2.489 -11.824 1.00 90.00 363 PHE A N 1
ATOM 2930 C CA . PHE A 1 363 ? 21.431 2.472 -10.567 1.00 90.00 363 PHE A CA 1
ATOM 2931 C C . PHE A 1 363 ? 21.827 3.692 -9.721 1.00 90.00 363 PHE A C 1
ATOM 2933 O O . PHE A 1 363 ? 22.889 3.695 -9.087 1.00 90.00 363 PHE A O 1
ATOM 2940 N N . TYR A 1 364 ? 21.008 4.748 -9.745 1.00 91.69 364 TYR A N 1
ATOM 2941 C CA . TYR A 1 364 ? 21.226 5.983 -8.983 1.00 91.69 364 TYR A CA 1
ATOM 2942 C C . TYR A 1 364 ? 20.226 6.142 -7.827 1.00 91.69 364 TYR A C 1
ATOM 2944 O O . TYR A 1 364 ? 19.441 5.246 -7.517 1.00 91.69 364 TYR A O 1
ATOM 2952 N N . GLY A 1 365 ? 20.287 7.290 -7.147 1.00 90.75 365 GLY 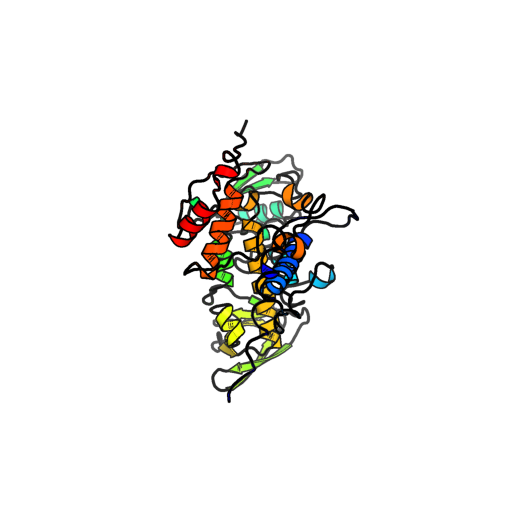A N 1
ATOM 2953 C CA . GLY A 1 365 ? 19.445 7.607 -5.999 1.00 90.75 365 GLY A CA 1
ATOM 2954 C C . GLY A 1 365 ? 20.004 6.990 -4.725 1.00 90.75 365 GLY A C 1
ATOM 2955 O O . GLY A 1 365 ? 21.032 7.435 -4.205 1.00 90.75 365 GLY A O 1
ATOM 2956 N N . ASN A 1 366 ? 19.321 5.963 -4.220 1.00 91.94 366 ASN A N 1
ATOM 2957 C CA . ASN A 1 366 ? 19.570 5.391 -2.899 1.00 91.94 366 ASN A CA 1
ATOM 2958 C C . ASN A 1 366 ? 19.690 3.845 -2.881 1.00 91.94 366 ASN A C 1
ATOM 2960 O O . ASN A 1 366 ? 19.224 3.235 -1.917 1.00 91.94 366 ASN A O 1
ATOM 2964 N N . PRO A 1 367 ? 20.324 3.176 -3.870 1.00 93.94 367 PRO A N 1
ATOM 2965 C CA . PRO A 1 367 ? 20.432 1.724 -3.849 1.00 93.94 367 PRO A CA 1
ATOM 2966 C C . PRO A 1 367 ? 21.292 1.245 -2.679 1.00 93.94 367 PRO A C 1
ATOM 2968 O O . PRO A 1 367 ? 22.373 1.770 -2.394 1.00 93.94 367 PRO A O 1
ATOM 2971 N N . SER A 1 368 ? 20.852 0.167 -2.050 1.00 94.31 368 SER A N 1
ATOM 2972 C CA . SER A 1 368 ? 21.681 -0.648 -1.174 1.00 94.31 368 SER A CA 1
ATOM 2973 C C . SER A 1 368 ? 22.684 -1.495 -1.982 1.00 94.31 368 SER A C 1
ATOM 2975 O O . SER A 1 368 ? 22.472 -1.790 -3.170 1.00 94.31 368 SER A O 1
ATOM 2977 N N . PRO A 1 369 ? 23.793 -1.934 -1.358 1.00 94.56 369 PRO A N 1
ATOM 2978 C CA . PRO A 1 369 ? 24.720 -2.877 -1.982 1.00 94.56 369 PRO A CA 1
ATOM 2979 C C . PRO A 1 369 ? 24.046 -4.183 -2.430 1.00 94.56 369 PRO A C 1
ATOM 2981 O O . PRO A 1 369 ? 24.405 -4.737 -3.470 1.00 94.56 369 PRO A O 1
ATOM 2984 N N . GLU A 1 370 ? 23.064 -4.668 -1.669 1.00 94.12 370 GLU A N 1
ATOM 2985 C CA . GLU A 1 370 ? 22.308 -5.886 -1.958 1.00 94.12 370 GLU A CA 1
ATOM 2986 C C . GLU A 1 370 ? 21.456 -5.744 -3.228 1.00 94.12 370 GLU A C 1
ATOM 2988 O O . GLU A 1 370 ? 21.445 -6.649 -4.064 1.00 94.12 370 GLU A O 1
ATOM 2993 N N . GLU A 1 371 ? 20.805 -4.594 -3.420 1.00 93.62 371 GLU A N 1
ATOM 2994 C CA . GLU A 1 371 ? 20.021 -4.278 -4.626 1.00 93.62 371 GLU A CA 1
ATOM 2995 C C . GLU A 1 371 ? 20.912 -4.160 -5.856 1.00 93.62 371 GLU A C 1
ATOM 2997 O O . GLU A 1 371 ? 20.638 -4.776 -6.884 1.00 93.62 371 GLU A O 1
ATOM 3002 N N . THR A 1 372 ? 22.027 -3.439 -5.725 1.00 92.62 372 THR A N 1
ATOM 3003 C CA . THR A 1 372 ? 23.011 -3.295 -6.807 1.00 92.62 372 THR A CA 1
ATOM 3004 C C . THR A 1 372 ? 23.568 -4.659 -7.221 1.00 92.62 372 THR A C 1
ATOM 3006 O O . THR A 1 372 ? 23.701 -4.955 -8.408 1.00 92.62 372 THR A O 1
ATOM 3009 N N . SER A 1 373 ? 23.889 -5.518 -6.251 1.00 92.12 373 SER A N 1
ATOM 3010 C CA . SER A 1 373 ? 24.371 -6.880 -6.504 1.00 92.12 373 SER A CA 1
ATOM 3011 C C . SER A 1 373 ? 23.322 -7.724 -7.234 1.00 92.12 373 SER A C 1
ATOM 3013 O O . SER A 1 373 ? 23.642 -8.397 -8.216 1.00 92.12 373 SER A O 1
ATOM 3015 N N . TYR A 1 374 ? 22.062 -7.649 -6.797 1.00 89.62 374 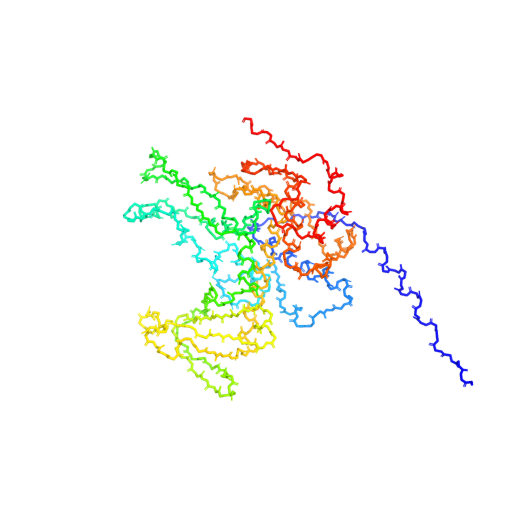TYR A N 1
ATOM 3016 C CA . TYR A 1 374 ? 20.957 -8.359 -7.434 1.00 89.62 374 TYR A CA 1
ATOM 3017 C C . TYR A 1 374 ? 20.731 -7.893 -8.877 1.00 89.62 374 TYR A C 1
ATOM 3019 O O . TYR A 1 374 ? 20.743 -8.726 -9.781 1.00 89.62 374 TYR A O 1
ATOM 3027 N N . LEU A 1 375 ? 20.619 -6.587 -9.125 1.00 88.38 375 LEU A N 1
ATOM 3028 C CA . LEU A 1 375 ? 20.405 -6.034 -10.468 1.00 88.38 375 LEU A CA 1
ATOM 3029 C C . LEU A 1 375 ? 21.553 -6.383 -11.429 1.00 88.38 375 LEU A C 1
ATOM 3031 O O . LEU A 1 375 ? 21.313 -6.800 -12.561 1.00 88.38 375 LEU A O 1
ATOM 3035 N N . ASN A 1 376 ? 22.802 -6.332 -10.957 1.00 89.00 376 ASN A N 1
ATOM 3036 C CA . ASN A 1 376 ? 23.956 -6.790 -11.737 1.00 89.00 376 ASN A CA 1
ATOM 3037 C C . ASN A 1 376 ? 23.892 -8.294 -12.052 1.00 89.00 376 ASN A C 1
ATOM 3039 O O . ASN A 1 376 ? 24.322 -8.718 -13.125 1.00 89.00 376 ASN A O 1
ATOM 3043 N N . SER A 1 377 ? 23.342 -9.110 -11.146 1.00 87.69 377 SER A N 1
ATOM 3044 C CA . SER A 1 377 ? 23.186 -10.553 -11.367 1.00 87.69 377 SER A CA 1
ATOM 3045 C C . SER A 1 377 ? 22.134 -10.898 -12.425 1.00 87.69 377 SER A C 1
ATOM 3047 O O . SER A 1 377 ? 22.247 -11.942 -13.068 1.00 87.69 377 SER A O 1
ATOM 3049 N N . LEU A 1 378 ? 21.156 -10.013 -12.650 1.00 80.75 378 LEU A N 1
ATOM 3050 C CA . LEU A 1 378 ? 20.130 -10.179 -13.683 1.00 80.75 378 LEU A CA 1
ATOM 3051 C C . LEU A 1 378 ? 20.667 -9.952 -15.100 1.00 80.75 378 LEU A C 1
ATOM 3053 O O . LEU A 1 378 ? 19.991 -10.309 -16.062 1.00 80.75 378 LEU A O 1
ATOM 3057 N N . ASN A 1 379 ? 21.877 -9.391 -15.235 1.00 74.25 379 ASN A N 1
ATOM 3058 C CA . ASN A 1 379 ? 22.471 -9.025 -16.517 1.00 74.25 379 ASN A CA 1
ATOM 3059 C C . ASN A 1 379 ? 21.515 -8.151 -17.348 1.00 74.25 379 ASN A C 1
ATOM 3061 O O . ASN A 1 379 ? 21.287 -8.433 -18.520 1.00 74.25 379 ASN A O 1
ATOM 3065 N N . ILE A 1 380 ? 20.960 -7.099 -16.733 1.00 68.12 380 ILE A N 1
ATOM 3066 C CA . ILE A 1 380 ? 20.033 -6.140 -17.366 1.00 68.12 380 ILE A CA 1
ATOM 3067 C C . ILE A 1 380 ? 20.519 -5.655 -18.746 1.00 68.12 380 ILE A C 1
ATOM 3069 O O . ILE A 1 380 ? 19.704 -5.636 -19.664 1.00 68.12 380 ILE A O 1
ATOM 3073 N N . PRO A 1 381 ? 21.826 -5.409 -18.988 1.00 65.38 381 PRO A N 1
ATOM 3074 C CA . PRO A 1 381 ? 22.310 -5.070 -20.332 1.00 65.38 381 PRO A CA 1
ATOM 3075 C C . PRO A 1 381 ? 22.026 -6.123 -21.425 1.00 65.38 381 PRO A C 1
ATOM 3077 O O . PRO A 1 381 ? 22.125 -5.825 -22.613 1.00 65.38 381 PRO A O 1
ATOM 3080 N N . ALA A 1 382 ? 21.690 -7.368 -21.069 1.00 68.31 382 ALA A N 1
ATOM 3081 C CA . ALA A 1 382 ? 21.242 -8.388 -22.019 1.00 68.31 382 ALA A CA 1
ATOM 3082 C C . ALA A 1 382 ? 19.784 -8.221 -22.472 1.00 68.31 382 ALA A C 1
ATOM 3084 O O . ALA A 1 382 ? 19.386 -8.882 -23.431 1.00 68.31 382 ALA A O 1
ATOM 3085 N N . PHE A 1 383 ? 18.999 -7.352 -21.829 1.00 71.50 383 PHE A N 1
ATOM 3086 C CA . PHE A 1 383 ? 17.656 -6.983 -22.289 1.00 71.50 383 PHE A CA 1
ATOM 3087 C C . PHE A 1 383 ? 17.706 -6.135 -23.569 1.00 71.50 383 PHE A C 1
ATOM 3089 O O . PHE A 1 383 ? 16.745 -6.110 -24.337 1.00 71.50 383 PHE A O 1
ATOM 3096 N N . GLY A 1 384 ? 18.857 -5.524 -23.855 1.00 76.00 384 GLY A N 1
ATOM 3097 C CA . GLY A 1 384 ? 19.084 -4.646 -24.994 1.00 76.00 384 GLY A CA 1
ATOM 3098 C C . GLY A 1 384 ? 19.775 -3.364 -24.547 1.00 76.00 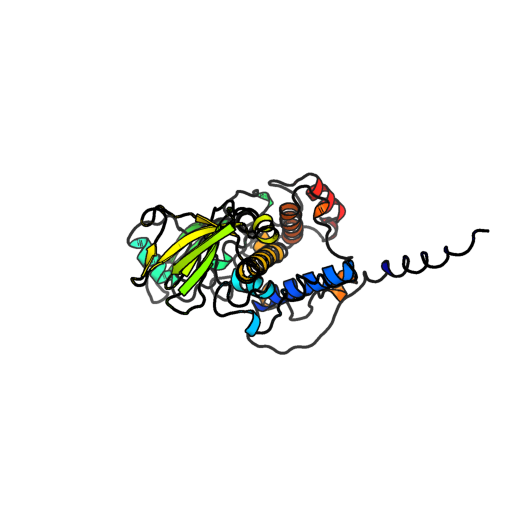384 GLY A C 1
ATOM 3099 O O . GLY A 1 384 ? 20.175 -3.232 -23.396 1.00 76.00 384 GLY A O 1
ATOM 3100 N N . ALA A 1 385 ? 19.934 -2.408 -25.461 1.00 76.75 385 ALA A N 1
ATOM 3101 C CA . ALA A 1 385 ? 20.188 -1.036 -25.031 1.00 76.75 385 ALA A CA 1
ATOM 3102 C C . ALA A 1 385 ? 18.887 -0.470 -24.435 1.00 76.75 385 ALA A C 1
ATOM 3104 O O . ALA A 1 385 ? 17.834 -0.756 -25.018 1.00 76.75 385 ALA A O 1
ATOM 3105 N N . PRO A 1 386 ? 18.945 0.352 -23.367 1.00 77.69 386 PRO A N 1
ATOM 3106 C CA . PRO A 1 386 ? 17.769 1.030 -22.838 1.00 77.69 386 PRO A CA 1
ATOM 3107 C C . PRO A 1 386 ? 16.991 1.684 -23.968 1.00 77.69 386 PRO A C 1
ATOM 3109 O O . PRO A 1 386 ? 17.536 2.477 -24.751 1.00 77.69 386 PRO A O 1
ATOM 3112 N N . THR A 1 387 ? 15.728 1.300 -24.107 1.00 72.56 387 THR A N 1
ATOM 3113 C CA . THR A 1 387 ? 14.907 1.816 -25.195 1.00 72.56 387 THR A CA 1
ATOM 3114 C C . THR A 1 387 ? 14.625 3.276 -24.882 1.00 72.56 387 THR A C 1
ATOM 3116 O O . THR A 1 387 ? 13.933 3.577 -23.923 1.00 72.56 387 THR A O 1
ATOM 3119 N N . SER A 1 388 ? 15.192 4.189 -25.664 1.00 57.56 388 SER A N 1
ATOM 3120 C CA . SER A 1 388 ? 14.852 5.607 -25.626 1.00 57.56 388 SER A CA 1
ATOM 3121 C C . SER A 1 388 ? 14.119 5.929 -26.916 1.00 57.56 388 SER A C 1
ATOM 3123 O O . SER A 1 388 ? 14.676 5.790 -28.007 1.00 57.56 388 SER A O 1
ATOM 3125 N N . VAL A 1 389 ? 12.858 6.347 -26.821 1.00 52.25 389 VAL A N 1
ATOM 3126 C CA . VAL A 1 389 ? 12.239 7.032 -27.953 1.00 52.25 389 VAL A CA 1
ATOM 3127 C C . VAL A 1 389 ? 12.677 8.480 -27.818 1.00 52.25 389 VAL A C 1
ATOM 3129 O O . VAL A 1 389 ? 12.246 9.203 -26.922 1.00 52.25 389 VAL A O 1
ATOM 3132 N N . VAL A 1 390 ? 13.638 8.884 -28.648 1.00 39.50 390 VAL A N 1
ATOM 3133 C CA . VAL A 1 390 ? 14.013 10.294 -28.766 1.00 39.50 390 VAL A CA 1
ATOM 3134 C C . VAL A 1 390 ? 12.727 11.053 -29.071 1.00 39.50 390 VAL A C 1
ATOM 3136 O O . VAL A 1 390 ? 12.076 10.748 -30.069 1.00 39.50 390 VAL A O 1
ATOM 3139 N N . ALA A 1 391 ? 12.352 11.998 -28.206 1.00 36.75 391 ALA A N 1
ATOM 3140 C CA . ALA A 1 391 ? 11.273 12.932 -28.490 1.00 36.75 391 ALA A CA 1
ATOM 3141 C C . ALA A 1 391 ? 11.599 13.630 -29.819 1.00 36.75 391 ALA A C 1
ATOM 3143 O O . ALA A 1 391 ? 12.536 14.429 -29.885 1.00 36.75 391 ALA A O 1
ATOM 3144 N N . THR A 1 392 ? 10.905 13.244 -30.889 1.00 31.44 392 THR A N 1
ATOM 3145 C CA . THR A 1 392 ? 10.970 13.919 -32.191 1.00 31.44 392 THR A CA 1
ATOM 3146 C C . THR A 1 392 ? 10.046 15.111 -32.214 1.00 31.44 392 THR A C 1
ATOM 3148 O O . THR A 1 392 ? 8.874 14.917 -31.814 1.00 31.44 392 THR A O 1
#

Radius of gyration: 23.5 Å; Cα contacts (8 Å, |Δi|>4): 689; chains: 1; bounding box: 50×86×63 Å

Nearest PDB structures (foldseek):
  3gw6-assembly1_B  TM=2.609E-01  e=1.014E+00  Escherichia phage K1F
  3wi1-assembly1_A  TM=4.996E-01  e=9.509E+00  Influenza A virus (A/Puerto Rico/8/1934(H1N1))
  6t0v-assembly1_C  TM=3.202E-01  e=7.759E+00  Influenza A virus (A/little yellow-shouldered bat/Guatemala/060/2010(H17N10))
  6f5p-assembly1_F  TM=1.938E-01  e=2.067E+00  Influenza C virus (C/Johannesburg/1/66)
  8rn1-assembly1_C  TM=1.710E-01  e=1.965E+00  Influenza B virus (B/Memphis/13/2003)

Sequence (392 aa):
MELDLQKTTKKGINDMKRIVLLFVVFVSICFPYKQSMHQYITAEAYKLLKNQLGYDIPVMVDKIGGTSTWYIGDRNWQRRYIATGAWREDVDDIVFGYASNCPPPTGILGETFAILLKAMNDNNEWYSSVTHFWYADEGDNTLVSMNAASHMFPPSSGPILTSTFFIQNAYQKISKFAYANRGFTIKYTDGNHGHSSDFYLPNGSIKTISWFDQLGIEYNSLSELYTTGRAWIVGYYDSNGQWINSNLNPELPIEVRLGSGWRDAFVWEILGRMSHLLEDMSVPAHANIDPHGNDDALIQDYYENYFGDNFYWDADNTFSQVGGFVNPYQSSNPLHFLMYTTNQMANHFATQGPHYKPCNDNFYGNPSPEETSYLNSLNIPAFGAPTSVVAT